Protein AF-H6RJ47-F1 (afdb_monomer)

Solvent-accessible surface area (backbone atoms only — not comparable to full-atom values): 44003 Å² total; per-residue (Å²): 133,88,80,85,84,90,79,89,81,91,86,81,89,76,85,82,75,78,78,77,75,79,79,66,51,73,69,55,46,50,53,50,49,52,54,51,50,51,54,54,50,53,52,52,49,56,47,52,60,50,58,66,55,45,80,41,73,72,52,36,52,56,47,53,57,44,48,70,64,41,69,92,50,54,71,68,41,44,51,39,42,52,55,50,26,54,77,70,74,46,83,81,74,49,75,43,36,68,68,33,36,50,74,68,61,24,44,70,46,90,87,62,84,60,39,59,32,79,39,79,42,50,46,70,83,77,88,85,72,90,76,94,70,96,70,96,70,96,74,87,86,81,78,82,84,66,81,80,72,67,73,94,74,94,71,87,80,80,89,76,94,72,102,65,84,82,80,70,68,45,82,80,50,69,40,84,40,56,29,39,38,54,90,47,40,50,64,74,83,74,88,80,88,70,87,81,76,51,75,52,79,47,68,84,65,50,57,58,55,51,51,52,49,40,44,72,59,66,29,50,78,47,73,38,89,41,80,96,39,66,47,45,72,40,84,86,82,29,35,37,31,33,31,66,92,51,39,46,31,34,41,42,56,36,53,58,53,48,56,74,68,50,82,66,91,69,70,94,69,79,72,80,73,84,75,72,90,74,91,77,87,85,88,89,82,91,87,86,89,88,89,87,82,76,92,75,79,86,85,72,81,91,74,79,93,73,68,97,80,76,81,78,90,71,78,69,48,88,77,63,72,64,60,88,57,37,50,78,45,79,46,95,54,89,63,36,57,41,47,25,37,80,87,65,47,67,42,62,78,56,46,55,48,42,38,52,44,41,75,71,69,48,54,65,69,55,45,51,53,43,47,56,38,49,49,52,49,52,25,48,29,58,60,68,75,44,62,79,64,73,40,38,52,64,55,49,48,46,51,52,52,27,41,46,58,40,67,68,89,67,91,64,80,78,61,82,89,63,95,70,88,72,59,26,57,55,39,64,58,55,42,47,36,52,52,44,51,38,51,49,41,52,50,40,46,73,72,60,56,69,93,44,58,65,32,55,63,73,42,65,34,93,86,72,41,63,68,68,82,80,61,57,89,88,52,80,82,76,90,67,74,78,35,69,94,60,54,84,64,79,90,70,80,82,57,56,70,55,72,85,53,45,59,57,55,49,68,55,39,92,40,46,57,54,38,14,50,52,41,35,28,44,47,29,28,48,52,65,71,27,60,49,65,22,39,60,90,35,57,40,74,91,77,35,29,38,41,27,47,39,85,90,80,61,48,76,43,77,33,57,40,47,69,67,22,51,52,29,42,48,57,26,60,75,72,51,88,73,67,87,90,64,50,56,57,43,58,41,92,56,84,80,72,40,71,42,45,71,68,57,53,47,50,56,47,47,53,41,19,64,78,66,69,55,84,75,49,73,65,28,35,21,38,28,15,46,36,56,46,62,68,36,89,89,46,52,71,66,56,50,23,60,59,56,67,51,94,46,69,74,74,50,53,66,51,70,59,75,53,68,69,59,50,50,51,53,52,51,51,53,50,48,59,59,67,68,49,74,77,77,74,77,76,75,76,80,76,78,73,79,59,67,68,63,51,49,68,75,65,52,82,80,77,89,76,134

Secondary structure (DSSP, 8-state):
----------------PPPPPP---HHHHHHHHHHHHHHHHHHHHHHHHHHHHTTSHHHHHHHHHHHHH-TTS-HHHHHHHHHHHHHTT---SSEEEHHHHHHTT-EEPTTPPPEEEEEEEEEPPP----------------PPPP---------PPPP-----PPPPPEEEEEEEEEEEEGGGEESSPPP--PPPPP-SPPPTTHHHHHHHHHHHTT-EEEE---TTSSEEEETTTTEEEE-TTS-HHHHHHHHHHHHHHSPP------PPP----------------------------------TT---TT---SS-------EEEE-SSTTSEEEE-TTS-B-HHHHHHHHHHHHTT--HHHHHHHHHHHHHHHHHHHHTT--GGG--HHHHHHHHHHHHHS---------TT------S--HHHHHHHHHHHHHHHHHHHHHT-SS---SS---B-TTSPBTTTT--TTSPPP-PPPPTT-------PPP---HHHHHHHHHT--SHHHHHHHHHHHHH---HHHHHT-BGGGEETTTTEEEEEPTTT--EEEEE--HHHHHHHHHHHHH----TT--BSSB-SSSSP-BPPHHHHHHHHHHHHHHHT----HHHHHHHHHHHHHH-TTS-HHHHHHHHT-SSTHHHHGGGS--HHHHHHHHHHHHHHHHTSPP-PPPPPPPPP--HHHHHHHH-PPPP--

pLDDT: mean 73.15, std 22.93, range [22.19, 97.25]

Radius of gyration: 38.58 Å; Cα contacts (8 Å, |Δi|>4): 700; chains: 1; bounding box: 134×113×105 Å

Organism: Blastococcus saxobsidens (strain DD2) (NCBI:txid1146883)

Mean predicted aligned error: 21.53 Å

Nearest PDB structures (foldseek):
  5hxy-assembly5_E  TM=5.815E-01  e=4.789E-12  Thermoplasma acidophilum DSM 1728
  5hxy-assembly2_B  TM=5.852E-01  e=1.250E-11  Thermoplasma acidophilum DSM 1728
  5hxy-assembly4_D  TM=5.703E-01  e=1.250E-11  Thermoplasma acidophilum DSM 1728
  4a8e-assembly1_A-2  TM=5.568E-01  e=2.203E-09  Pyrococcus abyssi
  2a3v-assembly1_D  TM=6.265E-01  e=8.725E-08  Vibrio cholerae O1 biovar El Tor str. N16961

Foldseek 3Di:
DDDDDDDDDDDDDDDDDDDDDPDQDPVRVVVVVVVQVVVVVVLVVLLVVLVVVCPDDVSVVVLVVLCVQPVVADSSQSSQQVVVCVVVVHDFRDKDAQLQCVVVFKHFAPPDDFGKDWAWQWDFDDDDDDDDDDDDDDDDDPDDGDDPDPDDDDDDDDDDDDPDDDTDIDTDGIGIGTMDGPVRIDGDDDDDPDDDADADADDPCLVVVLCVLLVVQVAAEDADDPDPDQWDADQVNRYIYGHNPGHNNRRSVRSVVVSVVRDGPDDPPPPPDPDDDDDDDDDDDDDDDDPDDDDDDPDPDDDDDDPPDDDPQDDDLLPQDQDPAWDWDQDPDPPRIFTAGNVRHGDVLLRVLLNVCVVVVDDSVVSVLLSVLVNLLRSLCVSVVHDQQPAALSSLLSSLVNQQQAQPPDDDDDQQDDPDDRRHDALVSNQSSLVSLQSSQVVCVVVVPPPGDRNFDAQQFVPRDHQPPPDDPPDDRDPGDDGPSRDDDDDDQQAADDPVVLVLLLVLQPALLLNLLLQQLLFQLEAPCFVLQFWPVQDDLVQQWGWTQDPPVRDTDITHGDNVSSVSLVVRVVPDDDPPPDGGSDWDPDPPTDRQDLVNSQVSSVVSCVVVSHDDGSNNSSLNNLLVQLPPPVHDLVNSCVSNVPPDSVVSCSSVPDDPVVVVVVVVVVVVVVVPPPDDPPPDDPPPDDDVVVVCVVVDDDDDDD

InterPro domains:
  IPR002104 Integrase, catalytic domain [PF00589] (508-659)
  IPR002104 Integrase, catalytic domain [PS51898] (492-668)
  IPR010998 Integrase/recombinase, N-terminal [G3DSA:1.10.150.130] (348-448)
  IPR011010 DNA breaking-rejoining enzyme, catalytic core [SSF56349] (496-662)
  IPR013610 ArdC, N-terminal ssDNA binding domain [PF08401] (45-145)
  IPR013762 Integrase-like, catalytic domain superfamily [G3DSA:1.10.443.10] (488-674)
  IPR044068 Core-binding (CB) domain [PS51900] (345-445)
  IPR050090 Bacterial tyrosine recombinase XerC/XerD complex [PTHR30349] (404-662)

Sequence (706 aa):
MTSTRSATSSSRTGKGKRGRSAHLSAAQAEAADAARAAKITALHEQIGERVEQLTADPQWRAMLDAAAKFHTYSLNNQLLITLQAARLGINPTRVAGFGTWKALGRSVVKGSTGLAVLAPCTYTPKDTRADTGTGTGEGTDRAAPAVATATGTAGEPAGGDSDRPARGRVLRGFRVAHVFDISQTEGDPLPDVAPELLCGDAPAALWQALAAQVAAHGYTLSREDCGQANGLTDPVARTVRVRPDVADAQAVKTLAHDLLTAPSRVGERARPVRAQRTRRRGFGCDHPGWLAAALSPPMWGGAAVARAGECDPSRDVTGLTVAAVGGIRVSDELPGVAVLDAAGVPVPAIADYLCSLLASGAATGSVRSYALALLRWWRFLAAVELGWQRASRVEARDFVLWMRLAATTAGGATRAGRVGERVGYAPATINHNLAVLRGFYADRMAAGDGPVVNPVPEAVGRGGQRVGAHANPMAPPERHRRAPLRQKTPARLPRSLPDHLFDTLFAAMRSDRDRALLALYVSTGARASELLGVSVDRVDVGAQRIGVHRKGSGRLQWLPGSADAFVWLRLYQQRQDRPAGQQALWLTRRAPHRPLTYSAMRRVLQRANEELGTGWTLHDLRHTAAFRMAEDPRLTLTDVQWVLGHAQLATTQIYLRPREDAVVARVLEHHRARGDRPARQPAAPPSGGYRPDSLRELLGQARDAR

Structure (mmCIF, N/CA/C/O backbone):
data_AF-H6RJ47-F1
#
_entry.id   AF-H6RJ47-F1
#
loop_
_atom_site.group_PDB
_atom_site.id
_atom_site.type_symbol
_atom_site.label_atom_id
_atom_site.label_alt_id
_atom_site.label_comp_id
_atom_site.label_asym_id
_atom_site.label_entity_id
_atom_site.label_seq_id
_atom_site.pdbx_PDB_ins_code
_atom_site.Cartn_x
_atom_site.Cartn_y
_atom_site.Cartn_z
_atom_site.occupancy
_atom_site.B_iso_or_equiv
_atom_site.auth_seq_id
_atom_site.auth_comp_id
_atom_site.auth_asym_id
_atom_site.auth_atom_id
_atom_site.pdbx_PDB_model_num
ATOM 1 N N . MET A 1 1 ? 63.637 -46.354 -73.731 1.00 37.19 1 MET A N 1
ATOM 2 C CA . MET A 1 1 ? 64.021 -45.930 -72.370 1.00 37.19 1 MET A CA 1
ATOM 3 C C . MET A 1 1 ? 62.771 -45.444 -71.658 1.00 37.19 1 MET A C 1
ATOM 5 O O . MET A 1 1 ? 62.151 -44.522 -72.157 1.00 37.19 1 MET A O 1
ATOM 9 N N . THR A 1 2 ? 62.384 -46.181 -70.607 1.00 32.78 2 THR A N 1
ATOM 10 C CA . THR A 1 2 ? 61.534 -45.815 -69.446 1.00 32.78 2 THR A CA 1
ATOM 11 C C . THR A 1 2 ? 60.345 -44.863 -69.663 1.00 32.78 2 THR A C 1
ATOM 13 O O . THR A 1 2 ? 60.531 -43.718 -70.032 1.00 32.78 2 THR A O 1
ATOM 16 N N . SER A 1 3 ? 59.101 -45.164 -69.295 1.00 26.67 3 SER A N 1
ATOM 17 C CA . SER A 1 3 ? 58.490 -46.350 -68.697 1.00 26.67 3 SER A CA 1
ATOM 18 C C . SER A 1 3 ? 56.969 -46.107 -68.699 1.00 26.67 3 SER A C 1
ATOM 20 O O . SER A 1 3 ? 56.496 -45.144 -68.108 1.00 26.67 3 SER A O 1
ATOM 22 N N . THR A 1 4 ? 56.242 -46.963 -69.414 1.00 29.84 4 THR A N 1
ATOM 23 C CA . THR A 1 4 ? 54.905 -47.524 -69.123 1.00 29.84 4 THR A CA 1
ATOM 24 C C . THR A 1 4 ? 53.760 -46.708 -68.481 1.00 29.84 4 THR A C 1
ATOM 26 O O . THR A 1 4 ? 53.767 -46.400 -67.296 1.00 29.84 4 THR A O 1
ATOM 29 N N . ARG A 1 5 ? 52.662 -46.687 -69.261 1.00 29.77 5 ARG A N 1
ATOM 30 C CA . ARG A 1 5 ? 51.279 -47.129 -68.944 1.00 29.77 5 ARG A CA 1
ATOM 31 C C . ARG A 1 5 ? 50.410 -46.255 -68.031 1.00 29.77 5 ARG A C 1
ATOM 33 O O . ARG A 1 5 ? 50.358 -46.425 -66.820 1.00 29.77 5 ARG A O 1
ATOM 40 N N . SER A 1 6 ? 49.559 -45.469 -68.685 1.00 25.67 6 SER A N 1
ATOM 41 C CA . SER A 1 6 ? 48.260 -45.014 -68.196 1.00 25.67 6 SER A CA 1
ATOM 42 C C . SER A 1 6 ? 47.188 -46.071 -68.503 1.00 25.67 6 SER A C 1
ATOM 44 O O . SER A 1 6 ? 46.922 -46.385 -69.662 1.00 25.67 6 SER A O 1
ATOM 46 N N . ALA A 1 7 ? 46.574 -46.627 -67.458 1.00 30.12 7 ALA A N 1
ATOM 47 C CA . ALA A 1 7 ? 45.378 -47.456 -67.551 1.00 30.12 7 ALA A CA 1
ATOM 48 C C . ALA A 1 7 ? 44.318 -46.940 -66.572 1.00 30.12 7 ALA A C 1
ATOM 50 O O . ALA A 1 7 ? 44.592 -46.568 -65.433 1.00 30.12 7 ALA A O 1
ATOM 51 N N . THR A 1 8 ? 43.108 -46.890 -67.097 1.00 29.11 8 THR A N 1
ATOM 52 C CA . THR A 1 8 ? 41.878 -46.293 -66.592 1.00 29.11 8 THR A CA 1
ATOM 53 C C . THR A 1 8 ? 41.263 -47.116 -65.456 1.00 29.11 8 THR A C 1
ATOM 55 O O . THR A 1 8 ? 41.165 -48.333 -65.576 1.00 29.11 8 THR A O 1
ATOM 58 N N . SER A 1 9 ? 40.729 -46.475 -64.408 1.00 26.34 9 SER A N 1
ATOM 59 C CA . SER A 1 9 ? 39.637 -47.067 -63.615 1.00 26.34 9 SER A CA 1
ATOM 60 C C . SER A 1 9 ? 38.817 -46.004 -62.859 1.00 26.34 9 SER A C 1
ATOM 62 O O . SER A 1 9 ? 39.301 -45.364 -61.929 1.00 26.34 9 SER A O 1
ATOM 64 N N . SER A 1 10 ? 37.573 -45.833 -63.319 1.00 28.52 10 SER A N 1
ATOM 65 C CA . SER A 1 10 ? 36.317 -45.614 -62.578 1.00 28.52 10 SER A CA 1
ATOM 66 C C . SER A 1 10 ? 36.353 -44.892 -61.215 1.00 28.52 10 SER A C 1
ATOM 68 O O . SER A 1 10 ? 36.712 -45.490 -60.202 1.00 28.52 10 SER A O 1
ATOM 70 N N . SER A 1 11 ? 35.782 -43.680 -61.141 1.00 28.53 11 SER A N 1
ATOM 71 C CA . SER A 1 11 ? 35.372 -43.050 -59.875 1.00 28.53 11 SER A CA 1
ATOM 72 C C . SER A 1 11 ? 33.844 -42.912 -59.769 1.00 28.53 11 SER A C 1
ATOM 74 O O . SER A 1 11 ? 33.167 -42.244 -60.548 1.00 28.53 11 SER A O 1
ATOM 76 N N . ARG A 1 12 ? 33.302 -43.599 -58.758 1.00 29.67 12 ARG A N 1
ATOM 77 C CA . ARG A 1 12 ? 31.920 -43.533 -58.271 1.00 29.67 12 ARG A CA 1
ATOM 78 C C . ARG A 1 12 ? 31.664 -42.210 -57.537 1.00 29.67 12 ARG A C 1
ATOM 80 O O . ARG A 1 12 ? 32.428 -41.833 -56.657 1.00 29.67 12 ARG A O 1
ATOM 87 N N . THR A 1 13 ? 30.532 -41.583 -57.863 1.00 35.25 13 THR A N 1
ATOM 88 C CA . THR A 1 13 ? 29.621 -40.809 -56.988 1.00 35.25 13 THR A CA 1
ATOM 89 C C . THR A 1 13 ? 30.212 -40.082 -55.769 1.00 35.25 13 THR A C 1
ATOM 91 O O . THR A 1 13 ? 30.393 -40.674 -54.706 1.00 35.25 13 THR A O 1
ATOM 94 N N . GLY A 1 14 ? 30.333 -38.753 -55.871 1.00 29.22 14 GLY A N 1
ATOM 95 C CA . GLY A 1 14 ? 30.555 -37.847 -54.740 1.00 29.22 14 GLY A CA 1
ATOM 96 C C . GLY A 1 14 ? 29.554 -36.690 -54.734 1.00 29.22 14 GLY A C 1
ATOM 97 O O . GLY A 1 14 ? 29.658 -35.766 -55.534 1.00 29.22 14 GLY A O 1
ATOM 98 N N . LYS A 1 15 ? 28.586 -36.738 -53.809 1.00 32.19 15 LYS A N 1
ATOM 99 C CA . LYS A 1 15 ? 27.673 -35.640 -53.436 1.00 32.19 15 LYS A CA 1
ATOM 100 C C . LYS A 1 15 ? 28.460 -34.334 -53.237 1.00 32.19 15 LYS A C 1
ATOM 102 O O . LYS A 1 15 ? 29.303 -34.250 -52.345 1.00 32.19 15 LYS A O 1
ATOM 107 N N . GLY A 1 16 ? 28.146 -33.311 -54.033 1.00 29.73 16 GLY A N 1
ATOM 108 C CA . GLY A 1 16 ? 28.740 -31.978 -53.939 1.00 29.73 16 GLY A CA 1
ATOM 109 C C . GLY A 1 16 ? 28.539 -31.348 -52.558 1.00 29.73 16 GLY A C 1
ATOM 110 O O . GLY A 1 16 ? 27.423 -31.009 -52.161 1.00 29.73 16 GLY A O 1
ATOM 111 N N . LYS A 1 17 ? 29.643 -31.188 -51.822 1.00 31.97 17 LYS A N 1
ATOM 112 C CA . LYS A 1 17 ? 29.745 -30.362 -50.614 1.00 31.97 17 LYS A CA 1
ATOM 113 C C . LYS A 1 17 ? 29.387 -28.917 -50.973 1.00 31.97 17 LYS A C 1
ATOM 115 O O . LYS A 1 17 ? 30.082 -28.284 -51.762 1.00 31.97 17 LYS A O 1
ATOM 120 N N . ARG A 1 18 ? 28.327 -28.387 -50.351 1.00 33.78 18 ARG A N 1
ATOM 121 C CA . ARG A 1 18 ? 28.035 -26.946 -50.307 1.00 33.78 18 ARG A CA 1
ATOM 122 C C . ARG A 1 18 ? 29.286 -26.200 -49.829 1.00 33.78 18 ARG A C 1
ATOM 124 O O . ARG A 1 18 ? 29.886 -26.590 -48.827 1.00 33.78 18 ARG A O 1
ATOM 131 N N . GLY A 1 19 ? 29.676 -25.177 -50.588 1.00 31.20 19 GLY A N 1
ATOM 132 C CA . GLY A 1 19 ? 30.922 -24.435 -50.423 1.00 31.20 19 GLY A CA 1
ATOM 133 C C . GLY A 1 19 ? 31.149 -23.952 -48.992 1.00 31.20 19 GLY A C 1
ATOM 134 O O . GLY A 1 19 ? 30.292 -23.305 -48.391 1.00 31.20 19 GLY A O 1
ATOM 135 N N . ARG A 1 20 ? 32.332 -24.268 -48.458 1.00 34.44 20 ARG A N 1
ATOM 136 C CA . ARG A 1 20 ? 32.899 -23.582 -47.294 1.00 34.44 20 ARG A CA 1
ATOM 137 C C . ARG A 1 20 ? 33.026 -22.105 -47.664 1.00 34.44 20 ARG A C 1
ATOM 139 O O . ARG A 1 20 ? 33.723 -21.782 -48.621 1.00 34.44 20 ARG A O 1
ATOM 146 N N . SER A 1 21 ? 32.344 -21.227 -46.931 1.00 38.72 21 SER A N 1
ATOM 147 C CA . SER A 1 21 ? 32.560 -19.784 -47.028 1.00 38.72 21 SER A CA 1
ATOM 148 C C . SER A 1 21 ? 34.049 -19.503 -46.842 1.00 38.72 21 SER A C 1
ATOM 150 O O . SER A 1 21 ? 34.618 -19.938 -45.837 1.00 38.72 21 SER A O 1
ATOM 152 N N . ALA A 1 22 ? 34.671 -18.813 -47.797 1.00 45.91 22 ALA A N 1
ATOM 153 C CA . ALA A 1 22 ? 36.050 -18.363 -47.672 1.00 45.91 22 ALA A CA 1
ATOM 154 C C . ALA A 1 22 ? 36.210 -17.615 -46.339 1.00 45.91 22 ALA A C 1
ATOM 156 O O . ALA A 1 22 ? 35.472 -16.667 -46.060 1.00 45.91 22 ALA A O 1
ATOM 157 N N . HIS A 1 23 ? 37.115 -18.088 -45.481 1.00 48.78 23 HIS A N 1
ATOM 158 C CA . HIS A 1 23 ? 37.452 -17.388 -44.249 1.00 48.78 23 HIS A CA 1
ATOM 159 C C . HIS A 1 23 ? 38.083 -16.049 -44.641 1.00 48.78 23 HIS A C 1
ATOM 161 O O . HIS A 1 23 ? 39.183 -16.023 -45.184 1.00 48.78 23 HIS A O 1
ATOM 167 N N . LEU A 1 24 ? 37.359 -14.952 -44.404 1.00 64.12 24 LEU A N 1
ATOM 168 C CA . LEU A 1 24 ? 37.891 -13.597 -44.543 1.00 64.12 24 LEU A CA 1
ATOM 169 C C . LEU A 1 24 ? 39.162 -13.484 -43.693 1.00 64.12 24 LEU A C 1
ATOM 171 O O . LEU A 1 24 ? 39.171 -13.932 -42.539 1.00 64.12 24 LEU A O 1
ATOM 175 N N . SER A 1 25 ? 40.218 -12.886 -44.247 1.00 71.44 25 SER A N 1
ATOM 176 C CA . SER A 1 25 ? 41.421 -12.573 -43.472 1.00 71.44 25 SER A CA 1
ATOM 177 C C . SER A 1 25 ? 41.074 -11.636 -42.308 1.00 71.44 25 SER A C 1
ATOM 179 O O . SER A 1 25 ? 40.039 -10.964 -42.328 1.00 71.44 25 SER A O 1
ATOM 181 N N . ALA A 1 26 ? 41.918 -11.575 -41.273 1.00 64.94 26 ALA A N 1
ATOM 182 C CA . ALA A 1 26 ? 41.677 -10.698 -40.123 1.00 64.94 26 ALA A CA 1
ATOM 183 C C . ALA A 1 26 ? 41.456 -9.234 -40.553 1.00 64.94 26 ALA A C 1
ATOM 185 O O . ALA A 1 26 ? 40.477 -8.625 -40.129 1.00 64.94 26 ALA A O 1
ATOM 186 N N . ALA A 1 27 ? 42.264 -8.746 -41.502 1.00 66.38 27 ALA A N 1
ATOM 187 C CA . ALA A 1 27 ? 42.126 -7.417 -42.095 1.00 66.38 27 ALA A CA 1
ATOM 188 C C . ALA A 1 27 ? 40.813 -7.239 -42.884 1.00 66.38 27 ALA A C 1
ATOM 190 O O . ALA A 1 27 ? 40.157 -6.207 -42.780 1.00 66.38 27 ALA A O 1
ATOM 191 N N . GLN A 1 28 ? 40.378 -8.251 -43.644 1.00 68.25 28 GLN A N 1
ATOM 192 C CA . GLN A 1 28 ? 39.099 -8.200 -44.366 1.00 68.25 28 GLN A CA 1
ATOM 193 C C . GLN A 1 28 ? 37.889 -8.246 -43.419 1.00 68.25 28 GLN A C 1
ATOM 195 O O . GLN A 1 28 ? 36.863 -7.625 -43.697 1.00 68.25 28 GLN A O 1
ATOM 200 N N . ALA A 1 29 ? 37.988 -8.975 -42.304 1.00 65.50 29 ALA A N 1
ATOM 201 C CA . ALA A 1 29 ? 36.949 -9.028 -41.280 1.00 65.50 29 ALA A CA 1
ATOM 202 C C . ALA A 1 29 ? 36.829 -7.692 -40.531 1.00 65.50 29 ALA A C 1
ATOM 204 O O . ALA A 1 29 ? 35.717 -7.202 -40.346 1.00 65.50 29 ALA A O 1
ATOM 205 N N . GLU A 1 30 ? 37.959 -7.081 -40.176 1.00 70.50 30 GLU A N 1
ATOM 206 C CA . GLU A 1 30 ? 38.011 -5.768 -39.531 1.00 70.50 30 GLU A CA 1
ATOM 207 C C . GLU A 1 30 ? 37.483 -4.661 -40.452 1.00 70.50 30 GLU A C 1
ATOM 209 O O . GLU A 1 30 ? 36.622 -3.882 -40.047 1.00 70.50 30 GLU A O 1
ATOM 214 N N . ALA A 1 31 ? 37.879 -4.661 -41.731 1.00 71.75 31 ALA A N 1
ATOM 215 C CA . ALA A 1 31 ? 37.331 -3.747 -42.732 1.00 71.75 31 ALA A CA 1
ATOM 216 C C . ALA A 1 31 ? 35.811 -3.927 -42.918 1.00 71.75 31 ALA A C 1
ATOM 218 O O . ALA A 1 31 ? 35.072 -2.948 -43.049 1.00 71.75 31 ALA A O 1
ATOM 219 N N . ALA A 1 32 ? 35.310 -5.168 -42.890 1.00 67.56 32 ALA A N 1
ATOM 220 C CA . ALA A 1 32 ? 33.878 -5.443 -42.973 1.00 67.56 32 ALA A CA 1
ATOM 221 C C . ALA A 1 32 ? 33.110 -4.975 -41.723 1.00 67.56 32 ALA A C 1
ATOM 223 O O . ALA A 1 32 ? 31.980 -4.500 -41.850 1.00 67.56 32 ALA A O 1
ATOM 224 N N . ASP A 1 33 ? 33.697 -5.089 -40.531 1.00 69.56 33 ASP A N 1
ATOM 225 C CA . ASP A 1 33 ? 33.103 -4.602 -39.283 1.00 69.56 33 ASP A CA 1
ATOM 226 C C . ASP A 1 33 ? 33.112 -3.070 -39.207 1.00 69.56 33 ASP A C 1
ATOM 228 O O . ASP A 1 33 ? 32.081 -2.477 -38.878 1.00 69.56 33 ASP A O 1
ATOM 232 N N . ALA A 1 34 ? 34.199 -2.420 -39.635 1.00 73.00 34 ALA A N 1
ATOM 233 C CA . ALA A 1 34 ? 34.272 -0.968 -39.787 1.00 73.00 34 ALA A CA 1
ATOM 234 C C . ALA A 1 34 ? 33.221 -0.448 -40.786 1.00 73.00 34 ALA A C 1
ATOM 236 O O . ALA A 1 34 ? 32.477 0.487 -40.485 1.00 73.00 34 ALA A O 1
ATOM 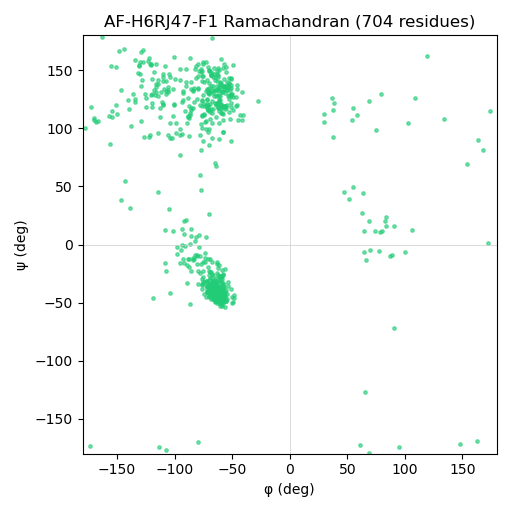237 N N . ALA A 1 35 ? 33.065 -1.111 -41.937 1.00 73.12 35 ALA A N 1
ATOM 238 C CA . ALA A 1 35 ? 32.042 -0.762 -42.924 1.00 73.12 35 ALA A CA 1
ATOM 239 C C . ALA A 1 35 ? 30.606 -0.954 -42.393 1.00 73.12 35 ALA A C 1
ATOM 241 O O . ALA A 1 35 ? 29.701 -0.195 -42.748 1.00 73.12 35 ALA A O 1
ATOM 242 N N . ARG A 1 36 ? 30.362 -1.957 -41.536 1.00 75.88 36 ARG A N 1
ATOM 243 C CA . ARG A 1 36 ? 29.060 -2.151 -40.867 1.00 75.88 36 ARG A CA 1
ATOM 244 C C . ARG A 1 36 ? 28.790 -1.059 -39.837 1.00 75.88 36 ARG A C 1
ATOM 246 O O . ARG A 1 36 ? 27.672 -0.549 -39.803 1.00 75.88 36 ARG A O 1
ATOM 253 N N . ALA A 1 37 ? 29.788 -0.698 -39.032 1.00 72.62 37 ALA A N 1
ATOM 254 C CA . ALA A 1 37 ? 29.682 0.380 -38.054 1.00 72.62 37 ALA A CA 1
ATOM 255 C C . ALA A 1 37 ? 29.381 1.718 -38.744 1.00 72.62 37 ALA A C 1
ATOM 257 O O . ALA A 1 37 ? 28.425 2.388 -38.365 1.00 72.62 37 ALA A O 1
ATOM 258 N N . ALA A 1 38 ? 30.090 2.036 -39.832 1.00 79.38 38 ALA A N 1
ATOM 259 C CA . ALA A 1 38 ? 29.850 3.237 -40.631 1.00 79.38 38 ALA A CA 1
ATOM 260 C C . ALA A 1 38 ? 28.411 3.310 -41.177 1.00 79.38 38 ALA A C 1
ATOM 262 O O . ALA A 1 38 ? 27.769 4.354 -41.092 1.00 79.38 38 ALA A O 1
ATOM 263 N N . LYS A 1 39 ? 27.855 2.190 -41.666 1.00 81.19 39 LYS A N 1
ATOM 264 C CA . LYS A 1 39 ? 26.453 2.131 -42.127 1.00 81.19 39 LYS A CA 1
ATOM 265 C C . LYS A 1 39 ? 25.443 2.385 -41.007 1.00 81.19 39 LYS A C 1
ATOM 267 O O . LYS A 1 39 ? 24.416 3.010 -41.248 1.00 81.19 39 LYS A O 1
ATOM 272 N N . ILE A 1 40 ? 25.708 1.890 -39.799 1.00 80.25 40 ILE A N 1
ATOM 273 C CA . ILE A 1 40 ? 24.845 2.139 -38.636 1.00 80.25 40 ILE A CA 1
ATOM 274 C C . ILE A 1 40 ? 24.918 3.616 -38.236 1.00 80.25 40 ILE A C 1
ATOM 276 O O . ILE A 1 40 ? 23.878 4.224 -37.997 1.00 80.25 40 ILE A O 1
ATOM 280 N N . THR A 1 41 ? 26.118 4.200 -38.218 1.00 79.19 41 THR A N 1
ATOM 281 C CA . THR A 1 41 ? 26.320 5.628 -37.940 1.00 79.19 41 THR A CA 1
ATOM 282 C C . THR A 1 41 ? 25.572 6.506 -38.942 1.00 79.19 41 THR A C 1
ATOM 284 O O . THR A 1 41 ? 24.805 7.364 -38.520 1.00 79.19 41 THR A O 1
ATOM 287 N N . ALA A 1 42 ? 25.685 6.225 -40.244 1.00 83.94 42 ALA A N 1
ATOM 288 C CA . ALA A 1 42 ? 24.977 6.973 -41.285 1.00 83.94 42 ALA A CA 1
ATOM 289 C C . ALA A 1 42 ? 23.443 6.907 -41.136 1.00 83.94 42 ALA A C 1
ATOM 291 O O . ALA A 1 42 ? 22.747 7.888 -41.382 1.00 83.94 42 ALA A O 1
ATOM 292 N N . LEU A 1 43 ? 22.888 5.767 -40.701 1.00 81.94 43 LEU A N 1
ATOM 293 C CA . LEU A 1 43 ? 21.449 5.663 -40.421 1.00 81.94 43 LEU A CA 1
ATOM 294 C C . LEU A 1 43 ? 21.038 6.466 -39.181 1.00 81.94 43 LEU A C 1
ATOM 296 O O . LEU A 1 43 ? 19.952 7.037 -39.167 1.00 81.94 43 LEU A O 1
ATOM 300 N N . HIS A 1 44 ? 21.878 6.522 -38.144 1.00 77.00 44 HIS A N 1
ATOM 301 C CA . HIS A 1 44 ? 21.615 7.369 -36.978 1.00 77.00 44 HIS A CA 1
ATOM 302 C C . HIS A 1 44 ? 21.676 8.862 -37.318 1.00 77.00 44 HIS A C 1
ATOM 304 O O . HIS A 1 44 ? 20.845 9.617 -36.824 1.00 77.00 44 HIS A O 1
ATOM 310 N N . GLU A 1 45 ? 22.597 9.275 -38.187 1.00 82.62 45 GLU A N 1
ATOM 311 C CA . GLU A 1 45 ? 22.695 10.652 -38.681 1.00 82.62 45 GLU A CA 1
ATOM 312 C C . GLU A 1 45 ? 21.447 11.051 -39.486 1.00 82.62 45 GLU A C 1
ATOM 314 O O . GLU A 1 45 ? 20.817 12.059 -39.177 1.00 82.62 45 GLU A O 1
ATOM 319 N N . GLN A 1 46 ? 20.977 10.184 -40.395 1.00 81.69 46 GLN A N 1
ATOM 320 C CA . GLN A 1 46 ? 19.712 10.385 -41.122 1.00 81.69 46 GLN A CA 1
ATOM 321 C C . GLN A 1 46 ? 18.491 10.505 -40.197 1.00 81.69 46 GLN A C 1
ATOM 323 O O . GLN A 1 46 ? 17.544 11.232 -40.502 1.00 81.69 46 GLN A O 1
ATOM 328 N N . ILE A 1 47 ? 18.483 9.781 -39.071 1.00 83.50 47 ILE A N 1
ATOM 329 C CA . ILE A 1 47 ? 17.441 9.933 -38.047 1.00 83.50 47 ILE A CA 1
ATOM 330 C C . ILE A 1 47 ? 17.549 11.314 -37.390 1.00 83.50 47 ILE A C 1
ATOM 332 O O . ILE A 1 47 ? 16.524 11.974 -37.235 1.00 83.50 47 ILE A O 1
ATOM 336 N N . GLY A 1 48 ? 18.761 11.749 -37.030 1.00 76.19 48 GLY A N 1
ATOM 337 C CA . GLY A 1 48 ? 19.018 13.062 -36.433 1.00 76.19 48 GLY A CA 1
ATOM 338 C C . GLY A 1 48 ? 18.501 14.208 -37.302 1.00 76.19 48 GLY A C 1
ATOM 339 O O . GLY A 1 48 ? 17.643 14.969 -36.857 1.00 76.19 48 GLY A O 1
ATOM 340 N N . GLU A 1 49 ? 18.913 14.246 -38.570 1.00 79.06 49 GLU A N 1
ATOM 341 C CA . GLU A 1 49 ? 18.464 15.252 -39.546 1.00 79.06 49 GLU A CA 1
ATOM 342 C C . GLU A 1 49 ? 16.936 15.280 -39.690 1.00 79.06 49 GLU A C 1
ATOM 344 O O . GLU A 1 49 ? 16.311 16.340 -39.778 1.00 79.06 49 GLU A O 1
ATOM 349 N N . ARG A 1 50 ? 16.295 14.103 -39.706 1.00 76.88 50 ARG A N 1
ATOM 350 C CA . ARG A 1 50 ? 14.844 14.028 -39.882 1.00 76.88 50 ARG A CA 1
ATOM 351 C C . ARG A 1 50 ? 14.086 14.493 -38.647 1.00 76.88 50 ARG A C 1
ATOM 353 O O . ARG A 1 50 ? 13.031 15.103 -38.794 1.00 76.88 50 ARG A O 1
ATOM 360 N N . VAL A 1 51 ? 14.605 14.220 -37.452 1.00 78.31 51 VAL A N 1
ATOM 361 C CA . VAL A 1 51 ? 14.014 14.684 -36.190 1.00 78.31 51 VAL A CA 1
ATOM 362 C C . VAL A 1 51 ? 14.049 16.209 -36.097 1.00 78.31 51 VAL A C 1
ATOM 364 O O . VAL A 1 51 ? 13.071 16.803 -35.652 1.00 78.31 51 VAL A O 1
ATOM 367 N N . GLU A 1 52 ? 15.109 16.858 -36.578 1.00 76.62 52 GLU A N 1
ATOM 368 C CA . GLU A 1 52 ? 15.198 18.325 -36.615 1.00 76.62 52 GLU A CA 1
ATOM 369 C C . GLU A 1 52 ? 14.142 18.951 -37.545 1.00 76.62 52 GLU A C 1
ATOM 371 O O . GLU A 1 52 ? 13.532 19.974 -37.218 1.00 76.62 52 GLU A O 1
ATOM 376 N N . GLN A 1 53 ? 13.842 18.282 -38.662 1.00 70.38 53 GLN A N 1
ATOM 377 C CA . GLN A 1 53 ? 12.803 18.689 -39.615 1.00 70.38 53 GLN A CA 1
ATOM 378 C C . GLN A 1 53 ? 11.369 18.448 -39.110 1.00 70.38 53 GLN A C 1
ATOM 380 O O . GLN A 1 53 ? 10.431 19.012 -39.658 1.00 70.38 53 GLN A O 1
ATOM 385 N N . LEU A 1 54 ? 11.146 17.655 -38.056 1.00 70.81 54 LEU A N 1
ATOM 386 C CA . LEU A 1 54 ? 9.798 17.404 -37.510 1.00 70.81 54 LEU A CA 1
ATOM 387 C C . LEU A 1 54 ? 9.194 18.590 -36.739 1.00 70.81 54 LEU A C 1
ATOM 389 O O . LEU A 1 54 ? 8.132 18.462 -36.134 1.00 70.81 54 LEU A O 1
ATOM 393 N N . THR A 1 55 ? 9.856 19.742 -36.752 1.00 65.69 55 THR A N 1
ATOM 394 C CA . THR A 1 55 ? 9.407 20.965 -36.081 1.00 65.69 55 THR A CA 1
ATOM 395 C C . THR A 1 55 ? 8.377 21.767 -36.890 1.00 65.69 55 THR A C 1
ATOM 397 O O . THR A 1 55 ? 7.775 22.685 -36.335 1.00 65.69 55 THR A O 1
ATOM 400 N N . ALA A 1 56 ? 8.121 21.410 -38.158 1.00 66.50 56 ALA A N 1
ATOM 401 C CA . ALA A 1 56 ? 7.110 22.045 -39.010 1.00 66.50 56 ALA A CA 1
ATOM 402 C C . ALA A 1 56 ? 5.828 21.198 -39.175 1.00 66.50 56 ALA A C 1
ATOM 404 O O . ALA A 1 56 ? 5.869 19.971 -39.300 1.00 66.50 56 ALA A O 1
ATOM 405 N N . ASP A 1 57 ? 4.680 21.877 -39.244 1.00 60.69 57 ASP A N 1
ATOM 406 C CA . ASP A 1 57 ? 3.327 21.293 -39.167 1.00 60.69 57 ASP A CA 1
ATOM 407 C C . ASP A 1 57 ? 3.013 20.205 -40.233 1.00 60.69 57 ASP A C 1
ATOM 409 O O . ASP A 1 57 ? 2.549 19.117 -39.876 1.00 60.69 57 ASP A O 1
ATOM 413 N N . PRO A 1 58 ? 3.352 20.372 -41.534 1.00 71.25 58 PRO A N 1
ATOM 414 C CA . PRO A 1 58 ? 3.051 19.352 -42.549 1.00 71.25 58 PRO A CA 1
ATOM 415 C C . PRO A 1 58 ? 3.887 18.075 -42.382 1.00 71.25 58 PRO A C 1
ATOM 417 O O . PRO A 1 58 ? 3.426 16.965 -42.650 1.00 71.25 58 PRO A O 1
ATOM 420 N N . GLN A 1 59 ? 5.133 18.229 -41.929 1.00 69.06 59 GLN A N 1
ATOM 421 C CA . GLN A 1 59 ? 6.079 17.128 -41.735 1.00 69.06 59 GLN A CA 1
ATOM 422 C C . GLN A 1 59 ? 5.746 16.340 -40.465 1.00 69.06 59 GLN A C 1
ATOM 424 O O . GLN A 1 59 ? 5.867 15.114 -40.451 1.00 69.06 59 GLN A O 1
ATOM 429 N N . TRP A 1 60 ? 5.254 17.030 -39.434 1.00 70.50 60 TRP A N 1
ATOM 430 C CA . TRP A 1 60 ? 4.709 16.413 -38.231 1.00 70.50 60 TRP A CA 1
ATOM 431 C C . TRP A 1 60 ? 3.458 15.578 -38.528 1.00 70.50 60 TRP A C 1
ATOM 433 O O . TRP A 1 60 ? 3.368 14.426 -38.104 1.00 70.50 60 TRP A O 1
ATOM 443 N N . ARG A 1 61 ? 2.524 16.104 -39.331 1.00 73.44 61 ARG A N 1
ATOM 444 C CA . ARG A 1 61 ? 1.315 15.370 -39.736 1.00 73.44 61 ARG A CA 1
ATOM 445 C C . ARG A 1 61 ? 1.645 14.098 -40.524 1.00 73.44 61 ARG A C 1
ATOM 447 O O . ARG A 1 61 ? 1.165 13.025 -40.172 1.00 73.44 61 ARG A O 1
ATOM 454 N N . ALA A 1 62 ? 2.564 14.189 -41.487 1.00 71.56 62 ALA A N 1
ATOM 455 C CA . ALA A 1 62 ? 3.052 13.028 -42.235 1.00 71.56 62 ALA A CA 1
ATOM 456 C C . ALA A 1 62 ? 3.721 11.965 -41.337 1.00 71.56 62 ALA A C 1
ATOM 458 O O . ALA A 1 62 ? 3.662 10.768 -41.627 1.00 71.56 62 ALA A O 1
ATOM 459 N N . MET A 1 63 ? 4.351 12.381 -40.233 1.00 79.12 63 MET A N 1
ATOM 460 C CA . MET A 1 63 ? 4.922 11.463 -39.245 1.00 79.12 63 MET A CA 1
ATOM 461 C C . MET A 1 63 ? 3.854 10.746 -38.423 1.00 79.12 63 MET A C 1
ATOM 463 O O . MET A 1 63 ? 3.965 9.542 -38.197 1.00 79.12 63 MET A O 1
ATOM 467 N N . LEU A 1 64 ? 2.802 11.453 -38.012 1.00 76.25 64 LEU A N 1
ATOM 468 C CA . LEU A 1 64 ? 1.674 10.844 -37.307 1.00 76.25 64 LEU A CA 1
ATOM 469 C C . LEU A 1 64 ? 0.947 9.818 -38.188 1.00 76.25 64 LEU A C 1
ATOM 471 O O . LEU A 1 64 ? 0.643 8.722 -37.716 1.00 76.25 64 LEU A O 1
ATOM 475 N N . ASP A 1 65 ? 0.773 10.115 -39.478 1.00 72.56 65 ASP A N 1
ATOM 476 C CA . ASP A 1 65 ? 0.195 9.175 -40.445 1.00 72.56 65 ASP A CA 1
ATOM 477 C C . ASP A 1 65 ? 1.051 7.907 -40.592 1.00 72.56 65 ASP A C 1
ATOM 479 O O . ASP A 1 65 ? 0.539 6.789 -40.680 1.00 72.56 65 ASP A O 1
ATOM 483 N N . ALA A 1 66 ? 2.377 8.052 -40.584 1.00 73.00 66 ALA A N 1
ATOM 484 C CA . ALA A 1 66 ? 3.295 6.920 -40.634 1.00 73.00 66 ALA A CA 1
ATOM 485 C C . ALA A 1 66 ? 3.295 6.093 -39.341 1.00 73.00 66 ALA A C 1
ATOM 487 O O . ALA A 1 66 ? 3.333 4.862 -39.398 1.00 73.00 66 ALA A O 1
ATOM 488 N N . ALA A 1 67 ? 3.221 6.746 -38.180 1.00 74.38 67 ALA A N 1
ATOM 489 C CA . ALA A 1 67 ? 3.126 6.078 -36.886 1.00 74.38 67 ALA A CA 1
ATOM 490 C C . ALA A 1 67 ? 1.822 5.272 -36.752 1.00 74.38 67 ALA A C 1
ATOM 492 O O . ALA A 1 67 ? 1.836 4.185 -36.171 1.00 74.38 67 ALA A O 1
ATOM 493 N N . ALA A 1 68 ? 0.726 5.761 -37.344 1.00 72.75 68 ALA A N 1
ATOM 494 C CA . ALA A 1 68 ? -0.543 5.041 -37.424 1.00 72.75 68 ALA A CA 1
ATOM 495 C C . ALA A 1 68 ? -0.443 3.772 -38.294 1.00 72.75 68 ALA A C 1
ATOM 497 O O . ALA A 1 68 ? -0.982 2.730 -37.924 1.00 72.75 68 ALA A O 1
ATOM 498 N N . LYS A 1 69 ? 0.293 3.827 -39.414 1.00 73.12 69 LYS A N 1
ATOM 499 C CA . LYS A 1 69 ? 0.489 2.684 -40.329 1.00 73.12 69 LYS A CA 1
ATOM 500 C C . LYS A 1 69 ? 1.490 1.645 -39.805 1.00 73.12 69 LYS A C 1
ATOM 502 O O . LYS A 1 69 ? 1.280 0.448 -39.971 1.00 73.12 69 LYS A O 1
ATOM 507 N N . PHE A 1 70 ? 2.579 2.077 -39.164 1.00 79.50 70 PHE A N 1
ATOM 508 C CA . PHE A 1 70 ? 3.711 1.220 -38.774 1.00 79.50 70 PHE A CA 1
ATOM 509 C C . PHE A 1 70 ? 3.879 1.086 -37.256 1.00 79.50 70 PHE A C 1
ATOM 511 O O . PHE A 1 70 ? 4.994 1.148 -36.728 1.00 79.50 70 PHE A O 1
ATOM 518 N N . HIS A 1 71 ? 2.781 0.856 -36.536 1.00 76.44 71 HIS A N 1
ATOM 519 C CA . HIS A 1 71 ? 2.758 0.807 -35.069 1.00 76.44 71 HIS A CA 1
ATOM 520 C C . HIS A 1 71 ? 3.609 -0.324 -34.443 1.00 76.44 71 HIS A C 1
ATOM 522 O O . HIS A 1 71 ? 3.900 -0.293 -33.249 1.00 76.44 71 HIS A O 1
ATOM 528 N N . THR A 1 72 ? 4.027 -1.330 -35.222 1.00 70.06 72 THR A N 1
ATOM 529 C CA . THR A 1 72 ? 4.914 -2.427 -34.779 1.00 70.06 72 THR A CA 1
ATOM 530 C C . THR A 1 72 ? 6.407 -2.111 -34.906 1.00 70.06 72 THR A C 1
ATOM 532 O O . THR A 1 72 ? 7.239 -2.861 -34.390 1.00 70.06 72 THR A O 1
ATOM 535 N N . TYR A 1 73 ? 6.766 -1.034 -35.606 1.00 76.81 73 TYR A N 1
ATOM 536 C CA . TYR A 1 73 ? 8.145 -0.581 -35.773 1.00 76.81 73 TYR A CA 1
ATOM 537 C C . TYR A 1 73 ? 8.489 0.497 -34.738 1.00 76.81 73 TYR A C 1
ATOM 539 O O . TYR A 1 73 ? 7.627 1.243 -34.286 1.00 76.81 73 TYR A O 1
ATOM 547 N N . SER A 1 74 ? 9.765 0.592 -34.352 1.00 79.81 74 SER A N 1
ATOM 548 C CA . SER A 1 74 ? 10.237 1.694 -33.503 1.00 79.81 74 SER A CA 1
ATOM 549 C C . SER A 1 74 ? 10.144 3.026 -34.248 1.00 79.81 74 SER A C 1
ATOM 551 O O . SER A 1 74 ? 10.308 3.048 -35.466 1.00 79.81 74 SER A O 1
ATOM 553 N N . LEU A 1 75 ? 9.976 4.139 -33.525 1.00 79.44 75 LEU A N 1
ATOM 554 C CA . LEU A 1 75 ? 9.930 5.492 -34.101 1.00 79.44 75 LEU A CA 1
ATOM 555 C C . LEU A 1 75 ? 11.091 5.757 -35.080 1.00 79.44 75 LEU A C 1
ATOM 557 O O . LEU A 1 75 ? 10.885 6.233 -36.190 1.00 79.44 75 LEU A O 1
ATOM 561 N N . ASN A 1 76 ? 12.306 5.347 -34.711 1.00 81.12 76 ASN A N 1
ATOM 562 C CA . ASN A 1 76 ? 13.491 5.458 -35.566 1.00 81.12 76 ASN A CA 1
ATOM 563 C C . ASN A 1 76 ? 13.344 4.682 -36.883 1.00 81.12 76 ASN A C 1
ATOM 565 O O . ASN A 1 76 ? 13.718 5.175 -37.940 1.00 81.12 76 ASN A O 1
ATOM 569 N N . ASN A 1 77 ? 12.778 3.476 -36.839 1.00 84.94 77 ASN A N 1
ATOM 570 C CA . ASN A 1 77 ? 12.534 2.693 -38.047 1.00 84.94 77 ASN A CA 1
ATOM 571 C C . ASN A 1 77 ? 11.354 3.249 -38.860 1.00 84.94 77 ASN A C 1
ATOM 573 O O . ASN A 1 77 ? 11.407 3.180 -40.082 1.00 84.94 77 ASN A O 1
ATOM 577 N N . GLN A 1 78 ? 10.335 3.840 -38.225 1.00 84.88 78 GLN A N 1
ATOM 578 C CA . GLN A 1 78 ? 9.249 4.553 -38.917 1.00 84.88 78 GLN A CA 1
ATOM 579 C C . GLN A 1 78 ? 9.804 5.745 -39.719 1.00 84.88 78 GLN A C 1
ATOM 581 O O . GLN A 1 78 ? 9.503 5.892 -40.905 1.00 84.88 78 GLN A O 1
ATOM 586 N N . LEU A 1 79 ? 10.687 6.541 -39.106 1.00 84.12 79 LEU A N 1
ATOM 587 C CA . LEU A 1 79 ? 11.420 7.641 -39.748 1.00 84.12 79 LEU A CA 1
ATOM 588 C C . LEU A 1 79 ? 12.280 7.163 -40.921 1.00 84.12 79 LEU A C 1
ATOM 590 O O . LEU A 1 79 ? 12.218 7.730 -42.009 1.00 84.12 79 LEU A O 1
ATOM 594 N N . LEU A 1 80 ? 13.054 6.094 -40.721 1.00 85.69 80 LEU A N 1
ATOM 595 C CA . LEU A 1 80 ? 13.902 5.524 -41.767 1.00 85.69 80 LEU A CA 1
ATOM 596 C C . LEU A 1 80 ? 13.089 4.988 -42.951 1.00 85.69 80 LEU A C 1
ATOM 598 O O . LEU A 1 80 ? 13.453 5.260 -44.094 1.00 85.69 80 LEU A O 1
ATOM 602 N N . ILE A 1 81 ? 12.002 4.255 -42.693 1.00 86.31 81 ILE A N 1
ATOM 603 C CA . ILE A 1 81 ? 11.118 3.699 -43.728 1.00 86.31 81 ILE A CA 1
ATOM 604 C C . ILE A 1 81 ? 10.497 4.830 -44.544 1.00 86.31 81 ILE A C 1
ATOM 606 O O . ILE A 1 81 ? 10.582 4.810 -45.767 1.00 86.31 81 ILE A O 1
ATOM 610 N N . THR A 1 82 ? 9.912 5.829 -43.883 1.00 84.31 82 THR A N 1
ATOM 611 C CA . THR A 1 82 ? 9.246 6.952 -44.563 1.00 84.31 82 THR A CA 1
ATOM 612 C C . THR A 1 82 ? 10.202 7.796 -45.390 1.00 84.31 82 THR A C 1
ATOM 614 O O . THR A 1 82 ? 9.903 8.105 -46.540 1.00 84.31 82 THR A O 1
ATOM 617 N N . LEU A 1 83 ? 11.368 8.135 -44.840 1.00 84.38 83 LEU A N 1
ATOM 618 C CA . LEU A 1 83 ? 12.375 8.935 -45.531 1.00 84.38 83 LEU A CA 1
ATOM 619 C C . LEU A 1 83 ? 12.920 8.209 -46.765 1.00 84.38 83 LEU A C 1
ATOM 621 O O . LEU A 1 83 ? 13.042 8.803 -47.836 1.00 84.38 83 LEU A O 1
ATOM 625 N N . GLN A 1 84 ? 13.225 6.918 -46.633 1.00 87.88 84 GLN A N 1
ATOM 626 C CA . GLN A 1 84 ? 13.738 6.123 -47.747 1.00 87.88 84 GLN A CA 1
ATOM 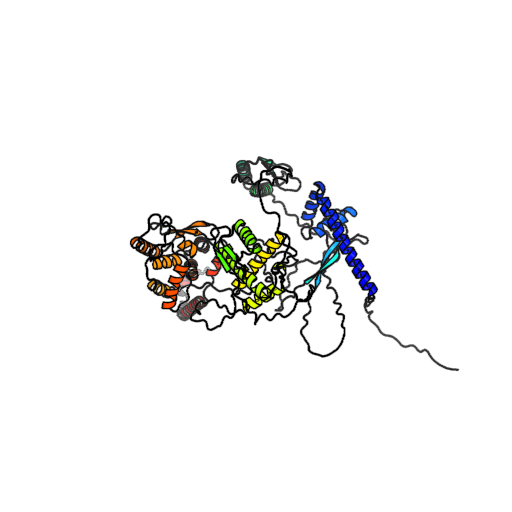627 C C . GLN A 1 84 ? 12.656 5.836 -48.794 1.00 87.88 84 GLN A C 1
ATOM 629 O O . GLN A 1 84 ? 12.946 5.903 -49.984 1.00 87.88 84 GLN A O 1
ATOM 634 N N . ALA A 1 85 ? 11.413 5.583 -48.378 1.00 85.00 85 ALA A N 1
ATOM 635 C CA . ALA A 1 85 ? 10.299 5.374 -49.298 1.00 85.00 85 ALA A CA 1
ATOM 636 C C . ALA A 1 85 ? 9.979 6.649 -50.095 1.00 85.00 85 ALA A C 1
ATOM 638 O O . ALA A 1 85 ? 9.824 6.573 -51.311 1.00 85.00 85 ALA A O 1
ATOM 639 N N . ALA A 1 86 ? 10.008 7.824 -49.454 1.00 82.81 86 ALA A N 1
ATOM 640 C CA . ALA A 1 86 ? 9.835 9.108 -50.134 1.00 82.81 86 ALA A CA 1
ATOM 641 C C . ALA A 1 86 ? 10.916 9.357 -51.201 1.00 82.81 86 ALA A C 1
ATOM 643 O O . ALA A 1 86 ? 10.597 9.795 -52.302 1.00 82.81 86 ALA A O 1
ATOM 644 N N . ARG A 1 87 ? 12.184 9.014 -50.919 1.00 81.62 87 ARG A N 1
ATOM 645 C CA . ARG A 1 87 ? 13.282 9.091 -51.907 1.00 81.62 87 ARG A CA 1
ATOM 646 C C . ARG A 1 87 ? 13.092 8.145 -53.094 1.00 81.62 87 ARG A C 1
ATOM 648 O O . ARG A 1 87 ? 13.585 8.430 -54.178 1.00 81.62 87 ARG A O 1
ATOM 655 N N . LEU A 1 88 ? 12.403 7.027 -52.883 1.00 80.94 88 LEU A N 1
ATOM 656 C CA . LEU A 1 88 ? 12.093 6.041 -53.917 1.00 80.94 88 LEU A CA 1
ATOM 657 C C . LEU A 1 88 ? 10.752 6.313 -54.621 1.00 80.94 88 LEU A C 1
ATOM 659 O O . LEU A 1 88 ? 10.386 5.552 -55.510 1.00 80.94 88 LEU A O 1
ATOM 663 N N . GLY A 1 89 ? 10.016 7.362 -54.233 1.00 81.62 89 GLY A N 1
ATOM 664 C CA . GLY A 1 89 ? 8.685 7.661 -54.774 1.00 81.62 89 GLY A CA 1
ATOM 665 C C . GLY A 1 89 ? 7.602 6.653 -54.368 1.00 81.62 89 GLY A C 1
ATOM 666 O O . GLY A 1 89 ? 6.578 6.552 -55.035 1.00 81.62 89 GLY A O 1
ATOM 667 N N . ILE A 1 90 ? 7.819 5.894 -53.290 1.00 81.94 90 ILE A N 1
ATOM 668 C CA . ILE A 1 90 ? 6.910 4.848 -52.808 1.00 81.94 90 ILE A CA 1
ATOM 669 C C . ILE A 1 90 ? 6.116 5.390 -51.615 1.00 81.94 90 ILE A C 1
ATOM 671 O O . ILE A 1 90 ? 6.695 5.964 -50.692 1.00 81.94 90 ILE A O 1
ATOM 675 N N . ASN A 1 91 ? 4.798 5.169 -51.594 1.00 81.94 91 ASN A N 1
ATOM 676 C CA . ASN A 1 91 ? 3.960 5.411 -50.417 1.00 81.94 91 ASN A CA 1
ATOM 677 C C . ASN A 1 91 ? 3.792 4.094 -49.642 1.00 81.94 91 ASN A C 1
ATOM 679 O O . ASN A 1 91 ? 2.997 3.246 -50.053 1.00 81.94 91 ASN A O 1
ATOM 683 N N . PRO A 1 92 ? 4.555 3.878 -48.559 1.00 81.00 92 PRO A N 1
ATOM 684 C CA . PRO A 1 92 ? 4.613 2.578 -47.919 1.00 81.00 92 PRO A CA 1
ATOM 685 C C . PRO A 1 92 ? 3.298 2.313 -47.169 1.00 81.00 92 PRO A C 1
ATOM 687 O O . PRO A 1 92 ? 2.809 3.155 -46.410 1.00 81.00 92 PRO A O 1
ATOM 690 N N . THR A 1 93 ? 2.732 1.126 -47.369 1.00 80.31 93 THR A N 1
ATOM 691 C CA . THR A 1 93 ? 1.456 0.702 -46.762 1.00 80.31 93 THR A CA 1
ATOM 692 C C . THR A 1 93 ? 1.639 -0.515 -45.871 1.00 80.31 93 THR A C 1
ATOM 694 O O . THR A 1 93 ? 1.164 -0.524 -44.737 1.00 80.31 93 THR A O 1
ATOM 697 N N . ARG A 1 94 ? 2.369 -1.530 -46.342 1.00 84.19 94 ARG A N 1
ATOM 698 C CA . ARG A 1 94 ? 2.677 -2.749 -45.584 1.00 84.19 94 ARG A CA 1
ATOM 699 C C . ARG A 1 94 ? 4.121 -3.121 -45.860 1.00 84.19 94 ARG A C 1
ATOM 701 O O . ARG A 1 94 ? 4.468 -3.441 -46.987 1.00 84.19 94 ARG A O 1
ATOM 708 N N . VAL A 1 95 ? 4.954 -3.104 -44.825 1.00 85.31 95 VAL A N 1
ATOM 709 C CA . VAL A 1 95 ? 6.402 -3.304 -44.950 1.00 85.31 95 VAL A CA 1
ATOM 710 C C . VAL A 1 95 ? 6.819 -4.535 -44.152 1.00 85.31 95 VAL A C 1
ATOM 712 O O . VAL A 1 95 ? 6.475 -4.657 -42.978 1.00 85.31 95 VAL A O 1
ATOM 715 N N . ALA A 1 96 ? 7.569 -5.446 -44.776 1.00 84.81 96 ALA A N 1
ATOM 716 C CA . ALA A 1 96 ? 8.084 -6.647 -44.118 1.00 84.81 96 ALA A CA 1
ATOM 717 C C . ALA A 1 96 ? 9.437 -7.104 -44.692 1.00 84.81 96 ALA A C 1
ATOM 719 O O . ALA A 1 96 ? 9.895 -6.639 -45.736 1.00 84.81 96 ALA A O 1
ATOM 720 N N . GLY A 1 97 ? 10.122 -8.009 -43.987 1.00 84.81 97 GLY A N 1
ATOM 721 C CA . GLY A 1 97 ? 11.385 -8.582 -44.459 1.00 84.81 97 GLY A CA 1
ATOM 722 C C . GLY A 1 97 ? 11.176 -9.614 -45.572 1.00 84.81 97 GLY A C 1
ATOM 723 O O . GLY A 1 97 ? 10.129 -10.250 -45.649 1.00 84.81 97 GLY A O 1
ATOM 724 N N . PHE A 1 98 ? 12.209 -9.856 -46.386 1.00 81.56 98 PHE A N 1
ATOM 725 C CA . PHE A 1 98 ? 12.168 -10.823 -47.499 1.00 81.56 98 PHE A CA 1
ATOM 726 C C . PHE A 1 98 ? 11.633 -12.212 -47.096 1.00 81.56 98 PHE A C 1
ATOM 728 O O . PHE A 1 98 ? 10.790 -12.787 -47.778 1.00 81.56 98 PHE A O 1
ATOM 735 N N . GLY A 1 99 ? 12.097 -12.750 -45.961 1.00 78.12 99 GLY A N 1
ATOM 736 C CA . GLY A 1 99 ? 11.637 -14.051 -45.464 1.00 78.12 99 GLY A CA 1
ATOM 737 C C . GLY A 1 99 ? 10.168 -14.057 -45.031 1.00 78.12 99 GLY A C 1
ATOM 738 O O . GLY A 1 99 ? 9.503 -15.076 -45.177 1.00 78.12 99 GLY A O 1
ATOM 739 N N . THR A 1 100 ? 9.659 -12.925 -44.539 1.00 81.56 100 THR A N 1
ATOM 740 C CA . THR A 1 100 ? 8.254 -12.757 -44.148 1.00 81.56 100 THR A CA 1
ATOM 741 C C . THR A 1 100 ? 7.356 -12.739 -45.377 1.00 81.56 100 THR A C 1
ATOM 743 O O . THR A 1 100 ? 6.365 -13.457 -45.403 1.00 81.56 100 THR A O 1
ATOM 746 N N . TRP A 1 101 ? 7.737 -11.995 -46.421 1.00 85.38 101 TRP A N 1
ATOM 747 C CA . TRP A 1 101 ? 7.000 -11.989 -47.686 1.00 85.38 101 TRP A CA 1
ATOM 748 C C . TRP A 1 101 ? 6.923 -13.381 -48.299 1.00 85.38 101 TRP A C 1
ATOM 750 O O . TRP A 1 101 ? 5.833 -13.841 -48.627 1.00 85.38 101 TRP A O 1
ATOM 760 N N . LYS A 1 102 ? 8.051 -14.100 -48.317 1.00 82.94 102 LYS A N 1
ATOM 761 C CA . LYS A 1 102 ? 8.103 -15.481 -48.805 1.00 82.94 102 LYS A CA 1
ATOM 762 C C . LYS A 1 102 ? 7.206 -16.429 -48.000 1.00 82.94 102 LYS A C 1
ATOM 764 O O . LYS A 1 102 ? 6.596 -17.319 -48.580 1.00 82.94 102 LYS A O 1
ATOM 769 N N . ALA A 1 103 ? 7.122 -16.249 -46.680 1.00 80.94 103 ALA A N 1
ATOM 770 C CA . ALA A 1 103 ? 6.231 -17.032 -45.821 1.00 80.94 103 ALA A CA 1
ATOM 771 C C . ALA A 1 103 ? 4.744 -16.708 -46.052 1.00 80.94 103 ALA A C 1
ATOM 773 O O . ALA A 1 103 ? 3.901 -17.579 -45.879 1.00 80.94 103 ALA A O 1
ATOM 774 N N . LEU A 1 104 ? 4.436 -15.479 -46.473 1.00 81.31 104 LEU A N 1
ATOM 775 C CA . LEU A 1 104 ? 3.102 -15.028 -46.880 1.00 81.31 104 LEU A CA 1
ATOM 776 C C . LEU A 1 104 ? 2.791 -15.336 -48.358 1.00 81.31 104 LEU A C 1
ATOM 778 O O . LEU A 1 104 ? 1.848 -14.778 -48.906 1.00 81.31 104 LEU A O 1
ATOM 782 N N . GLY A 1 105 ? 3.595 -16.176 -49.021 1.00 81.06 105 GLY A N 1
ATOM 783 C CA . GLY A 1 105 ? 3.377 -16.565 -50.418 1.00 81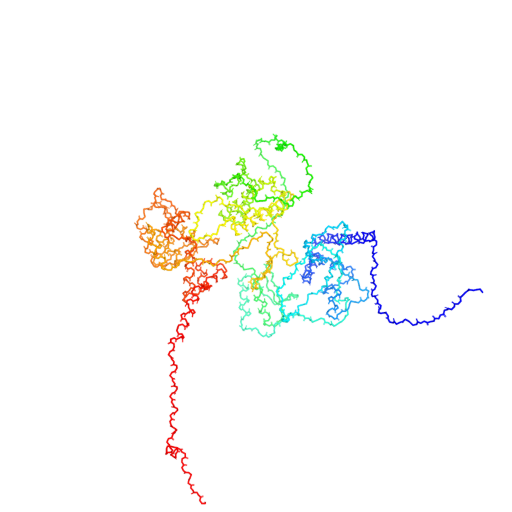.06 105 GLY A CA 1
ATOM 784 C C . GLY A 1 105 ? 3.712 -15.485 -51.454 1.00 81.06 105 GLY A C 1
ATOM 785 O O . GLY A 1 105 ? 3.391 -15.656 -52.625 1.00 81.06 105 GLY A O 1
ATOM 786 N N . ARG A 1 106 ? 4.377 -14.389 -51.064 1.00 87.81 106 ARG A N 1
ATOM 787 C CA . ARG A 1 106 ? 4.780 -13.295 -51.964 1.00 87.81 106 ARG A CA 1
ATOM 788 C C . ARG A 1 106 ? 6.293 -13.261 -52.178 1.00 87.81 106 ARG A C 1
ATOM 790 O O . ARG A 1 106 ? 7.075 -13.551 -51.274 1.00 87.81 106 ARG A O 1
ATOM 797 N N . SER A 1 107 ? 6.731 -12.860 -53.365 1.00 87.81 107 SER A N 1
ATOM 798 C CA . SER A 1 107 ? 8.149 -12.721 -53.721 1.00 87.81 107 SER A CA 1
ATOM 799 C C . SER A 1 107 ? 8.494 -11.267 -54.022 1.00 87.81 107 SER A C 1
ATOM 801 O O . SER A 1 107 ? 7.728 -10.573 -54.675 1.00 87.81 107 SER A O 1
ATOM 803 N N . VAL A 1 108 ? 9.645 -10.789 -53.545 1.00 87.25 108 VAL A N 1
ATOM 804 C CA . VAL A 1 108 ? 10.121 -9.429 -53.855 1.00 87.25 108 VAL A CA 1
ATOM 805 C C . VAL A 1 108 ? 10.536 -9.356 -55.324 1.00 87.25 108 VAL A C 1
ATOM 807 O O . VAL A 1 108 ? 11.310 -10.201 -55.781 1.00 87.25 108 VAL A O 1
ATOM 810 N N . VAL A 1 109 ? 10.062 -8.333 -56.037 1.00 88.81 109 VAL A N 1
ATOM 811 C CA . VAL A 1 109 ? 10.373 -8.116 -57.454 1.00 88.81 109 VAL A CA 1
ATOM 812 C C . VAL A 1 109 ? 11.870 -7.876 -57.617 1.00 88.81 109 VAL A C 1
ATOM 814 O O . VAL A 1 109 ? 12.471 -7.042 -56.928 1.00 88.81 109 VAL A O 1
ATOM 817 N N . LYS A 1 110 ? 12.491 -8.623 -58.532 1.00 82.06 110 LYS A N 1
ATOM 818 C CA . LYS A 1 110 ? 13.932 -8.559 -58.789 1.00 82.06 110 LYS A CA 1
ATOM 819 C C . LYS A 1 110 ? 14.320 -7.145 -59.242 1.00 82.06 110 LYS A C 1
ATOM 821 O O . LYS A 1 110 ? 13.787 -6.645 -60.221 1.00 82.06 110 LYS A O 1
ATOM 826 N N . GLY A 1 111 ? 15.266 -6.521 -58.537 1.00 80.69 111 GLY A N 1
ATOM 827 C CA . GLY A 1 111 ? 15.695 -5.136 -58.788 1.00 80.69 111 GLY A CA 1
ATOM 828 C C . GLY A 1 111 ? 15.089 -4.098 -57.836 1.00 80.69 111 GLY A C 1
ATOM 829 O O . GLY A 1 111 ? 15.524 -2.953 -57.846 1.00 80.69 111 GLY A O 1
ATOM 830 N N . SER A 1 112 ? 14.152 -4.491 -56.966 1.00 84.81 112 SER A N 1
ATOM 831 C CA . SER A 1 112 ? 13.577 -3.591 -55.960 1.00 84.81 112 SER A CA 1
ATOM 832 C C . SER A 1 112 ? 14.598 -3.160 -54.904 1.00 84.81 112 SER A C 1
ATOM 834 O O . SER A 1 112 ? 15.285 -3.991 -54.303 1.00 84.81 112 SER A O 1
ATOM 836 N N . THR A 1 113 ? 14.648 -1.858 -54.621 1.00 86.06 113 THR A N 1
ATOM 837 C CA . THR A 1 113 ? 15.493 -1.288 -53.563 1.00 86.06 113 THR A CA 1
ATOM 838 C C . THR A 1 113 ? 14.886 -1.550 -52.185 1.00 86.06 113 THR A C 1
ATOM 840 O O . THR A 1 113 ? 13.739 -1.188 -51.929 1.00 86.06 113 THR A O 1
ATOM 843 N N . GLY A 1 114 ? 15.651 -2.170 -51.283 1.00 85.69 114 GLY A N 1
ATOM 844 C CA . GLY A 1 114 ? 15.199 -2.481 -49.924 1.00 85.69 114 GLY A CA 1
ATOM 845 C C . GLY A 1 114 ? 15.394 -1.322 -48.946 1.00 85.69 114 GLY A C 1
ATOM 846 O O . GLY A 1 114 ? 16.488 -0.768 -48.849 1.00 85.69 114 GLY A O 1
ATOM 847 N N . LEU A 1 115 ? 14.368 -1.027 -48.153 1.00 88.56 115 LEU A N 1
ATOM 848 C CA . LEU A 1 115 ? 14.379 0.005 -47.117 1.00 88.56 115 LEU A CA 1
ATOM 849 C C . LEU A 1 115 ? 15.194 -0.482 -45.911 1.00 88.56 115 LEU A C 1
ATOM 851 O O . LEU A 1 115 ? 14.900 -1.525 -45.322 1.00 88.56 115 LEU A O 1
ATOM 855 N N . ALA A 1 116 ? 16.243 0.247 -45.548 1.00 89.50 116 ALA A N 1
ATOM 856 C CA . ALA A 1 116 ? 17.121 -0.084 -44.437 1.00 89.50 116 ALA A CA 1
ATOM 857 C C . ALA A 1 116 ? 16.459 0.230 -43.087 1.00 89.50 116 ALA A C 1
ATOM 859 O O . ALA A 1 116 ? 16.004 1.347 -42.845 1.00 89.50 116 ALA A O 1
ATOM 860 N N . VAL A 1 117 ? 16.461 -0.749 -42.185 1.00 88.50 117 VAL A N 1
ATOM 861 C CA . VAL A 1 117 ? 15.970 -0.645 -40.805 1.00 88.50 117 VAL A CA 1
ATOM 862 C C . VAL A 1 117 ? 16.994 -1.202 -39.822 1.00 88.50 117 VAL A C 1
ATOM 864 O O . VAL A 1 117 ? 17.795 -2.082 -40.152 1.00 88.50 117 VAL A O 1
ATOM 867 N N . LEU A 1 118 ? 16.950 -0.723 -38.581 1.00 83.75 118 LEU A N 1
ATOM 868 C CA . LEU A 1 118 ? 17.793 -1.210 -37.495 1.00 83.75 118 LEU A CA 1
ATOM 869 C C . LEU A 1 118 ? 17.120 -2.408 -36.815 1.00 83.75 118 LEU A C 1
ATOM 871 O O . LEU A 1 118 ? 16.090 -2.271 -36.151 1.00 83.75 118 LEU A O 1
ATOM 875 N N . ALA A 1 119 ? 17.712 -3.592 -36.980 1.00 79.62 119 ALA A N 1
ATOM 876 C CA . ALA A 1 119 ? 17.235 -4.844 -36.403 1.00 79.62 119 ALA A CA 1
ATOM 877 C C . ALA A 1 119 ? 18.114 -5.288 -35.216 1.00 79.62 119 ALA A C 1
ATOM 879 O O . ALA A 1 119 ? 19.343 -5.271 -35.327 1.00 79.62 119 ALA A O 1
ATOM 880 N N . PRO A 1 120 ? 17.528 -5.733 -34.090 1.00 67.75 120 PRO A N 1
ATOM 881 C CA . PRO A 1 120 ? 18.287 -6.159 -32.918 1.00 67.75 120 PRO A CA 1
ATOM 882 C C . PRO A 1 120 ? 19.045 -7.475 -33.159 1.00 67.75 120 PRO A C 1
ATOM 884 O O . PRO A 1 120 ? 18.471 -8.483 -33.577 1.00 67.75 120 PRO A O 1
ATOM 887 N N . CYS A 1 121 ? 20.334 -7.498 -32.823 1.00 71.50 121 CYS A N 1
ATOM 888 C CA . CYS A 1 121 ? 21.154 -8.707 -32.781 1.00 71.50 121 CYS A CA 1
ATOM 889 C C . CYS A 1 121 ? 21.027 -9.356 -31.403 1.00 71.50 121 CYS A C 1
ATOM 891 O O . CYS A 1 121 ? 21.545 -8.834 -30.410 1.00 71.50 121 CYS A O 1
ATOM 893 N N . THR A 1 122 ? 20.344 -10.501 -31.341 1.00 60.22 122 THR A N 1
ATOM 894 C CA . THR A 1 122 ? 20.142 -11.244 -30.091 1.00 60.22 122 THR A CA 1
ATOM 895 C C . THR A 1 122 ? 20.848 -12.596 -30.134 1.00 60.22 122 THR A C 1
ATOM 897 O O . THR A 1 122 ? 20.812 -13.278 -31.156 1.00 60.22 122 THR A O 1
ATOM 900 N N . TYR A 1 123 ? 21.500 -12.993 -29.040 1.00 60.66 123 TYR A N 1
ATOM 901 C CA . TYR A 1 123 ? 22.189 -14.284 -28.932 1.00 60.66 123 TYR A CA 1
ATOM 902 C C . TYR A 1 123 ? 21.744 -15.054 -27.687 1.00 60.66 123 TYR A C 1
ATOM 904 O O . TYR A 1 123 ? 21.248 -14.470 -26.724 1.00 60.66 123 TYR A O 1
ATOM 912 N N . THR A 1 124 ? 21.908 -16.377 -27.716 1.00 48.59 124 THR A N 1
ATOM 913 C CA . THR A 1 124 ? 21.641 -17.251 -26.565 1.00 48.59 124 THR A CA 1
ATOM 914 C C . THR A 1 124 ? 22.977 -17.588 -25.900 1.00 48.59 124 THR A C 1
ATOM 916 O O . THR A 1 124 ? 23.830 -18.154 -26.582 1.00 48.59 124 THR A O 1
ATOM 919 N N . PRO A 1 125 ? 23.196 -17.251 -24.618 1.00 46.75 125 PRO A N 1
ATOM 920 C CA . PRO A 1 125 ? 24.430 -17.613 -23.918 1.00 46.75 125 PRO A CA 1
ATOM 921 C C . PRO A 1 125 ? 24.597 -19.142 -23.846 1.00 46.75 125 PRO A C 1
ATOM 923 O O . PRO A 1 125 ? 23.629 -19.848 -23.548 1.00 46.75 125 PRO A O 1
ATOM 926 N N . LYS A 1 126 ? 25.804 -19.656 -24.124 1.00 38.38 126 LYS A N 1
ATOM 927 C CA . LYS A 1 126 ? 26.195 -21.045 -23.816 1.00 38.38 126 LYS A CA 1
ATOM 928 C C . LYS A 1 126 ? 26.718 -21.108 -22.375 1.00 38.38 126 LYS A C 1
ATOM 930 O O . LYS A 1 126 ? 27.423 -20.199 -21.952 1.00 38.38 126 LYS A O 1
ATOM 935 N N . ASP A 1 127 ? 26.368 -22.169 -21.649 1.00 39.88 127 ASP A N 1
ATOM 936 C CA . ASP A 1 127 ? 26.866 -22.441 -20.296 1.00 39.88 127 ASP A CA 1
ATOM 937 C C . ASP A 1 127 ? 28.352 -22.834 -20.358 1.00 39.88 127 ASP A C 1
ATOM 939 O O . ASP A 1 127 ? 28.685 -23.882 -20.906 1.00 39.88 127 ASP A O 1
ATOM 943 N N . THR A 1 128 ? 29.243 -22.037 -19.772 1.00 37.19 128 THR A N 1
ATOM 944 C CA . THR A 1 128 ? 30.576 -22.493 -19.359 1.00 37.19 128 THR A CA 1
ATOM 945 C C . THR A 1 128 ? 30.460 -23.066 -17.948 1.00 37.19 128 THR A C 1
ATOM 947 O O . THR A 1 128 ? 30.508 -22.342 -16.955 1.00 37.19 128 THR A O 1
ATOM 950 N N . ARG A 1 129 ? 30.250 -24.382 -17.845 1.00 33.41 129 ARG A N 1
ATOM 951 C CA . ARG A 1 129 ? 30.573 -25.129 -16.623 1.00 33.41 129 ARG A CA 1
ATOM 952 C C . ARG A 1 129 ? 31.983 -25.682 -16.769 1.00 33.41 129 ARG A C 1
ATOM 954 O O . ARG A 1 129 ? 32.319 -26.218 -17.818 1.00 33.41 129 ARG A O 1
ATOM 961 N N . ALA A 1 130 ? 32.763 -25.475 -15.716 1.00 38.16 130 ALA A N 1
ATOM 962 C CA . ALA A 1 130 ? 34.133 -25.913 -15.553 1.00 38.16 130 ALA A CA 1
ATOM 963 C C . ALA A 1 130 ? 34.289 -27.406 -15.852 1.00 38.16 130 ALA A C 1
ATOM 965 O O . ALA A 1 130 ? 33.570 -28.223 -15.278 1.00 38.16 130 ALA A O 1
ATOM 966 N N . ASP A 1 131 ? 35.262 -27.722 -16.698 1.00 30.22 131 ASP A N 1
ATOM 967 C CA . ASP A 1 131 ? 35.996 -28.972 -16.609 1.00 30.22 131 ASP A CA 1
ATOM 968 C C . ASP A 1 131 ? 37.461 -28.588 -16.394 1.00 30.22 131 ASP A C 1
ATOM 970 O O . ASP A 1 131 ? 38.047 -27.812 -17.153 1.00 30.22 131 ASP A O 1
ATOM 974 N N . THR A 1 132 ? 37.998 -29.011 -15.259 1.00 37.34 132 THR A N 1
ATOM 975 C CA . THR A 1 132 ? 39.386 -28.809 -14.859 1.00 37.34 132 THR A CA 1
ATOM 976 C C . THR A 1 132 ? 40.267 -29.722 -15.700 1.00 37.34 132 THR A C 1
ATOM 978 O O . THR A 1 132 ? 40.308 -30.925 -15.469 1.00 37.34 132 THR A O 1
ATOM 981 N N . GLY A 1 133 ? 40.993 -29.142 -16.651 1.00 30.11 133 GLY A N 1
ATOM 982 C CA . GLY A 1 133 ? 42.027 -29.824 -17.417 1.00 30.11 133 GLY A CA 1
ATOM 983 C C . GLY A 1 133 ? 43.046 -28.809 -17.912 1.00 30.11 133 GLY A C 1
ATOM 984 O O . GLY A 1 133 ? 42.742 -27.965 -18.749 1.00 30.11 133 GLY A O 1
ATOM 985 N N . THR A 1 134 ? 44.240 -28.860 -17.337 1.00 38.25 134 THR A N 1
ATOM 986 C CA . THR A 1 134 ? 45.430 -28.105 -17.727 1.00 38.25 134 THR A CA 1
ATOM 987 C C . THR A 1 134 ? 45.705 -28.250 -19.224 1.00 38.25 134 THR A C 1
ATOM 989 O O . THR A 1 134 ? 45.972 -29.342 -19.716 1.00 38.25 134 THR A O 1
ATOM 992 N N . GLY A 1 135 ? 45.672 -27.131 -19.944 1.00 28.27 135 GLY A N 1
ATOM 993 C CA . GLY A 1 135 ? 46.046 -27.052 -21.351 1.00 28.27 135 GLY A CA 1
ATOM 994 C C . GLY A 1 135 ? 46.158 -25.595 -21.775 1.00 28.27 135 GLY A C 1
ATOM 995 O O . GLY A 1 135 ? 45.157 -24.900 -21.917 1.00 28.27 135 GLY A O 1
ATOM 996 N N . THR A 1 136 ? 47.388 -25.121 -21.933 1.00 37.31 136 THR A N 1
ATOM 997 C CA . THR A 1 136 ? 47.717 -23.847 -22.572 1.00 37.31 136 THR A CA 1
ATOM 998 C C . THR A 1 136 ? 47.212 -23.857 -24.016 1.00 37.31 136 THR A C 1
ATOM 1000 O O . THR A 1 136 ? 47.651 -24.660 -24.834 1.00 37.31 136 THR A O 1
ATOM 1003 N N . GLY A 1 137 ? 46.278 -22.962 -24.334 1.00 28.56 137 GLY A N 1
ATOM 1004 C CA . GLY A 1 137 ? 45.762 -22.789 -25.687 1.00 28.56 137 GLY A CA 1
ATOM 1005 C C . GLY A 1 137 ? 44.965 -21.497 -25.811 1.00 28.56 137 GLY A C 1
ATOM 1006 O O . GLY A 1 137 ? 43.846 -21.397 -25.314 1.00 28.56 137 GLY A O 1
ATOM 1007 N N . GLU A 1 138 ? 45.548 -20.503 -26.480 1.00 36.34 138 GLU A N 1
ATOM 1008 C CA . GLU A 1 138 ? 44.853 -19.303 -26.945 1.00 36.34 138 GLU A CA 1
ATOM 1009 C C . GLU A 1 138 ? 43.752 -19.702 -27.945 1.00 36.34 138 GLU A C 1
ATOM 1011 O O . GLU A 1 138 ? 44.019 -20.063 -29.090 1.00 36.34 138 GLU A O 1
ATOM 1016 N N . GLY A 1 139 ? 42.493 -19.668 -27.502 1.00 27.55 139 GLY A N 1
ATOM 1017 C CA . GLY A 1 139 ? 41.316 -19.981 -28.314 1.00 27.55 139 GLY A CA 1
ATOM 1018 C C . GLY A 1 139 ? 40.454 -18.745 -28.556 1.00 27.55 139 GLY A C 1
ATOM 1019 O O . GLY A 1 139 ? 39.796 -18.237 -27.650 1.00 27.55 139 GLY A O 1
ATOM 1020 N N . THR A 1 140 ? 40.433 -18.259 -29.795 1.00 34.00 140 THR A N 1
ATOM 1021 C CA . THR A 1 140 ? 39.547 -17.181 -30.254 1.00 34.00 140 THR A CA 1
ATOM 1022 C C . THR A 1 140 ? 38.130 -17.714 -30.506 1.00 34.00 140 THR A C 1
ATOM 1024 O O . THR A 1 140 ? 37.802 -18.173 -31.598 1.00 34.00 140 THR A O 1
ATOM 1027 N N . ASP A 1 141 ? 37.239 -17.615 -29.517 1.00 29.33 141 ASP A N 1
ATOM 1028 C CA . ASP A 1 141 ? 35.834 -18.021 -29.678 1.00 29.33 141 ASP A CA 1
ATOM 1029 C C . ASP A 1 141 ? 35.010 -16.977 -30.465 1.00 29.33 141 ASP A C 1
ATOM 1031 O O . ASP A 1 141 ? 34.261 -16.154 -29.927 1.00 29.33 141 ASP A O 1
ATOM 1035 N N . ARG A 1 142 ? 35.113 -17.027 -31.801 1.00 34.78 142 ARG A N 1
ATOM 1036 C CA . ARG A 1 142 ? 34.150 -16.404 -32.729 1.00 34.78 142 ARG A CA 1
ATOM 1037 C C . ARG A 1 142 ? 32.872 -17.252 -32.797 1.00 34.78 142 ARG A C 1
ATOM 1039 O O . ARG A 1 142 ? 32.800 -18.233 -33.532 1.00 34.78 142 ARG A O 1
ATOM 1046 N N . ALA A 1 143 ? 31.827 -16.846 -32.076 1.00 29.02 143 ALA A N 1
ATOM 1047 C CA . ALA A 1 143 ? 30.495 -17.454 -32.166 1.00 29.02 143 ALA A CA 1
ATOM 1048 C C . ALA A 1 143 ? 29.657 -16.875 -33.329 1.00 29.02 143 ALA A C 1
ATOM 1050 O O . ALA A 1 143 ? 29.552 -15.659 -33.495 1.00 29.02 143 ALA A O 1
ATOM 1051 N N . ALA A 1 144 ? 29.024 -17.754 -34.114 1.00 29.22 144 ALA A N 1
ATOM 1052 C CA . ALA A 1 144 ? 28.195 -17.404 -35.270 1.00 29.22 144 ALA A CA 1
ATOM 1053 C C . ALA A 1 144 ? 26.838 -16.766 -34.875 1.00 29.22 144 ALA A C 1
ATOM 1055 O O . ALA A 1 144 ? 26.205 -17.209 -33.911 1.00 29.22 144 ALA A O 1
ATOM 1056 N N . PRO A 1 145 ? 26.345 -15.755 -35.621 1.00 27.05 145 PRO A N 1
ATOM 1057 C CA . PRO A 1 145 ? 25.063 -15.111 -35.347 1.00 27.05 145 PRO A CA 1
ATOM 1058 C C . PRO A 1 145 ? 23.887 -16.036 -35.688 1.00 27.05 145 PRO A C 1
ATOM 1060 O O . PRO A 1 145 ? 23.789 -16.561 -36.796 1.00 27.05 145 PRO A O 1
ATOM 1063 N N . ALA A 1 146 ? 22.944 -16.190 -34.756 1.00 30.92 146 ALA A N 1
ATOM 1064 C CA . ALA A 1 146 ? 21.657 -16.807 -35.053 1.00 30.92 146 ALA A CA 1
ATOM 1065 C C . ALA A 1 146 ? 20.816 -15.838 -35.899 1.00 30.92 146 ALA A C 1
ATOM 1067 O O . ALA A 1 146 ? 20.502 -14.724 -35.469 1.00 30.92 146 ALA A O 1
ATOM 1068 N N . VAL A 1 147 ? 20.455 -16.260 -37.111 1.00 30.75 147 VAL A N 1
ATOM 1069 C CA . VAL A 1 147 ? 19.578 -15.503 -38.009 1.00 30.75 147 VAL A CA 1
ATOM 1070 C C . VAL A 1 147 ? 18.182 -15.459 -37.390 1.00 30.75 147 VAL A C 1
ATOM 1072 O O . VAL A 1 147 ? 17.448 -16.442 -37.409 1.00 30.75 147 VAL A O 1
ATOM 1075 N N . ALA A 1 148 ? 17.804 -14.315 -36.822 1.00 32.34 148 ALA A N 1
ATOM 1076 C CA . ALA A 1 148 ? 16.406 -14.023 -36.547 1.00 32.34 148 ALA A CA 1
ATOM 1077 C C . ALA A 1 148 ? 15.712 -13.766 -37.892 1.00 32.34 148 ALA A C 1
ATOM 1079 O O . ALA A 1 148 ? 15.808 -12.669 -38.448 1.00 32.34 148 ALA A O 1
ATOM 1080 N N . THR A 1 149 ? 15.062 -14.790 -38.444 1.00 28.03 149 THR A N 1
ATOM 1081 C CA . THR A 1 149 ? 14.023 -14.597 -39.453 1.00 28.03 149 THR A CA 1
ATOM 1082 C C . THR A 1 149 ? 12.873 -13.841 -38.803 1.00 28.03 149 THR A C 1
ATOM 1084 O O . THR A 1 149 ? 12.407 -14.190 -37.717 1.00 28.03 149 THR A O 1
ATOM 1087 N N . ALA A 1 150 ? 12.463 -12.753 -39.447 1.00 32.22 150 ALA A N 1
ATOM 1088 C CA . ALA A 1 150 ? 11.277 -12.002 -39.083 1.00 32.22 150 ALA A CA 1
ATOM 1089 C C . ALA A 1 150 ? 10.045 -12.874 -39.366 1.00 32.22 150 ALA A C 1
ATOM 1091 O O . ALA A 1 150 ? 9.539 -12.912 -40.481 1.00 32.22 150 ALA A O 1
ATOM 1092 N N . THR A 1 151 ? 9.595 -13.623 -38.370 1.00 28.77 151 THR A N 1
ATOM 1093 C CA . THR A 1 151 ? 8.330 -14.362 -38.410 1.00 28.77 151 THR A CA 1
ATOM 1094 C C . THR A 1 151 ? 7.657 -14.186 -37.062 1.00 28.77 151 THR A C 1
ATOM 1096 O O . THR A 1 151 ? 8.053 -14.795 -36.069 1.00 28.77 151 THR A O 1
ATOM 1099 N N . GLY A 1 152 ? 6.671 -13.294 -37.035 1.00 28.20 152 GLY A N 1
ATOM 1100 C CA . GLY A 1 152 ? 5.565 -13.347 -36.097 1.00 28.20 152 GLY A CA 1
ATOM 1101 C C . GLY A 1 152 ? 4.367 -13.908 -36.849 1.00 28.20 152 GLY A C 1
ATOM 1102 O O . GLY A 1 152 ? 3.645 -13.154 -37.484 1.00 28.20 152 GLY A O 1
ATOM 1103 N N . THR A 1 153 ? 4.191 -15.222 -36.797 1.00 23.05 153 THR A N 1
ATOM 1104 C CA . THR A 1 153 ? 2.919 -15.890 -37.079 1.00 23.05 153 THR A CA 1
ATOM 1105 C C . THR A 1 153 ? 2.720 -16.919 -35.977 1.00 23.05 153 THR A C 1
ATOM 1107 O O . THR A 1 153 ? 3.600 -17.734 -35.694 1.00 23.05 153 THR A O 1
ATOM 1110 N N . ALA A 1 154 ? 1.598 -16.784 -35.276 1.00 28.27 154 ALA A N 1
ATOM 1111 C CA . ALA A 1 154 ? 1.176 -17.678 -34.216 1.00 28.27 154 ALA A CA 1
ATOM 1112 C C . ALA A 1 154 ? 0.687 -18.989 -34.842 1.00 28.27 154 ALA A C 1
ATOM 1114 O O . ALA A 1 154 ? -0.261 -18.986 -35.619 1.00 28.27 154 ALA A O 1
ATOM 1115 N N . GLY A 1 155 ? 1.349 -20.090 -34.499 1.00 22.19 155 GLY A N 1
ATOM 1116 C CA . GLY A 1 155 ? 0.812 -21.439 -34.618 1.00 22.19 155 GLY A CA 1
ATOM 1117 C C . GLY A 1 155 ? 0.905 -22.092 -33.245 1.00 22.19 155 GLY A C 1
ATOM 1118 O O . GLY A 1 155 ? 1.972 -22.063 -32.624 1.00 22.19 155 GLY A O 1
ATOM 1119 N N . GLU A 1 156 ? -0.217 -22.604 -32.746 1.00 23.88 156 GLU A N 1
ATOM 1120 C CA . GLU A 1 156 ? -0.276 -23.420 -31.532 1.00 23.88 156 GLU A CA 1
ATOM 1121 C C . GLU A 1 156 ? 0.640 -24.648 -31.663 1.00 23.88 156 GLU A C 1
ATOM 1123 O O . GLU A 1 156 ? 0.617 -25.313 -32.701 1.00 23.88 156 GLU A O 1
ATOM 1128 N N . PRO A 1 157 ? 1.423 -25.016 -30.632 1.00 27.28 157 PRO A N 1
ATOM 1129 C CA . PRO A 1 157 ? 1.984 -26.349 -30.557 1.00 27.28 157 PRO A CA 1
ATOM 1130 C C . PRO A 1 157 ? 0.990 -27.282 -29.858 1.00 27.28 157 PRO A C 1
ATOM 1132 O O . PRO A 1 157 ? 0.649 -27.097 -28.688 1.00 27.28 157 PRO A O 1
ATOM 1135 N N . ALA A 1 158 ? 0.562 -28.307 -30.594 1.00 23.97 158 ALA A N 1
ATOM 1136 C CA . ALA A 1 158 ? -0.037 -29.510 -30.039 1.00 23.97 158 ALA A CA 1
ATOM 1137 C C . ALA A 1 158 ? 0.931 -30.200 -29.056 1.00 23.97 158 ALA A C 1
ATOM 1139 O O . ALA A 1 158 ? 2.152 -30.058 -29.151 1.00 23.97 158 ALA A O 1
ATOM 1140 N N . GLY A 1 159 ? 0.345 -30.910 -28.090 1.00 29.77 159 GLY A N 1
ATOM 1141 C CA . GLY A 1 159 ? 0.990 -31.410 -26.878 1.00 29.77 159 GLY A CA 1
ATOM 1142 C C . GLY A 1 159 ? 2.240 -32.274 -27.072 1.00 29.77 159 GLY A C 1
ATOM 1143 O O . GLY A 1 159 ? 2.371 -33.040 -28.022 1.00 29.77 159 GLY A O 1
ATOM 1144 N N . GLY A 1 160 ? 3.138 -32.165 -26.094 1.00 23.98 160 GLY A N 1
ATOM 1145 C CA . GLY A 1 160 ? 4.336 -32.984 -25.960 1.00 23.98 160 GLY A CA 1
ATOM 1146 C C . GLY A 1 160 ? 5.204 -32.484 -24.809 1.00 23.98 160 GLY A C 1
ATOM 1147 O O . GLY A 1 160 ? 5.695 -31.360 -24.837 1.00 23.98 160 GLY A O 1
ATOM 1148 N N . ASP A 1 161 ? 5.339 -33.323 -23.789 1.00 31.88 161 ASP A N 1
ATOM 1149 C CA . ASP A 1 161 ? 6.151 -33.170 -22.581 1.00 31.88 161 ASP A CA 1
ATOM 1150 C C . ASP A 1 161 ? 7.557 -32.568 -22.826 1.00 31.88 161 ASP A C 1
ATOM 1152 O O . ASP A 1 161 ? 8.286 -33.001 -23.719 1.00 31.88 161 ASP A O 1
ATOM 1156 N N . SER A 1 162 ? 7.941 -31.550 -22.043 1.00 26.06 162 SER A N 1
ATOM 1157 C CA . SER A 1 162 ? 9.340 -31.274 -21.660 1.00 26.06 162 SER A CA 1
ATOM 1158 C C . SER A 1 162 ? 9.449 -30.069 -20.712 1.00 26.06 162 SER A C 1
ATOM 1160 O O . SER A 1 162 ? 9.487 -28.902 -21.110 1.00 26.06 162 SER A O 1
ATOM 1162 N N . ASP A 1 163 ? 9.582 -30.375 -19.424 1.00 29.95 163 ASP A N 1
ATOM 1163 C CA . ASP A 1 163 ? 9.970 -29.473 -18.335 1.00 29.95 163 ASP A CA 1
ATOM 1164 C C . ASP A 1 163 ? 11.422 -28.958 -18.499 1.00 29.95 163 ASP A C 1
ATOM 1166 O O . ASP A 1 163 ? 12.353 -29.344 -17.787 1.00 29.95 163 ASP A O 1
ATOM 1170 N N . ARG A 1 164 ? 11.659 -28.086 -19.493 1.00 25.36 164 ARG A N 1
ATOM 1171 C CA . ARG A 1 164 ? 12.938 -27.376 -19.665 1.00 25.36 164 ARG A CA 1
ATOM 1172 C C . ARG A 1 164 ? 12.734 -25.882 -19.945 1.00 25.36 164 ARG A C 1
ATOM 1174 O O . ARG A 1 164 ? 12.070 -25.509 -20.911 1.00 25.36 164 ARG A O 1
ATOM 1181 N N . PRO A 1 165 ? 13.351 -24.983 -19.154 1.00 30.91 165 PRO A N 1
ATOM 1182 C CA . PRO A 1 165 ? 13.176 -23.544 -19.314 1.00 30.91 165 PRO A CA 1
ATOM 1183 C C . PRO A 1 165 ? 13.796 -23.038 -20.625 1.00 30.91 165 PRO A C 1
ATOM 1185 O O . PRO A 1 165 ? 15.000 -23.166 -20.858 1.00 30.91 165 PRO A O 1
ATOM 1188 N N . ALA A 1 166 ? 12.986 -22.380 -21.459 1.00 36.84 166 ALA A N 1
ATOM 1189 C CA . ALA A 1 166 ? 13.455 -21.697 -22.662 1.00 36.84 166 ALA A CA 1
ATOM 1190 C C . ALA A 1 166 ? 14.460 -20.576 -22.307 1.00 36.84 166 ALA A C 1
ATOM 1192 O O . ALA A 1 166 ? 14.147 -19.605 -21.600 1.00 36.84 166 ALA A O 1
ATOM 1193 N N . ARG A 1 167 ? 15.699 -20.720 -22.795 1.00 41.25 167 ARG A N 1
ATOM 1194 C CA . ARG A 1 167 ? 16.832 -19.812 -22.544 1.00 41.25 167 ARG A CA 1
ATOM 1195 C C . ARG A 1 167 ? 16.550 -18.413 -23.115 1.00 41.25 167 ARG A C 1
ATOM 1197 O O . ARG A 1 167 ? 16.009 -18.268 -24.207 1.00 41.25 167 ARG A O 1
ATOM 1204 N N . GLY A 1 168 ? 16.874 -17.365 -22.352 1.00 44.75 168 GLY A N 1
ATOM 1205 C CA . GLY A 1 168 ? 16.611 -15.975 -22.755 1.00 44.75 168 GLY A CA 1
ATOM 1206 C C . GLY A 1 168 ? 17.654 -15.453 -23.743 1.00 44.75 168 GLY A C 1
ATOM 1207 O O . GLY A 1 168 ? 18.846 -15.630 -23.508 1.00 44.75 168 GLY A O 1
ATOM 1208 N N . ARG A 1 169 ? 17.209 -14.796 -24.820 1.00 47.66 169 ARG A N 1
ATOM 1209 C CA . ARG A 1 169 ? 18.088 -14.130 -25.792 1.00 47.66 169 ARG A CA 1
ATOM 1210 C C . ARG A 1 169 ? 18.541 -12.765 -25.246 1.00 47.66 169 ARG A C 1
ATOM 1212 O O . ARG A 1 169 ? 17.712 -12.023 -24.725 1.00 47.66 169 ARG A O 1
ATOM 1219 N N . VAL A 1 170 ? 19.826 -12.432 -25.364 1.00 49.56 170 VAL A N 1
ATOM 1220 C CA . VAL A 1 170 ? 20.440 -11.170 -24.899 1.00 49.56 170 VAL A CA 1
ATOM 1221 C C . VAL A 1 170 ? 20.729 -10.264 -26.102 1.00 49.56 170 VAL A C 1
ATOM 1223 O O . VAL A 1 170 ? 21.270 -10.740 -27.098 1.00 49.56 170 VAL A O 1
ATOM 1226 N N . LEU A 1 171 ? 20.363 -8.978 -26.026 1.00 56.84 171 LEU A N 1
ATOM 1227 C CA . LEU A 1 171 ? 20.640 -7.961 -27.054 1.00 56.84 171 LEU A CA 1
ATOM 1228 C C . LEU A 1 171 ? 22.112 -7.521 -26.976 1.00 56.84 171 LEU A C 1
ATOM 1230 O O . LEU A 1 171 ? 22.548 -7.077 -25.919 1.00 56.84 171 LEU A O 1
ATOM 1234 N N . ARG A 1 172 ? 22.870 -7.634 -28.075 1.00 49.28 172 ARG A N 1
ATOM 1235 C CA . ARG A 1 172 ? 24.295 -7.232 -28.142 1.00 49.28 172 ARG A CA 1
ATOM 1236 C C . ARG A 1 172 ? 24.536 -5.964 -28.971 1.00 49.28 172 ARG A C 1
ATOM 1238 O O . ARG A 1 172 ? 25.606 -5.380 -28.888 1.00 49.28 172 ARG A O 1
ATOM 1245 N N . GLY A 1 173 ? 23.562 -5.555 -29.780 1.00 69.25 173 GLY A N 1
ATOM 1246 C CA . GLY A 1 173 ? 23.659 -4.403 -30.677 1.00 69.25 173 GLY A CA 1
ATOM 1247 C C . GLY A 1 173 ? 22.586 -4.445 -31.761 1.00 69.25 173 GLY A C 1
ATOM 1248 O O . GLY A 1 173 ? 21.678 -5.279 -31.705 1.00 69.25 173 GLY A O 1
ATOM 1249 N N . PHE A 1 174 ? 22.710 -3.575 -32.760 1.00 74.25 174 PHE A N 1
ATOM 1250 C CA . PHE A 1 174 ? 21.811 -3.505 -33.911 1.00 74.25 174 PHE A CA 1
ATOM 1251 C C . PHE A 1 174 ? 22.580 -3.787 -35.200 1.00 74.25 174 PHE A C 1
ATOM 1253 O O . PHE A 1 174 ? 23.765 -3.482 -35.306 1.00 74.25 174 PHE A O 1
ATOM 1260 N N . ARG A 1 175 ? 21.906 -4.383 -36.181 1.00 81.06 175 ARG A N 1
ATOM 1261 C CA . ARG A 1 175 ? 22.402 -4.530 -37.552 1.00 81.06 175 ARG A CA 1
ATOM 1262 C C . ARG A 1 175 ? 21.445 -3.856 -38.516 1.00 81.06 175 ARG A C 1
ATOM 1264 O O . ARG A 1 175 ? 20.244 -3.800 -38.258 1.00 81.06 175 ARG A O 1
ATOM 1271 N N . VAL A 1 176 ? 21.968 -3.451 -39.663 1.00 85.50 176 VAL A N 1
ATOM 1272 C CA . VAL A 1 176 ? 21.128 -3.034 -40.784 1.00 85.50 176 VAL A CA 1
ATOM 1273 C C . VAL A 1 176 ? 20.453 -4.272 -41.379 1.00 85.50 176 VAL A C 1
ATOM 1275 O O . VAL A 1 176 ? 21.108 -5.268 -41.701 1.00 85.50 176 VAL A O 1
ATOM 1278 N N . ALA A 1 177 ? 19.130 -4.234 -41.472 1.00 85.31 177 ALA A N 1
ATOM 1279 C CA . ALA A 1 177 ? 18.311 -5.196 -42.194 1.00 85.31 177 ALA A CA 1
ATOM 1280 C C . ALA A 1 177 ? 17.502 -4.458 -43.262 1.00 85.31 177 ALA A C 1
ATOM 1282 O O . ALA A 1 177 ? 17.240 -3.270 -43.117 1.00 85.31 177 ALA A O 1
ATOM 1283 N N . HIS A 1 178 ? 17.103 -5.160 -44.320 1.00 89.62 178 HIS A N 1
ATOM 1284 C CA . HIS A 1 178 ? 16.290 -4.581 -45.387 1.00 89.62 178 HIS A CA 1
ATOM 1285 C C . HIS A 1 178 ? 14.870 -5.136 -45.338 1.00 89.62 178 HIS A C 1
ATOM 1287 O O . HIS A 1 178 ? 14.668 -6.348 -45.197 1.00 89.62 178 HIS A O 1
ATOM 1293 N N . VAL A 1 179 ? 13.905 -4.232 -45.446 1.00 88.56 179 VAL A N 1
ATOM 1294 C CA . VAL A 1 179 ? 12.476 -4.517 -45.558 1.00 88.56 179 VAL A CA 1
ATO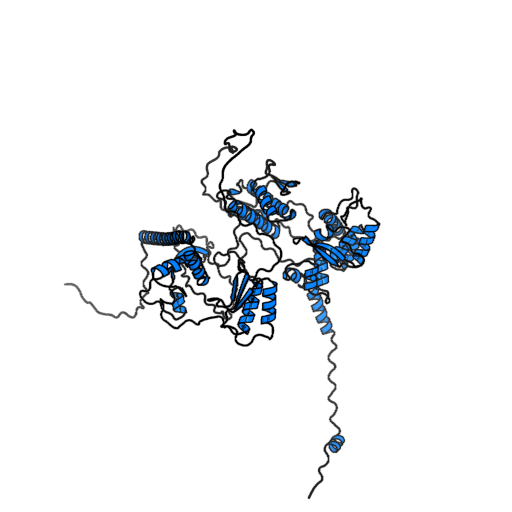M 1295 C C . VAL A 1 179 ? 11.944 -3.945 -46.869 1.00 88.56 179 VAL A C 1
ATOM 1297 O O . VAL A 1 179 ? 12.532 -3.030 -47.440 1.00 88.56 179 VAL A O 1
ATOM 1300 N N . PHE A 1 180 ? 10.856 -4.519 -47.360 1.00 89.75 180 PHE A N 1
ATOM 1301 C CA . PHE A 1 180 ? 10.250 -4.191 -48.647 1.00 89.75 180 PHE A CA 1
ATOM 1302 C C . PHE A 1 180 ? 8.772 -3.900 -48.431 1.00 89.75 180 PHE A C 1
ATOM 1304 O O . PHE A 1 180 ? 8.136 -4.566 -47.605 1.00 89.75 180 PHE A O 1
ATOM 1311 N N . ASP A 1 181 ? 8.249 -2.912 -49.149 1.00 88.56 181 ASP A N 1
ATOM 1312 C CA . ASP A 1 181 ? 6.815 -2.640 -49.183 1.00 88.56 181 ASP A CA 1
ATOM 1313 C C . ASP A 1 181 ? 6.081 -3.681 -50.044 1.00 88.56 181 ASP A C 1
ATOM 1315 O O . ASP A 1 181 ? 6.666 -4.287 -50.942 1.00 88.56 181 ASP A O 1
ATOM 1319 N N . ILE A 1 182 ? 4.789 -3.881 -49.785 1.00 86.56 182 ILE A N 1
ATOM 1320 C CA . ILE A 1 182 ? 3.937 -4.795 -50.550 1.00 86.56 182 ILE A CA 1
ATOM 1321 C C . ILE A 1 182 ? 3.913 -4.467 -52.049 1.00 86.56 182 ILE A C 1
ATOM 1323 O O . ILE A 1 182 ? 3.899 -5.397 -52.855 1.00 86.56 182 ILE A O 1
ATOM 1327 N N . SER A 1 183 ? 3.990 -3.185 -52.432 1.00 86.62 183 SER A N 1
ATOM 1328 C CA . SER A 1 183 ? 4.073 -2.751 -53.838 1.00 86.62 183 SER A CA 1
ATOM 1329 C C . SER A 1 183 ? 5.329 -3.256 -54.554 1.00 86.62 183 SER A C 1
ATOM 1331 O O . SER A 1 183 ? 5.354 -3.347 -55.775 1.00 86.62 183 SER A O 1
ATOM 1333 N N . GLN A 1 184 ? 6.360 -3.641 -53.798 1.00 86.12 184 GLN A N 1
ATOM 1334 C CA . GLN A 1 184 ? 7.612 -4.200 -54.306 1.00 86.12 184 GLN A CA 1
ATOM 1335 C C . GLN A 1 184 ? 7.590 -5.738 -54.334 1.00 86.12 184 GLN A C 1
ATOM 1337 O O . GLN A 1 184 ? 8.641 -6.377 -54.440 1.00 86.12 184 GLN A O 1
ATOM 1342 N N . THR A 1 185 ? 6.413 -6.352 -54.184 1.00 86.50 185 THR A N 1
ATOM 1343 C CA . THR A 1 185 ? 6.240 -7.808 -54.131 1.00 86.50 185 THR A CA 1
ATOM 1344 C C . THR A 1 185 ? 5.148 -8.294 -55.077 1.00 86.50 185 THR A C 1
ATOM 1346 O O . THR A 1 185 ? 4.119 -7.642 -55.232 1.00 86.50 185 THR A O 1
ATOM 1349 N N . GLU A 1 186 ? 5.327 -9.489 -55.627 1.00 83.81 186 GLU A N 1
ATOM 1350 C CA . GLU A 1 186 ? 4.370 -10.214 -56.468 1.00 83.81 186 GLU A CA 1
ATOM 1351 C C . GLU A 1 186 ? 3.821 -11.439 -55.719 1.00 83.81 186 GLU A C 1
ATOM 1353 O O . GLU A 1 186 ? 4.561 -12.108 -54.993 1.00 83.81 186 GLU A O 1
ATOM 1358 N N . GLY A 1 187 ? 2.528 -11.732 -55.873 1.00 83.44 187 GLY A N 1
ATOM 1359 C CA . GLY A 1 187 ? 1.851 -12.887 -55.267 1.00 83.44 187 GLY A CA 1
ATOM 1360 C C . GLY A 1 187 ? 0.387 -12.604 -54.923 1.00 83.44 187 GLY A C 1
ATOM 1361 O O . GLY A 1 187 ? -0.137 -11.536 -55.261 1.00 83.44 187 GLY A O 1
ATOM 1362 N N . ASP A 1 188 ? -0.250 -13.533 -54.212 1.00 77.06 188 ASP A N 1
ATOM 1363 C CA . ASP A 1 188 ? -1.674 -13.454 -53.865 1.00 77.06 188 ASP A CA 1
ATOM 1364 C C . ASP A 1 188 ? -1.991 -12.249 -52.962 1.00 77.06 188 ASP A C 1
ATOM 1366 O O . ASP A 1 188 ? -1.187 -11.906 -52.077 1.00 77.06 188 ASP A O 1
ATOM 1370 N N . PRO A 1 189 ? -3.132 -11.562 -53.178 1.00 73.31 189 PRO A N 1
ATOM 1371 C CA . PRO A 1 189 ? -3.535 -10.435 -52.349 1.00 73.31 189 PRO A CA 1
ATOM 1372 C C . PRO A 1 189 ? -3.724 -10.891 -50.899 1.00 73.31 189 PRO A C 1
ATOM 1374 O O . PRO A 1 189 ? -4.347 -11.912 -50.617 1.00 73.31 189 PRO A O 1
ATOM 1377 N N . LEU A 1 190 ? -3.158 -10.127 -49.964 1.00 74.69 190 LEU A N 1
ATOM 1378 C CA . LEU A 1 190 ? -3.325 -10.401 -48.538 1.00 74.69 190 LEU A CA 1
ATOM 1379 C C . LEU A 1 190 ? -4.789 -10.171 -48.121 1.00 74.69 190 LEU A C 1
ATOM 1381 O O . LEU A 1 190 ? -5.379 -9.198 -48.596 1.00 74.69 190 LEU A O 1
ATOM 1385 N N . PRO A 1 191 ? -5.343 -10.974 -47.191 1.00 68.69 191 PRO A N 1
ATOM 1386 C CA . PRO A 1 191 ? -6.695 -10.767 -46.683 1.00 68.69 191 PRO A CA 1
ATOM 1387 C C . PRO A 1 191 ? -6.811 -9.373 -46.063 1.00 68.69 191 PRO A C 1
ATOM 1389 O O . PRO A 1 191 ? -5.948 -8.955 -45.281 1.00 68.69 191 PRO A O 1
ATOM 1392 N N . ASP A 1 192 ? -7.854 -8.641 -46.445 1.00 57.66 192 ASP A N 1
ATOM 1393 C CA . ASP A 1 192 ? -8.113 -7.316 -45.905 1.00 57.66 192 ASP A CA 1
ATOM 1394 C C . ASP A 1 192 ? -8.967 -7.442 -44.645 1.00 57.66 192 ASP A C 1
ATOM 1396 O O . ASP A 1 192 ? -10.121 -7.857 -44.692 1.00 57.66 192 ASP A O 1
ATOM 1400 N N . VAL A 1 193 ? -8.369 -7.147 -43.491 1.00 59.31 193 VAL A N 1
ATOM 1401 C CA . VAL A 1 193 ? -9.069 -7.154 -42.204 1.00 59.31 193 VAL A CA 1
ATOM 1402 C C . VAL A 1 193 ? -9.515 -5.724 -41.929 1.00 59.31 193 VAL A C 1
ATOM 1404 O O . VAL A 1 193 ? -8.878 -4.995 -41.168 1.00 59.31 193 VAL A O 1
ATOM 1407 N N . ALA A 1 194 ? -10.578 -5.303 -42.608 1.00 57.19 194 ALA A N 1
ATOM 1408 C CA . ALA A 1 194 ? -11.246 -4.041 -42.330 1.00 57.19 194 ALA A CA 1
ATOM 1409 C C . ALA A 1 194 ? -12.361 -4.269 -41.292 1.00 57.19 194 ALA A C 1
ATOM 1411 O O . ALA A 1 194 ? -13.052 -5.287 -41.353 1.00 57.19 194 ALA A O 1
ATOM 1412 N N . PRO A 1 195 ? -12.553 -3.361 -40.321 1.00 63.31 195 PRO A N 1
ATOM 1413 C CA . PRO A 1 195 ? -13.700 -3.439 -39.429 1.00 63.31 195 PRO A CA 1
ATOM 1414 C C . PRO A 1 195 ? -14.992 -3.254 -40.234 1.00 63.31 195 PRO A C 1
ATOM 1416 O O . PRO A 1 195 ? -15.191 -2.214 -40.862 1.00 63.31 195 PRO A O 1
ATOM 1419 N N . GLU A 1 196 ? -15.871 -4.254 -40.198 1.00 77.25 196 GLU A N 1
ATOM 1420 C CA . GLU A 1 196 ? -17.199 -4.166 -40.807 1.00 77.25 196 GLU A CA 1
ATOM 1421 C C . GLU A 1 196 ? -18.059 -3.140 -40.054 1.00 77.25 196 GLU A C 1
ATOM 1423 O O . GLU A 1 196 ? -18.104 -3.112 -38.819 1.00 77.25 196 GLU A O 1
ATOM 1428 N N . LEU A 1 197 ? -18.722 -2.255 -40.803 1.00 82.25 197 LEU A N 1
ATOM 1429 C CA . LEU A 1 197 ? -19.667 -1.295 -40.238 1.00 82.25 197 LEU A CA 1
ATOM 1430 C C . LEU A 1 197 ? -20.971 -2.011 -39.876 1.00 82.25 197 LEU A C 1
ATOM 1432 O O . LEU A 1 197 ? -21.406 -2.917 -40.583 1.00 82.25 197 LEU A O 1
ATOM 1436 N N . LEU A 1 198 ? -21.617 -1.579 -38.791 1.00 86.38 198 LEU A N 1
ATOM 1437 C CA . LEU A 1 198 ? -22.944 -2.073 -38.439 1.00 86.38 198 LEU A CA 1
ATOM 1438 C C . LEU A 1 198 ? -23.958 -1.652 -39.511 1.00 86.38 198 LEU A C 1
ATOM 1440 O O . LEU A 1 198 ? -24.011 -0.487 -39.907 1.00 86.38 198 LEU A O 1
ATOM 1444 N N . CYS A 1 199 ? -24.785 -2.597 -39.941 1.00 84.06 199 CYS A N 1
ATOM 1445 C CA . CYS A 1 199 ? -25.858 -2.373 -40.904 1.00 84.06 199 CYS A CA 1
ATOM 1446 C C . CYS A 1 199 ? -27.226 -2.442 -40.210 1.00 84.06 199 CYS A C 1
ATOM 1448 O O . CYS A 1 199 ? -27.380 -3.138 -39.207 1.00 84.06 199 CYS A O 1
ATOM 1450 N N . GLY A 1 200 ? -28.219 -1.758 -40.781 1.00 86.25 200 GLY A N 1
ATOM 1451 C CA . GLY A 1 200 ? -29.608 -1.782 -40.316 1.00 86.25 200 GLY A CA 1
ATOM 1452 C C . GLY A 1 200 ? -29.992 -0.645 -39.367 1.00 86.25 200 GLY A C 1
ATOM 1453 O O . GLY A 1 200 ? -29.221 0.291 -39.123 1.00 86.25 200 GLY A O 1
ATOM 1454 N N . ASP A 1 201 ? -31.219 -0.744 -38.860 1.00 86.25 201 ASP A N 1
ATOM 1455 C CA . ASP A 1 201 ? -31.867 0.297 -38.067 1.00 86.25 201 ASP A CA 1
ATOM 1456 C C . ASP A 1 201 ? -31.330 0.342 -36.633 1.00 86.25 201 ASP A C 1
ATOM 1458 O O . ASP A 1 201 ? -31.015 -0.680 -36.015 1.00 86.25 201 ASP A O 1
ATOM 1462 N N . ALA A 1 202 ? -31.251 1.545 -36.069 1.00 84.81 202 ALA A N 1
ATOM 1463 C CA . ALA A 1 202 ? -30.990 1.704 -34.647 1.00 84.81 202 ALA A CA 1
ATOM 1464 C C . ALA A 1 202 ? -32.264 1.471 -33.814 1.00 84.81 202 ALA A C 1
ATOM 1466 O O . ALA A 1 202 ? -33.372 1.729 -34.287 1.00 84.81 202 ALA A O 1
ATOM 1467 N N . PRO A 1 203 ? -32.131 1.080 -32.531 1.00 88.94 203 PRO A N 1
ATOM 1468 C CA . PRO A 1 203 ? -33.253 1.076 -31.601 1.00 88.94 203 PRO A CA 1
ATOM 1469 C C . PRO A 1 203 ? -33.987 2.422 -31.589 1.00 88.94 203 PRO A C 1
ATOM 1471 O O . PRO A 1 203 ? -33.359 3.486 -31.515 1.00 88.94 203 PRO A O 1
ATOM 1474 N N . ALA A 1 204 ? -35.320 2.365 -31.631 1.00 83.75 204 ALA A N 1
ATOM 1475 C CA . ALA A 1 204 ? -36.167 3.550 -31.669 1.00 83.75 204 ALA A CA 1
ATOM 1476 C C . ALA A 1 204 ? -35.827 4.518 -30.521 1.00 83.75 204 ALA A C 1
ATOM 1478 O O . ALA A 1 204 ? -35.577 4.106 -29.389 1.00 83.75 204 ALA A O 1
ATOM 1479 N N . ALA A 1 205 ? -35.802 5.816 -30.832 1.00 85.75 205 ALA A N 1
ATOM 1480 C CA . ALA A 1 205 ? -35.463 6.920 -29.926 1.00 85.75 205 ALA A CA 1
ATOM 1481 C C . ALA A 1 205 ? -34.020 6.964 -29.375 1.00 85.75 205 ALA A C 1
ATOM 1483 O O . ALA A 1 205 ? -33.653 7.972 -28.770 1.00 85.75 205 ALA A O 1
ATOM 1484 N N . LEU A 1 206 ? -33.166 5.961 -29.616 1.00 88.44 206 LEU A N 1
ATOM 1485 C CA . LEU A 1 206 ? -31.807 5.944 -29.058 1.00 88.44 206 LEU A CA 1
ATOM 1486 C C . LEU A 1 206 ? -30.927 7.071 -29.619 1.00 88.44 206 LEU A C 1
ATOM 1488 O O . LEU A 1 206 ? -30.198 7.718 -28.869 1.00 88.44 206 LEU A O 1
ATOM 1492 N N . TRP A 1 207 ? -31.047 7.363 -30.917 1.00 88.69 207 TRP A N 1
ATOM 1493 C CA . TRP A 1 207 ? -30.376 8.514 -31.529 1.00 88.69 207 TRP A CA 1
ATOM 1494 C C . TRP A 1 207 ? -30.784 9.830 -30.858 1.00 88.69 207 TRP A C 1
ATOM 1496 O O . TRP A 1 207 ? -29.927 10.619 -30.472 1.00 88.69 207 TRP A O 1
ATOM 1506 N N . GLN A 1 208 ? -32.088 10.039 -30.658 1.00 90.19 208 GLN A N 1
ATOM 1507 C CA . GLN A 1 208 ? -32.615 11.261 -30.047 1.00 90.19 208 GLN A CA 1
ATOM 1508 C C . GLN A 1 208 ? -32.191 11.396 -28.581 1.00 90.19 208 GLN A C 1
ATOM 1510 O O . GLN A 1 208 ? -31.823 12.484 -28.143 1.00 90.19 208 GLN A O 1
ATOM 1515 N N . ALA A 1 209 ? -32.168 10.290 -27.832 1.00 89.12 209 ALA A N 1
ATOM 1516 C CA . ALA A 1 209 ? -31.696 10.277 -26.452 1.00 89.12 209 ALA A CA 1
ATOM 1517 C C . ALA A 1 209 ? -30.209 10.656 -26.348 1.00 89.12 209 ALA A C 1
ATOM 1519 O O . ALA A 1 209 ? -29.833 11.451 -25.487 1.00 89.12 209 ALA A O 1
ATOM 1520 N N . LEU A 1 210 ? -29.364 10.133 -27.241 1.00 90.19 210 LEU A N 1
ATOM 1521 C CA . LEU A 1 210 ? -27.944 10.490 -27.286 1.00 90.19 210 LEU A CA 1
ATOM 1522 C C . LEU A 1 210 ? -27.734 11.932 -27.759 1.00 90.19 210 LEU A C 1
ATOM 1524 O O . LEU A 1 210 ? -26.939 12.653 -27.162 1.00 90.19 210 LEU A O 1
ATOM 1528 N N . ALA A 1 211 ? -28.482 12.387 -28.766 1.00 89.19 211 ALA A N 1
ATOM 1529 C CA . ALA A 1 211 ? -28.445 13.770 -29.238 1.00 89.19 211 ALA A CA 1
ATOM 1530 C C . ALA A 1 211 ? -28.826 14.765 -28.130 1.00 89.19 211 ALA A C 1
ATOM 1532 O O . ALA A 1 211 ? -28.152 15.779 -27.947 1.00 89.19 211 ALA A O 1
ATOM 1533 N N . ALA A 1 212 ? -29.848 14.441 -27.332 1.00 87.81 212 ALA A N 1
ATOM 1534 C CA . ALA A 1 212 ? -30.238 15.231 -26.169 1.00 87.81 212 ALA A CA 1
ATOM 1535 C C . ALA A 1 212 ? -29.119 15.299 -25.117 1.00 87.81 212 ALA A C 1
ATOM 1537 O O . ALA A 1 212 ? -28.889 16.359 -24.536 1.00 87.81 212 ALA A O 1
ATOM 1538 N N . GLN A 1 213 ? -28.376 14.206 -24.899 1.00 87.75 213 GLN A N 1
ATOM 1539 C CA . GLN A 1 213 ? -27.213 14.223 -24.007 1.00 87.75 213 GLN A CA 1
ATOM 1540 C C . GLN A 1 213 ? -26.067 15.075 -24.565 1.00 87.75 213 GLN A C 1
ATOM 1542 O O . GLN A 1 213 ? -25.502 15.880 -23.827 1.00 87.75 213 GLN A O 1
ATOM 1547 N N . VAL A 1 214 ? -25.756 14.973 -25.862 1.00 86.00 214 VAL A N 1
ATOM 1548 C CA . VAL A 1 214 ? -24.749 15.828 -26.521 1.00 86.00 214 VAL A CA 1
ATOM 1549 C C . VAL A 1 214 ? -25.098 17.313 -26.341 1.00 86.00 214 VAL A C 1
ATOM 1551 O O . VAL A 1 214 ? -24.252 18.101 -25.905 1.00 86.00 214 VAL A O 1
ATOM 1554 N N . ALA A 1 215 ? -26.364 17.678 -26.560 1.00 85.94 215 ALA A N 1
ATOM 1555 C CA . ALA A 1 215 ? -26.860 19.034 -26.338 1.00 85.94 215 ALA A CA 1
ATOM 1556 C C . ALA A 1 215 ? -26.779 19.458 -24.859 1.00 85.94 215 ALA A C 1
ATOM 1558 O O . ALA A 1 215 ? -26.325 20.563 -24.558 1.00 85.94 215 ALA A O 1
ATOM 1559 N N . ALA A 1 216 ? -27.132 18.574 -23.917 1.00 83.12 216 ALA A N 1
ATOM 1560 C CA . ALA A 1 216 ? -27.017 18.834 -22.478 1.00 83.12 216 ALA A CA 1
ATOM 1561 C C . ALA A 1 216 ? -25.562 19.073 -22.031 1.00 83.12 216 ALA A C 1
ATOM 1563 O O . ALA A 1 216 ? -25.304 19.862 -21.118 1.00 83.12 216 ALA A O 1
ATOM 1564 N N . HIS A 1 217 ? -24.591 18.454 -22.708 1.00 80.94 217 HIS A N 1
ATOM 1565 C CA . HIS A 1 217 ? -23.164 18.709 -22.504 1.00 80.94 217 HIS A CA 1
ATOM 1566 C C . HIS A 1 217 ? -22.656 19.991 -23.191 1.00 80.94 217 HIS A C 1
ATOM 1568 O O . HIS A 1 217 ? -21.505 20.383 -22.983 1.00 80.94 217 HIS A O 1
ATOM 1574 N N . GLY A 1 218 ? -23.518 20.700 -23.925 1.00 84.50 218 GLY A N 1
ATOM 1575 C CA . GLY A 1 218 ? -23.221 21.973 -24.576 1.00 84.50 218 GLY A CA 1
ATOM 1576 C C . GLY A 1 218 ? -22.540 21.834 -25.935 1.00 84.50 218 GLY A C 1
ATOM 1577 O O . GLY A 1 218 ? -21.846 22.765 -26.338 1.00 84.50 218 GLY A O 1
ATOM 1578 N N . TYR A 1 219 ? -22.707 20.689 -26.598 1.00 87.75 219 TYR A N 1
ATOM 1579 C CA . TYR A 1 219 ? -22.197 20.428 -27.940 1.00 87.75 219 TYR A CA 1
ATOM 1580 C C . TYR A 1 219 ? -23.324 20.487 -28.969 1.00 87.75 219 TYR A C 1
ATOM 1582 O O . TYR A 1 219 ? -24.453 20.082 -28.695 1.00 87.75 219 TYR A O 1
ATOM 1590 N N . THR A 1 220 ? -22.999 20.951 -30.172 1.00 89.44 220 THR A N 1
ATOM 1591 C CA . THR A 1 220 ? -23.910 20.916 -31.322 1.00 89.44 220 THR A CA 1
ATOM 1592 C C . THR A 1 220 ? -23.663 19.639 -32.116 1.00 89.44 220 THR A C 1
ATOM 1594 O O . THR A 1 220 ? -22.531 19.384 -32.525 1.00 89.44 220 THR A O 1
ATOM 1597 N N . LEU A 1 221 ? -24.707 18.834 -32.320 1.00 91.25 221 LEU A N 1
ATOM 1598 C CA . LEU A 1 221 ? -24.648 17.614 -33.124 1.00 91.25 221 LEU A CA 1
ATOM 1599 C C . LEU A 1 221 ? -25.035 17.911 -34.577 1.00 91.25 221 LEU A C 1
ATOM 1601 O O . LEU A 1 221 ? -26.106 18.472 -34.809 1.00 91.25 221 LEU A O 1
ATOM 1605 N N . SER A 1 222 ? -24.228 17.477 -35.547 1.00 90.50 222 SER A N 1
ATOM 1606 C CA . SER A 1 222 ? -24.603 17.492 -36.967 1.00 90.50 222 SER A CA 1
ATOM 1607 C C . SER A 1 222 ? -24.260 16.188 -37.700 1.00 90.50 222 SER A C 1
ATOM 1609 O O . SER A 1 222 ? -23.445 15.375 -37.250 1.00 90.50 222 SER A O 1
ATOM 1611 N N . ARG A 1 223 ? -24.948 15.957 -38.826 1.00 87.62 223 ARG A N 1
ATOM 1612 C CA . ARG A 1 223 ? -24.722 14.832 -39.747 1.00 87.62 223 ARG A CA 1
ATOM 1613 C C . ARG A 1 223 ? -23.995 15.354 -40.981 1.00 87.62 223 ARG A C 1
ATOM 1615 O O . ARG A 1 223 ? -24.630 15.820 -41.920 1.00 87.62 223 ARG A O 1
ATOM 1622 N N . GLU A 1 224 ? -22.670 15.318 -40.957 1.00 85.94 224 GLU A N 1
ATOM 1623 C CA . GLU A 1 224 ? -21.820 15.914 -41.991 1.00 85.94 224 GLU A CA 1
ATOM 1624 C C . GLU A 1 224 ? -20.566 15.071 -42.240 1.00 85.94 224 GLU A C 1
ATOM 1626 O O . GLU A 1 224 ? -20.256 14.165 -41.469 1.00 85.94 224 GLU A O 1
ATOM 1631 N N . ASP A 1 225 ? -19.838 15.372 -43.317 1.00 80.94 225 ASP A N 1
ATOM 1632 C CA . ASP A 1 225 ? -18.627 14.641 -43.686 1.00 80.94 225 ASP A CA 1
ATOM 1633 C C . ASP A 1 225 ? -17.523 14.733 -42.612 1.00 80.94 225 ASP A C 1
ATOM 1635 O O . ASP A 1 225 ? -17.080 15.821 -42.225 1.00 80.94 225 ASP A O 1
ATOM 1639 N N . CYS A 1 226 ? -17.054 13.567 -42.166 1.00 79.75 226 CYS A N 1
ATOM 1640 C CA . CYS A 1 226 ? -16.008 13.384 -41.158 1.00 79.75 226 CYS A CA 1
ATOM 1641 C C . CYS A 1 226 ? -14.685 12.869 -41.762 1.00 79.75 226 CYS A C 1
ATOM 1643 O O . CYS A 1 226 ? -13.789 12.444 -41.024 1.00 79.75 226 CYS A O 1
ATOM 1645 N N . GLY A 1 227 ? -14.536 12.885 -43.092 1.00 77.12 227 GLY A N 1
ATOM 1646 C CA . GLY A 1 227 ? -13.370 12.338 -43.778 1.00 77.12 227 GLY A CA 1
ATOM 1647 C C . GLY A 1 227 ? -13.272 10.821 -43.591 1.00 77.12 227 GLY A C 1
ATOM 1648 O O . GLY A 1 227 ? -14.224 10.090 -43.845 1.00 77.12 227 GLY A O 1
ATOM 1649 N N . GLN A 1 228 ? -12.119 10.319 -43.129 1.00 70.31 228 GLN A N 1
ATOM 1650 C CA . GLN A 1 228 ? -11.922 8.874 -42.912 1.00 70.31 228 GLN A CA 1
ATOM 1651 C C . GLN A 1 228 ? -12.520 8.344 -41.597 1.00 70.31 228 GLN A C 1
ATOM 1653 O O . GLN A 1 228 ? -12.555 7.131 -41.388 1.00 70.31 228 GLN A O 1
ATOM 1658 N N . ALA A 1 229 ? -12.977 9.221 -40.699 1.00 79.69 229 ALA A N 1
ATOM 1659 C CA . ALA A 1 229 ? -13.567 8.821 -39.427 1.00 79.69 229 ALA A CA 1
ATOM 1660 C C . ALA A 1 229 ? -15.087 8.629 -39.546 1.00 79.69 229 ALA A C 1
ATOM 1662 O O . ALA A 1 229 ? -15.758 9.295 -40.330 1.00 79.69 229 ALA A O 1
ATOM 1663 N N . ASN A 1 230 ? -15.649 7.746 -38.717 1.00 86.38 230 ASN A N 1
ATOM 1664 C CA . ASN A 1 230 ? -17.106 7.590 -38.620 1.00 86.38 230 ASN A CA 1
ATOM 1665 C C . ASN A 1 230 ? -17.752 8.744 -37.830 1.00 86.38 230 ASN A C 1
ATOM 1667 O O . ASN A 1 230 ? -18.911 9.086 -38.070 1.00 86.38 230 ASN A O 1
ATOM 1671 N N . GLY A 1 231 ? -17.000 9.349 -36.907 1.00 86.38 231 GLY A N 1
ATOM 1672 C CA . GLY A 1 231 ? -17.421 10.466 -36.068 1.00 86.38 231 GLY A CA 1
ATOM 1673 C C . GLY A 1 231 ? -16.234 11.348 -35.691 1.00 86.38 231 GLY A C 1
ATOM 1674 O O . GLY A 1 231 ? -15.085 10.893 -35.700 1.00 86.38 231 GLY A O 1
ATOM 1675 N N . LEU A 1 232 ? -16.506 12.626 -35.447 1.00 83.12 232 LEU A N 1
ATOM 1676 C CA . LEU A 1 232 ? -15.509 13.634 -35.119 1.00 83.12 232 LEU A CA 1
ATOM 1677 C C . LEU A 1 232 ? -16.062 14.570 -34.047 1.00 83.12 232 LEU A C 1
ATOM 1679 O O . LEU A 1 232 ? -17.097 15.205 -34.234 1.00 83.12 232 LEU A O 1
ATOM 1683 N N . THR A 1 233 ? -15.338 14.687 -32.936 1.00 86.00 233 THR A N 1
ATOM 1684 C CA . THR A 1 233 ? -15.655 15.634 -31.863 1.00 86.00 233 THR A CA 1
ATOM 1685 C C . THR A 1 233 ? -14.613 16.740 -31.834 1.00 86.00 233 THR A C 1
ATOM 1687 O O . THR A 1 233 ? -13.431 16.470 -31.616 1.00 86.00 233 THR A O 1
ATOM 1690 N N . ASP A 1 234 ? -15.056 17.983 -32.014 1.00 80.94 234 ASP A N 1
ATOM 1691 C CA . ASP A 1 234 ? -14.240 19.170 -31.784 1.00 80.94 234 ASP A CA 1
ATOM 1692 C C . ASP A 1 234 ? -14.572 19.756 -30.399 1.00 80.94 234 ASP A C 1
ATOM 1694 O O . ASP A 1 234 ? -15.623 20.385 -30.217 1.00 80.94 234 ASP A O 1
ATOM 1698 N N . PRO A 1 235 ? -13.696 19.568 -29.394 1.00 77.62 235 PRO A N 1
ATOM 1699 C CA . PRO A 1 235 ? -13.923 20.078 -28.046 1.00 77.62 235 PRO A CA 1
ATOM 1700 C C . PRO A 1 235 ? -13.807 21.606 -27.939 1.00 77.62 235 PRO A C 1
ATOM 1702 O O . PRO A 1 235 ? -14.301 22.177 -26.966 1.00 77.62 235 PRO A O 1
ATOM 1705 N N . VAL A 1 236 ? -13.163 22.274 -28.902 1.00 75.38 236 VAL A N 1
ATOM 1706 C CA . VAL A 1 236 ? -12.975 23.732 -28.910 1.00 75.38 236 VAL A CA 1
ATOM 1707 C C . VAL A 1 236 ? -14.175 24.409 -29.560 1.00 75.38 236 VAL A C 1
ATOM 1709 O O . VAL A 1 236 ? -14.786 25.282 -28.944 1.00 75.38 236 VAL A O 1
ATOM 1712 N N . ALA A 1 237 ? -14.557 23.966 -30.760 1.00 80.44 237 ALA A N 1
ATOM 1713 C CA . ALA A 1 237 ? -15.749 24.460 -31.452 1.00 80.44 237 ALA A CA 1
ATOM 1714 C C . ALA A 1 237 ? -17.058 23.944 -30.829 1.00 80.44 237 ALA A C 1
ATOM 1716 O O . ALA A 1 237 ? -18.136 24.436 -31.156 1.00 80.44 237 ALA A O 1
ATOM 1717 N N . ARG A 1 238 ? -16.967 22.961 -29.922 1.00 85.44 238 ARG A N 1
ATOM 1718 C CA . ARG A 1 238 ? -18.096 22.271 -29.283 1.00 85.44 238 ARG A CA 1
ATOM 1719 C C . ARG A 1 238 ? -19.062 21.675 -30.299 1.00 85.44 238 ARG A C 1
ATOM 1721 O O . ARG A 1 238 ? -20.279 21.841 -30.202 1.00 85.44 238 ARG A O 1
ATOM 1728 N N . THR A 1 239 ? -18.515 20.945 -31.261 1.00 87.94 239 THR A N 1
ATOM 1729 C CA . THR A 1 239 ? -19.302 20.227 -32.265 1.00 87.94 239 THR A CA 1
ATOM 1730 C C . THR A 1 239 ? -19.022 18.731 -32.201 1.00 87.94 239 THR A C 1
ATOM 1732 O O . THR A 1 239 ? -17.901 18.299 -31.933 1.00 87.94 239 THR A O 1
ATOM 1735 N N . VAL A 1 240 ? -20.066 17.935 -32.413 1.00 89.31 240 VAL A N 1
ATOM 1736 C CA . VAL A 1 240 ? -19.982 16.491 -32.634 1.00 89.31 240 VAL A CA 1
ATOM 1737 C C . VAL A 1 240 ? -20.575 16.234 -34.009 1.00 89.31 240 VAL A C 1
ATOM 1739 O O . VAL A 1 240 ? -21.717 16.600 -34.274 1.00 89.31 240 VAL A O 1
ATOM 1742 N N . ARG A 1 241 ? -19.794 15.634 -34.899 1.00 91.44 241 ARG A N 1
ATOM 1743 C CA . ARG A 1 241 ? -20.182 15.354 -36.280 1.00 91.44 241 ARG A CA 1
ATOM 1744 C C . ARG A 1 241 ? -20.178 13.850 -36.476 1.00 91.44 241 ARG A C 1
ATOM 1746 O O . ARG A 1 241 ? -19.196 13.188 -36.149 1.00 91.44 241 ARG A O 1
ATOM 1753 N N . VAL A 1 242 ? -21.266 13.305 -37.004 1.00 89.69 242 VAL A N 1
ATOM 1754 C CA . VAL A 1 242 ? -21.353 11.889 -37.381 1.00 89.69 242 VAL A CA 1
ATOM 1755 C C . VAL A 1 242 ? -21.548 11.806 -38.885 1.00 89.69 242 VAL A C 1
ATOM 1757 O O . VAL A 1 242 ? -22.429 12.473 -39.428 1.00 89.69 242 VAL A O 1
ATOM 1760 N N . ARG A 1 243 ? -20.759 10.961 -39.548 1.00 89.19 243 ARG A N 1
ATOM 1761 C CA . ARG A 1 243 ? -20.782 10.808 -41.007 1.00 89.19 243 ARG A CA 1
ATOM 1762 C C . ARG A 1 243 ? -22.190 10.419 -41.504 1.00 89.19 243 ARG A C 1
ATOM 1764 O O . ARG A 1 243 ? -22.804 9.558 -40.873 1.00 89.19 243 ARG A O 1
ATOM 1771 N N . PRO A 1 244 ? -22.739 11.017 -42.578 1.00 86.69 244 PRO A N 1
ATOM 1772 C CA . PRO A 1 244 ? -24.136 10.805 -42.981 1.00 86.69 244 PRO A CA 1
ATOM 1773 C C . PRO A 1 244 ? -24.402 9.498 -43.748 1.00 86.69 244 PRO A C 1
ATOM 1775 O O . PRO A 1 244 ? -25.525 9.008 -43.737 1.00 86.69 244 PRO A O 1
ATOM 1778 N N . ASP A 1 245 ? -23.389 8.919 -44.381 1.00 86.44 245 ASP A N 1
ATOM 1779 C CA . ASP A 1 245 ? -23.435 7.736 -45.259 1.00 86.44 245 ASP A CA 1
ATOM 1780 C C . ASP A 1 245 ? -23.235 6.402 -44.510 1.00 86.44 245 ASP A C 1
ATOM 1782 O O . ASP A 1 245 ? -22.860 5.393 -45.104 1.00 86.44 245 ASP A O 1
ATOM 1786 N N . VAL A 1 246 ? -23.473 6.378 -43.195 1.00 87.25 246 VAL A N 1
ATOM 1787 C CA . VAL A 1 246 ? -23.516 5.140 -42.399 1.00 87.25 246 VAL A CA 1
ATOM 1788 C C . VAL A 1 246 ? -24.941 4.842 -41.948 1.00 87.25 246 VAL A C 1
ATOM 1790 O O . VAL A 1 246 ? -25.685 5.767 -41.606 1.00 87.25 246 VAL A O 1
ATOM 1793 N N . ALA A 1 247 ? -25.284 3.550 -41.906 1.00 89.06 247 ALA A N 1
ATOM 1794 C CA . ALA A 1 247 ? -26.568 3.062 -41.407 1.00 89.06 247 ALA A CA 1
ATOM 1795 C C . ALA A 1 247 ? -26.829 3.507 -39.958 1.00 89.06 247 ALA A C 1
ATOM 1797 O O . ALA A 1 247 ? -25.892 3.752 -39.189 1.00 89.06 247 ALA A O 1
ATOM 1798 N N . ASP A 1 248 ? -28.100 3.569 -39.570 1.00 87.06 248 ASP A N 1
ATOM 1799 C CA . ASP A 1 248 ? -28.534 4.132 -38.288 1.00 87.06 248 ASP A CA 1
ATOM 1800 C C . ASP A 1 248 ? -27.902 3.425 -37.084 1.00 87.06 248 ASP A C 1
ATOM 1802 O O . ASP A 1 248 ? -27.450 4.085 -36.142 1.00 87.06 248 ASP A O 1
ATOM 1806 N N . ALA A 1 249 ? -27.775 2.095 -37.130 1.00 87.62 249 ALA A N 1
ATOM 1807 C CA . ALA A 1 249 ? -27.093 1.325 -36.090 1.00 87.62 249 ALA A CA 1
ATOM 1808 C C . ALA A 1 249 ? -25.629 1.774 -35.893 1.00 87.62 249 ALA A C 1
ATOM 1810 O O . ALA A 1 249 ? -25.170 1.972 -34.761 1.00 87.62 249 ALA A O 1
ATOM 1811 N N . GLN A 1 250 ? -24.897 2.002 -36.988 1.00 90.88 250 GLN A N 1
ATOM 1812 C CA . GLN A 1 250 ? -23.519 2.495 -36.943 1.00 90.88 250 GLN A CA 1
ATOM 1813 C C . GLN A 1 250 ? -23.449 3.962 -36.511 1.00 90.88 250 GLN A C 1
ATOM 1815 O O . GLN A 1 250 ? -22.528 4.342 -35.779 1.00 90.88 250 GLN A O 1
ATOM 1820 N N . ALA A 1 251 ? -24.416 4.780 -36.927 1.00 88.69 251 ALA A N 1
ATOM 1821 C CA . ALA A 1 251 ? -24.518 6.178 -36.536 1.00 88.69 251 ALA A CA 1
ATOM 1822 C C . ALA A 1 251 ? -24.675 6.307 -35.014 1.00 88.69 251 ALA A C 1
ATOM 1824 O O . ALA A 1 251 ? -23.903 7.015 -34.368 1.00 88.69 251 ALA A O 1
ATOM 1825 N N . VAL A 1 252 ? -25.609 5.560 -34.422 1.00 90.94 252 VAL A N 1
ATOM 1826 C CA . VAL A 1 252 ? -25.858 5.545 -32.973 1.00 90.94 252 VAL A CA 1
ATOM 1827 C C . VAL A 1 252 ? -24.655 5.027 -32.194 1.00 90.94 252 VAL A C 1
ATOM 1829 O O . VAL A 1 252 ? -24.260 5.636 -31.199 1.00 90.94 252 VAL A O 1
ATOM 1832 N N . LYS A 1 253 ? -24.026 3.939 -32.655 1.00 91.00 253 LYS A N 1
ATOM 1833 C CA . LYS A 1 253 ? -22.797 3.419 -32.039 1.00 91.00 253 LYS A CA 1
ATOM 1834 C C . LYS A 1 253 ? -21.684 4.467 -32.045 1.00 91.00 253 LYS A C 1
ATOM 1836 O O . LYS A 1 253 ? -20.942 4.588 -31.071 1.00 91.00 253 LYS A O 1
ATOM 1841 N N . THR A 1 254 ? -21.551 5.202 -33.146 1.00 88.94 254 THR A N 1
ATOM 1842 C CA . THR A 1 254 ? -20.561 6.274 -33.282 1.00 88.94 254 THR A CA 1
ATOM 1843 C C . THR A 1 254 ? -20.873 7.429 -32.335 1.00 88.94 254 THR A C 1
ATOM 1845 O O . THR A 1 254 ? -19.998 7.845 -31.585 1.00 88.94 254 THR A O 1
ATOM 1848 N N . LEU A 1 255 ? -22.127 7.879 -32.283 1.00 87.38 255 LEU A N 1
ATOM 1849 C CA . LEU A 1 255 ? -22.555 8.967 -31.404 1.00 87.38 255 LEU A CA 1
ATOM 1850 C C . LEU A 1 255 ? -22.364 8.631 -29.915 1.00 87.38 255 LEU A C 1
ATOM 1852 O O . LEU A 1 255 ? -21.926 9.476 -29.139 1.00 87.38 255 LEU A O 1
ATOM 1856 N N . ALA A 1 256 ? -22.642 7.385 -29.518 1.00 86.31 256 ALA A N 1
ATOM 1857 C CA . ALA A 1 256 ? -22.411 6.907 -28.156 1.00 86.31 256 ALA A CA 1
ATOM 1858 C C . ALA A 1 256 ? -20.918 6.888 -27.786 1.00 86.31 256 ALA A C 1
ATOM 1860 O O . ALA A 1 256 ? -20.551 7.246 -26.668 1.00 86.31 256 ALA A O 1
ATOM 1861 N N . HIS A 1 257 ? -20.054 6.485 -28.722 1.00 80.44 257 HIS A N 1
ATOM 1862 C CA . HIS A 1 257 ? -18.604 6.529 -28.542 1.00 80.44 257 HIS A CA 1
ATOM 1863 C C . HIS A 1 257 ? -18.102 7.973 -28.394 1.00 80.44 257 HIS A C 1
ATOM 1865 O O . HIS A 1 257 ? -17.334 8.269 -27.480 1.00 80.44 257 HIS A O 1
ATOM 1871 N N . ASP A 1 258 ? -18.580 8.876 -29.245 1.00 77.19 258 ASP A N 1
ATOM 1872 C CA . ASP A 1 258 ? -18.111 10.259 -29.283 1.00 77.19 258 ASP A CA 1
ATOM 1873 C C . ASP A 1 258 ? -18.552 11.058 -28.048 1.00 77.19 258 ASP A C 1
ATOM 1875 O O . ASP A 1 258 ? -17.759 11.815 -27.482 1.00 77.19 258 ASP A O 1
ATOM 1879 N N . LEU A 1 259 ? -19.758 10.792 -27.534 1.00 73.12 259 LEU A N 1
ATOM 1880 C CA . LEU A 1 259 ? -20.241 11.327 -26.259 1.00 73.12 259 LEU A CA 1
ATOM 1881 C C . LEU A 1 259 ? -19.327 10.951 -25.076 1.00 73.12 259 LEU A C 1
ATOM 1883 O O . LEU A 1 259 ? -19.102 11.777 -24.194 1.00 73.12 259 LEU A O 1
ATOM 1887 N N . LEU A 1 260 ? -18.756 9.738 -25.063 1.00 60.50 260 LEU A N 1
ATOM 1888 C CA . LEU A 1 260 ? -17.802 9.307 -24.027 1.00 60.50 260 LEU A CA 1
ATOM 1889 C C . LEU A 1 260 ? -16.446 10.022 -24.134 1.00 60.50 260 LEU A C 1
ATOM 1891 O O . LEU A 1 260 ? -15.709 10.094 -23.149 1.00 60.50 260 LEU A O 1
ATOM 1895 N N . THR A 1 261 ? -16.108 10.541 -25.316 1.00 59.38 261 THR A N 1
ATOM 1896 C CA . THR A 1 261 ? -14.870 11.296 -25.560 1.00 59.38 261 THR A CA 1
ATOM 1897 C C . THR A 1 261 ? -15.036 12.814 -25.454 1.00 59.38 261 THR A C 1
ATOM 1899 O O . THR A 1 261 ? -14.035 13.517 -25.302 1.00 59.38 261 THR A O 1
ATOM 1902 N N . ALA A 1 262 ? -16.268 13.330 -25.478 1.00 59.06 262 ALA A N 1
ATOM 1903 C CA . ALA A 1 262 ? -16.558 14.747 -25.296 1.00 59.06 262 ALA A CA 1
ATOM 1904 C C . ALA A 1 262 ? -16.325 15.156 -23.825 1.00 59.06 262 ALA A C 1
ATOM 1906 O O . ALA A 1 262 ? -16.956 14.603 -22.920 1.00 59.06 262 ALA A O 1
ATOM 1907 N N . PRO A 1 263 ? -15.426 16.113 -23.523 1.00 56.41 263 PRO A N 1
ATOM 1908 C CA . PRO A 1 263 ? -15.172 16.514 -22.145 1.00 56.41 263 PRO A CA 1
ATOM 1909 C C . PRO A 1 263 ? -16.440 17.096 -21.499 1.00 56.41 263 PRO A C 1
ATOM 1911 O O . PRO A 1 263 ? -16.964 18.127 -21.922 1.00 56.41 263 PRO A O 1
ATOM 1914 N N . SER A 1 264 ? -16.923 16.427 -20.451 1.00 53.59 264 SER A N 1
ATOM 1915 C CA . SER A 1 264 ? -18.078 16.840 -19.651 1.00 53.59 264 SER A CA 1
ATOM 1916 C C . SER A 1 264 ? -17.797 18.121 -18.854 1.00 53.59 264 SER A C 1
ATOM 1918 O O . SER A 1 264 ? -16.681 18.302 -18.360 1.00 53.59 264 SER A O 1
ATOM 1920 N N . ARG A 1 265 ? -18.825 18.961 -18.634 1.00 48.34 265 ARG A N 1
ATOM 1921 C CA . ARG A 1 265 ? -18.824 20.083 -17.669 1.00 48.34 265 ARG A CA 1
ATOM 1922 C C . ARG A 1 265 ? -18.693 19.578 -16.220 1.00 48.34 265 ARG A C 1
ATOM 1924 O O . ARG A 1 265 ? -19.619 19.680 -15.428 1.00 48.34 265 ARG A O 1
ATOM 1931 N N . VAL A 1 266 ? -17.547 19.019 -15.855 1.00 40.31 266 VAL A N 1
ATOM 1932 C CA . VAL A 1 266 ? -17.173 18.780 -14.460 1.00 40.31 266 VAL A CA 1
ATOM 1933 C C . VAL A 1 266 ? -16.125 19.820 -14.114 1.00 40.31 266 VAL A C 1
ATOM 1935 O O . VAL A 1 266 ? -14.954 19.608 -14.395 1.00 40.31 266 VAL A O 1
ATOM 1938 N N . GLY A 1 267 ? -16.590 20.936 -13.544 1.00 36.91 267 GLY A N 1
ATOM 1939 C CA . GLY A 1 267 ? -15.808 21.940 -12.822 1.00 36.91 267 GLY A CA 1
ATOM 1940 C C . GLY A 1 267 ? -14.628 22.547 -13.579 1.00 36.91 267 GLY A C 1
ATOM 1941 O O . GLY A 1 267 ? -13.630 21.886 -13.848 1.00 36.91 267 GLY A O 1
ATOM 1942 N N . GLU A 1 268 ? -14.683 23.855 -13.809 1.00 35.94 268 GLU A N 1
ATOM 1943 C CA . GLU A 1 268 ? -13.501 24.672 -14.075 1.00 35.94 268 GLU A CA 1
ATOM 1944 C C . GLU A 1 268 ? -12.426 24.440 -12.997 1.00 35.94 268 GLU A C 1
ATOM 1946 O O . GLU A 1 268 ? -12.337 25.123 -11.983 1.00 35.94 268 GLU A O 1
ATOM 1951 N N . ARG A 1 269 ? -11.551 23.463 -13.220 1.00 30.61 269 ARG A N 1
ATOM 1952 C CA . ARG A 1 269 ? -10.151 23.593 -12.854 1.00 30.61 269 ARG A CA 1
ATOM 1953 C C . ARG A 1 269 ? -9.466 24.067 -14.111 1.00 30.61 269 ARG A C 1
ATOM 1955 O O . ARG A 1 269 ? -9.098 23.260 -14.964 1.00 30.61 269 ARG A O 1
ATOM 1962 N N . ALA A 1 270 ? -9.323 25.384 -14.214 1.00 28.86 270 ALA A N 1
ATOM 1963 C CA . ALA A 1 270 ? -8.344 25.992 -15.091 1.00 28.86 270 ALA A CA 1
ATOM 1964 C C . ALA A 1 270 ? -7.021 25.231 -14.912 1.00 28.86 270 ALA A C 1
ATOM 1966 O O . ALA A 1 270 ? -6.371 25.303 -13.868 1.00 28.86 270 ALA A O 1
ATOM 1967 N N . ARG A 1 271 ? -6.647 24.428 -15.911 1.00 26.81 271 ARG A N 1
ATOM 1968 C CA . ARG A 1 271 ? -5.262 23.991 -16.051 1.00 26.81 271 ARG A CA 1
ATOM 1969 C C . ARG A 1 271 ? -4.480 25.269 -16.340 1.00 26.81 271 ARG A C 1
ATOM 1971 O O . ARG A 1 271 ? -4.816 25.925 -17.327 1.00 26.81 271 ARG A O 1
ATOM 1978 N N . PRO A 1 272 ? -3.476 25.656 -15.538 1.00 28.92 272 PRO A N 1
ATOM 1979 C CA . PRO A 1 272 ? -2.639 26.767 -15.936 1.00 28.92 272 PRO A CA 1
ATOM 1980 C C . PRO A 1 272 ? -1.935 26.364 -17.231 1.00 28.92 272 PRO A C 1
ATOM 1982 O O . PRO A 1 272 ? -1.209 25.368 -17.297 1.00 28.92 272 PRO A O 1
ATOM 1985 N N . VAL A 1 273 ? -2.223 27.136 -18.275 1.00 27.81 273 VAL A N 1
ATOM 1986 C CA . VAL A 1 273 ? -1.462 27.176 -19.515 1.00 27.81 273 VAL A CA 1
ATOM 1987 C C . VAL A 1 273 ? 0.002 27.340 -19.127 1.00 27.81 273 VAL A C 1
ATOM 1989 O O . VAL A 1 273 ? 0.358 28.218 -18.341 1.00 27.81 273 VAL A O 1
ATOM 1992 N N . ARG A 1 274 ? 0.852 26.455 -19.649 1.00 29.77 274 ARG A N 1
ATOM 1993 C CA . ARG A 1 274 ? 2.306 26.576 -19.568 1.00 29.77 274 ARG A CA 1
ATOM 1994 C C . ARG A 1 274 ? 2.676 27.912 -20.219 1.00 29.77 274 ARG A C 1
ATOM 1996 O O . ARG A 1 274 ? 2.748 28.000 -21.442 1.00 29.77 274 ARG A O 1
ATOM 2003 N N . ALA A 1 275 ? 2.854 28.952 -19.409 1.00 26.44 275 ALA A N 1
ATOM 2004 C CA . ALA A 1 275 ? 3.345 30.231 -19.884 1.00 26.44 275 ALA A CA 1
ATOM 2005 C C . ALA A 1 275 ? 4.766 30.019 -20.410 1.00 26.44 275 ALA A C 1
ATOM 2007 O O . ALA A 1 275 ? 5.658 29.520 -19.717 1.00 26.44 275 ALA A O 1
ATOM 2008 N N . GLN A 1 276 ? 4.924 30.336 -21.689 1.00 30.75 276 GLN A N 1
ATOM 2009 C CA . GLN A 1 276 ? 6.189 30.373 -22.390 1.00 30.75 276 GLN A CA 1
ATOM 2010 C C . GLN A 1 276 ? 7.182 31.251 -21.621 1.00 30.75 276 GLN A C 1
ATOM 2012 O O . GLN A 1 276 ? 6.840 32.310 -21.100 1.00 30.75 276 GLN A O 1
ATOM 2017 N N . ARG A 1 277 ? 8.433 30.786 -21.565 1.00 32.41 277 ARG A N 1
ATOM 2018 C CA . ARG A 1 277 ? 9.583 31.539 -21.058 1.00 32.41 277 ARG A CA 1
ATOM 2019 C C . ARG A 1 277 ? 9.648 32.899 -21.755 1.00 32.41 277 ARG A C 1
ATOM 2021 O O . ARG A 1 277 ? 10.091 32.975 -22.897 1.00 32.41 277 ARG A O 1
ATOM 2028 N N . THR A 1 278 ? 9.328 33.971 -21.043 1.00 26.92 278 THR A N 1
ATOM 2029 C CA . THR A 1 278 ? 9.755 35.321 -21.414 1.00 26.92 278 THR A CA 1
ATOM 2030 C C . THR A 1 278 ? 10.930 35.729 -20.540 1.00 26.92 278 THR A C 1
ATOM 2032 O O . THR A 1 278 ? 10.803 35.951 -19.339 1.00 26.92 278 THR A O 1
ATOM 2035 N N . ARG A 1 279 ? 12.105 35.814 -21.169 1.00 36.59 279 ARG A N 1
ATOM 2036 C CA . ARG A 1 279 ? 13.266 36.541 -20.648 1.00 36.59 279 ARG A CA 1
ATOM 2037 C C . ARG A 1 279 ? 12.903 38.025 -20.492 1.00 36.59 279 ARG A C 1
ATOM 2039 O O . ARG A 1 279 ? 12.487 38.620 -21.478 1.00 36.59 279 ARG A O 1
ATOM 2046 N N . ARG A 1 280 ? 13.149 38.616 -19.318 1.00 24.45 280 ARG A N 1
ATOM 2047 C CA . ARG A 1 280 ? 13.462 40.046 -19.052 1.00 24.45 280 ARG A CA 1
ATOM 2048 C C . ARG A 1 280 ? 13.900 40.135 -17.579 1.00 24.45 280 ARG A C 1
ATOM 2050 O O . ARG A 1 280 ? 13.194 39.634 -16.719 1.00 24.45 280 ARG A O 1
ATOM 2057 N N . ARG A 1 281 ? 15.186 40.374 -17.289 1.00 26.23 281 ARG A N 1
ATOM 2058 C CA . ARG A 1 281 ? 15.859 41.676 -17.067 1.00 26.23 281 ARG A CA 1
ATOM 2059 C C . ARG A 1 281 ? 15.191 42.552 -15.988 1.00 26.23 281 ARG A C 1
ATOM 2061 O O . ARG A 1 281 ? 14.213 43.214 -16.298 1.00 26.23 281 ARG A O 1
ATOM 2068 N N . GLY A 1 282 ? 15.856 42.646 -14.829 1.00 24.86 282 GLY A N 1
ATOM 2069 C CA . GLY A 1 282 ? 16.231 43.927 -14.207 1.00 24.86 282 GLY A CA 1
ATOM 2070 C C . GLY A 1 282 ? 15.504 44.376 -12.930 1.00 24.86 282 GLY A C 1
ATOM 2071 O O . GLY A 1 282 ? 14.300 44.578 -12.970 1.00 24.86 282 GLY A O 1
ATOM 2072 N N . PHE A 1 283 ? 16.329 44.676 -11.910 1.00 26.03 283 PHE A N 1
ATOM 2073 C CA . PHE A 1 283 ? 16.125 45.488 -10.687 1.00 26.03 283 PHE A CA 1
ATOM 2074 C C . PHE A 1 283 ? 15.364 44.844 -9.506 1.00 26.03 283 PHE A C 1
ATOM 2076 O O . PHE A 1 283 ? 14.285 44.306 -9.694 1.00 26.03 283 PHE A O 1
ATOM 2083 N N . GLY A 1 284 ? 15.835 44.852 -8.250 1.00 24.19 284 GLY A N 1
ATOM 2084 C CA . GLY A 1 284 ? 17.057 45.398 -7.636 1.00 24.19 284 GLY A CA 1
ATOM 2085 C C . GLY A 1 284 ? 16.743 46.150 -6.335 1.00 24.19 284 GLY A C 1
ATOM 2086 O O . GLY A 1 284 ? 16.169 47.224 -6.444 1.00 24.19 284 GLY A O 1
ATOM 2087 N N . CYS A 1 285 ? 17.104 45.590 -5.168 1.00 22.88 285 CYS A N 1
ATOM 2088 C CA . CYS A 1 285 ? 17.510 46.250 -3.899 1.00 22.88 285 CYS A CA 1
ATOM 2089 C C . CYS A 1 285 ? 18.053 45.134 -2.957 1.00 22.88 285 CYS A C 1
ATOM 2091 O O . CYS A 1 285 ? 17.352 44.150 -2.734 1.00 22.88 285 CYS A O 1
ATOM 2093 N N . ASP A 1 286 ? 19.368 45.034 -2.702 1.00 24.41 286 ASP A N 1
ATOM 2094 C CA . ASP A 1 286 ? 20.167 45.643 -1.600 1.00 24.41 286 ASP A CA 1
ATOM 2095 C C . ASP A 1 286 ? 19.822 45.025 -0.227 1.00 24.41 286 ASP A C 1
ATOM 2097 O O . ASP A 1 286 ? 18.667 45.055 0.168 1.00 24.41 286 ASP A O 1
ATOM 2101 N N . HIS A 1 287 ? 20.691 44.442 0.611 1.00 25.62 287 HIS A N 1
ATOM 2102 C CA . HIS A 1 287 ? 22.153 44.360 0.810 1.00 25.62 287 HIS A CA 1
ATOM 2103 C C . HIS A 1 287 ? 22.368 43.304 1.957 1.00 25.62 287 HIS A C 1
ATOM 2105 O O . HIS A 1 287 ? 21.376 42.814 2.494 1.00 25.62 287 HIS A O 1
ATOM 2111 N N . PRO A 1 288 ? 23.567 43.041 2.520 1.00 31.06 288 PRO A N 1
ATOM 2112 C CA . PRO A 1 288 ? 24.862 42.702 1.936 1.00 31.06 288 PRO A CA 1
ATOM 2113 C C . PRO A 1 288 ? 25.462 41.409 2.553 1.00 31.06 288 PRO A C 1
ATOM 2115 O O . PRO A 1 288 ? 25.082 40.952 3.627 1.00 31.06 288 PRO A O 1
ATOM 2118 N N . GLY A 1 289 ? 26.504 40.882 1.907 1.00 25.16 289 GLY A N 1
ATOM 2119 C CA . GLY A 1 289 ? 27.443 39.946 2.523 1.00 25.16 289 GLY A CA 1
ATOM 2120 C C . GLY A 1 289 ? 27.223 38.491 2.127 1.00 25.16 289 GLY A C 1
ATOM 2121 O O . GLY A 1 289 ? 26.337 37.827 2.643 1.00 25.16 289 GLY A O 1
ATOM 2122 N N . TRP A 1 290 ? 28.101 37.996 1.256 1.00 22.61 290 TRP A N 1
ATOM 2123 C CA . TRP A 1 290 ? 28.994 36.842 1.470 1.00 22.61 290 TRP A CA 1
ATOM 2124 C C . TRP A 1 290 ? 29.572 36.467 0.098 1.00 22.61 290 TRP A C 1
ATOM 2126 O O . TRP A 1 290 ? 29.090 35.581 -0.602 1.00 22.61 290 TRP A O 1
ATOM 2136 N N . LEU A 1 291 ? 30.612 37.199 -0.304 1.00 23.33 291 LEU A N 1
ATOM 2137 C CA . LEU A 1 291 ? 31.496 36.854 -1.414 1.00 23.33 291 LEU A CA 1
ATOM 2138 C C . LEU A 1 291 ? 32.909 36.770 -0.835 1.00 23.33 291 LEU A C 1
ATOM 2140 O O . LEU A 1 291 ? 33.555 37.798 -0.675 1.00 23.33 291 LEU A O 1
ATOM 2144 N N . ALA A 1 292 ? 33.316 35.556 -0.454 1.00 23.38 292 ALA A N 1
ATOM 2145 C CA . ALA A 1 292 ? 34.694 35.045 -0.432 1.00 23.38 292 ALA A CA 1
ATOM 2146 C C . ALA A 1 292 ? 34.768 33.784 0.448 1.00 23.38 292 ALA A C 1
ATOM 2148 O O . ALA A 1 292 ? 35.034 33.861 1.641 1.00 23.38 292 ALA A O 1
ATOM 2149 N N . ALA A 1 293 ? 34.566 32.613 -0.151 1.00 24.00 293 ALA A N 1
ATOM 2150 C CA . ALA A 1 293 ? 35.211 31.379 0.293 1.00 24.00 293 ALA A CA 1
ATOM 2151 C C . ALA A 1 293 ? 35.250 30.425 -0.901 1.00 24.00 293 ALA A C 1
ATOM 2153 O O . ALA A 1 293 ? 34.328 29.657 -1.172 1.00 24.00 293 ALA A O 1
ATOM 2154 N N . ALA A 1 294 ? 36.313 30.586 -1.679 1.00 24.70 294 ALA A N 1
ATOM 2155 C CA . ALA A 1 294 ? 36.694 29.686 -2.739 1.00 24.70 294 ALA A CA 1
ATOM 2156 C C . ALA A 1 294 ? 37.004 28.287 -2.179 1.00 24.70 294 ALA A C 1
ATOM 2158 O O . ALA A 1 294 ? 37.561 28.146 -1.096 1.00 24.70 294 ALA A O 1
ATOM 2159 N N . LEU A 1 295 ? 36.665 27.276 -2.980 1.00 28.42 295 LEU A N 1
ATOM 2160 C CA . LEU A 1 295 ? 37.529 26.142 -3.311 1.00 28.42 295 LEU A CA 1
ATOM 2161 C C . LEU A 1 295 ? 38.411 25.609 -2.169 1.00 28.42 295 LEU A C 1
ATOM 2163 O O . LEU A 1 295 ? 39.567 25.996 -2.020 1.00 28.42 295 LEU A O 1
ATOM 2167 N N . SER A 1 296 ? 37.904 24.613 -1.448 1.00 23.84 296 SER A N 1
ATOM 2168 C CA . SER A 1 296 ? 38.732 23.553 -0.867 1.00 23.84 296 SER A CA 1
ATOM 2169 C C . SER A 1 296 ? 37.883 22.289 -0.686 1.00 23.84 296 SER A C 1
ATOM 2171 O O . SER A 1 296 ? 36.917 22.316 0.077 1.00 23.84 296 SER A O 1
ATOM 2173 N N . PRO A 1 297 ? 38.177 21.180 -1.387 1.00 30.14 297 PRO A N 1
ATOM 2174 C CA . PRO A 1 297 ? 37.657 19.874 -0.999 1.00 30.14 297 PRO A CA 1
ATOM 2175 C C . PRO A 1 297 ? 38.324 19.445 0.321 1.00 30.14 297 PRO A C 1
ATOM 2177 O O . PRO A 1 297 ? 39.483 19.800 0.552 1.00 30.14 297 PRO A O 1
ATOM 2180 N N . PRO A 1 298 ? 37.656 18.675 1.198 1.00 30.75 298 PRO A N 1
ATOM 2181 C CA . PRO A 1 298 ? 38.338 18.110 2.349 1.00 30.75 298 PRO A CA 1
ATOM 2182 C C . PRO A 1 298 ? 39.419 17.149 1.850 1.00 30.75 298 PRO A C 1
ATOM 2184 O O . PRO A 1 298 ? 39.144 16.203 1.108 1.00 30.75 298 PRO A O 1
ATOM 2187 N N . MET A 1 299 ? 40.658 17.440 2.244 1.00 24.34 299 MET A N 1
ATOM 2188 C CA . MET A 1 299 ? 41.817 16.580 2.063 1.00 24.34 299 MET A CA 1
ATOM 2189 C C . MET A 1 299 ? 41.557 15.229 2.731 1.00 24.34 299 MET A C 1
ATOM 2191 O O . MET A 1 299 ? 41.587 15.115 3.953 1.00 24.34 299 MET A O 1
ATOM 2195 N N . TRP A 1 300 ? 41.337 14.200 1.918 1.00 32.28 300 TRP A N 1
ATOM 2196 C CA . TRP A 1 300 ? 41.633 12.826 2.299 1.00 32.28 300 TRP A CA 1
ATOM 2197 C C . TRP A 1 300 ? 43.070 12.571 1.847 1.00 32.28 300 TRP A C 1
ATOM 2199 O O . TRP A 1 300 ? 43.384 12.697 0.663 1.00 32.28 300 TRP A O 1
ATOM 2209 N N . GLY A 1 301 ? 43.951 12.346 2.823 1.00 25.62 301 GLY A N 1
ATOM 2210 C CA . GLY A 1 301 ? 45.387 12.163 2.634 1.00 25.62 301 GLY A CA 1
ATOM 2211 C C . GLY A 1 301 ? 45.710 11.080 1.607 1.00 25.62 301 GLY A C 1
ATOM 2212 O O . GLY A 1 301 ? 45.000 10.086 1.477 1.00 25.62 301 GLY A O 1
ATOM 2213 N N . GLY A 1 302 ? 46.773 11.329 0.845 1.00 28.61 302 GLY A N 1
ATOM 2214 C CA . GLY A 1 302 ? 47.112 10.594 -0.362 1.00 28.61 302 GLY A CA 1
ATOM 2215 C C . GLY A 1 302 ? 47.391 9.106 -0.158 1.00 28.61 302 GLY A C 1
ATOM 2216 O O . GLY A 1 302 ? 48.220 8.716 0.657 1.00 28.61 302 GLY A O 1
ATOM 2217 N N . ALA A 1 303 ? 46.775 8.304 -1.020 1.00 26.14 303 ALA A N 1
ATOM 2218 C CA . ALA A 1 303 ? 47.347 7.079 -1.556 1.00 26.14 303 ALA A CA 1
ATOM 2219 C C . ALA A 1 303 ? 46.756 6.853 -2.959 1.00 26.14 303 ALA A C 1
ATOM 2221 O O . ALA A 1 303 ? 45.543 6.792 -3.119 1.00 26.14 303 ALA A O 1
ATOM 2222 N N . ALA A 1 304 ? 47.647 6.809 -3.954 1.00 24.95 304 ALA A N 1
ATOM 2223 C CA . ALA A 1 304 ? 47.489 6.355 -5.339 1.00 24.95 304 ALA A CA 1
ATOM 2224 C C . ALA A 1 304 ? 46.163 6.652 -6.080 1.00 24.95 304 ALA A C 1
ATOM 2226 O O . ALA A 1 304 ? 45.111 6.068 -5.834 1.00 24.95 304 ALA A O 1
ATOM 2227 N N . VAL A 1 305 ? 46.267 7.466 -7.135 1.00 27.25 305 VAL A N 1
ATOM 2228 C CA . VAL A 1 305 ? 45.265 7.579 -8.204 1.00 27.25 305 VAL A CA 1
ATOM 2229 C C . VAL A 1 305 ? 45.119 6.218 -8.903 1.00 27.25 305 VAL A C 1
ATOM 2231 O O . VAL A 1 305 ? 45.825 5.918 -9.863 1.00 27.25 305 VAL A O 1
ATOM 2234 N N . ALA A 1 306 ? 44.201 5.379 -8.423 1.00 24.94 306 ALA A N 1
ATOM 2235 C CA . ALA A 1 306 ? 43.773 4.180 -9.129 1.00 24.94 306 ALA A CA 1
ATOM 2236 C C . ALA A 1 306 ? 42.826 4.589 -10.265 1.00 24.94 306 ALA A C 1
ATOM 2238 O O . ALA A 1 306 ? 41.775 5.200 -10.047 1.00 24.94 306 ALA A O 1
ATOM 2239 N N . ARG A 1 307 ? 43.226 4.279 -11.503 1.00 26.11 307 ARG A N 1
ATOM 2240 C CA . ARG A 1 307 ? 42.412 4.468 -12.707 1.00 26.11 307 ARG A CA 1
ATOM 2241 C C . ARG A 1 307 ? 41.027 3.841 -12.520 1.00 26.11 307 ARG A C 1
ATOM 2243 O O . ARG A 1 307 ? 40.889 2.756 -11.963 1.00 26.11 307 ARG A O 1
ATOM 2250 N N . ALA A 1 308 ? 40.004 4.502 -13.056 1.00 32.34 308 ALA A N 1
ATOM 2251 C CA . ALA A 1 308 ? 38.690 3.908 -13.264 1.00 32.34 308 ALA A CA 1
ATOM 2252 C C . ALA A 1 308 ? 38.838 2.658 -14.154 1.00 32.34 308 ALA A C 1
ATOM 2254 O O . ALA A 1 308 ? 38.961 2.784 -15.370 1.00 32.34 308 ALA A O 1
ATOM 2255 N N . GLY A 1 309 ? 38.906 1.466 -13.552 1.00 33.31 309 GLY A N 1
ATOM 2256 C CA . GLY A 1 309 ? 39.193 0.256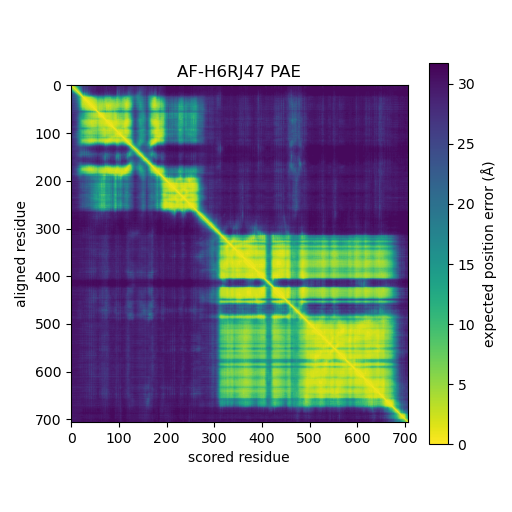 -14.325 1.00 33.31 309 GLY A CA 1
ATOM 2257 C C . GLY A 1 309 ? 39.432 -1.060 -13.584 1.00 33.31 309 GLY A C 1
ATOM 2258 O O . GLY A 1 309 ? 39.630 -2.050 -14.271 1.00 33.31 309 GLY A O 1
ATOM 2259 N N . GLU A 1 310 ? 39.364 -1.136 -12.252 1.00 31.19 310 GLU A N 1
ATOM 2260 C CA . GLU A 1 310 ? 39.417 -2.422 -11.532 1.00 31.19 310 GLU A CA 1
ATOM 2261 C C . GLU A 1 310 ? 38.157 -2.598 -10.679 1.00 31.19 310 GLU A C 1
ATOM 2263 O O . GLU A 1 310 ? 38.038 -2.117 -9.555 1.00 31.19 310 GLU A O 1
ATOM 2268 N N . CYS A 1 311 ? 37.149 -3.250 -11.260 1.00 35.09 311 CYS A N 1
ATOM 2269 C CA . CYS A 1 311 ? 36.032 -3.795 -10.497 1.00 35.09 311 CYS A CA 1
ATOM 2270 C C . CYS A 1 311 ? 36.513 -5.080 -9.823 1.00 35.09 311 CYS A C 1
ATOM 2272 O O . CYS A 1 311 ? 36.604 -6.102 -10.498 1.00 35.09 311 CYS A O 1
ATOM 2274 N N . ASP A 1 312 ? 36.790 -5.032 -8.520 1.00 42.09 312 ASP A N 1
ATOM 2275 C CA . ASP A 1 312 ? 37.035 -6.229 -7.710 1.00 42.09 312 ASP A CA 1
ATOM 2276 C C . ASP A 1 312 ? 35.799 -7.159 -7.774 1.00 42.09 312 ASP A C 1
ATOM 2278 O O . ASP A 1 312 ? 34.707 -6.785 -7.319 1.00 42.09 312 ASP A O 1
ATOM 2282 N N . PRO A 1 313 ? 35.909 -8.349 -8.394 1.00 47.31 313 PRO A N 1
ATOM 2283 C CA . PRO A 1 313 ? 34.775 -9.237 -8.597 1.00 47.31 313 PRO A CA 1
ATOM 2284 C C . PRO A 1 313 ? 34.312 -9.954 -7.315 1.00 47.31 313 PRO A C 1
ATOM 2286 O O . PRO A 1 313 ? 33.242 -10.576 -7.355 1.00 47.31 313 PRO A O 1
ATOM 2289 N N . SER A 1 314 ? 35.028 -9.847 -6.187 1.00 53.97 314 SER A N 1
ATOM 2290 C CA . SER A 1 314 ? 34.785 -10.670 -4.993 1.00 53.97 314 SER A CA 1
ATOM 2291 C C . SER A 1 314 ? 34.970 -9.943 -3.654 1.00 53.97 314 SER A C 1
ATOM 2293 O O . SER A 1 314 ? 35.668 -10.447 -2.777 1.00 53.97 314 SER A O 1
ATOM 2295 N N . ARG A 1 315 ? 34.294 -8.806 -3.434 1.00 68.00 315 ARG A N 1
ATOM 2296 C CA . ARG A 1 315 ? 34.197 -8.252 -2.071 1.00 68.00 315 ARG A CA 1
ATOM 2297 C C . ARG A 1 315 ? 33.515 -9.261 -1.146 1.00 68.00 315 ARG A C 1
ATOM 2299 O O . ARG A 1 315 ? 32.367 -9.652 -1.386 1.00 68.00 315 ARG A O 1
ATOM 2306 N N . ASP A 1 316 ? 34.208 -9.668 -0.086 1.00 74.88 316 ASP A N 1
ATOM 2307 C CA . ASP A 1 316 ? 33.631 -10.537 0.933 1.00 74.88 316 ASP A CA 1
ATOM 2308 C C . ASP A 1 316 ? 32.623 -9.758 1.789 1.00 74.88 316 ASP A C 1
ATOM 2310 O O . ASP A 1 316 ? 32.953 -9.014 2.709 1.00 74.88 316 ASP A O 1
ATOM 2314 N N . VAL A 1 317 ? 31.348 -9.935 1.459 1.00 76.62 317 VAL A N 1
ATOM 2315 C CA . VAL A 1 317 ? 30.215 -9.336 2.174 1.00 76.62 317 VAL A CA 1
ATOM 2316 C C . VAL A 1 317 ? 29.873 -10.054 3.481 1.00 76.62 317 VAL A C 1
ATOM 2318 O O . VAL A 1 317 ? 29.033 -9.556 4.231 1.00 76.62 317 VAL A O 1
ATOM 2321 N N . THR A 1 318 ? 30.463 -11.225 3.749 1.00 69.12 318 THR A N 1
ATOM 2322 C CA . THR A 1 318 ? 30.144 -12.035 4.936 1.00 69.12 318 THR A CA 1
ATOM 2323 C C . THR A 1 318 ? 30.775 -11.459 6.205 1.00 69.12 318 THR A C 1
ATOM 2325 O O . THR A 1 318 ? 30.134 -11.485 7.255 1.00 69.12 318 THR A O 1
ATOM 2328 N N . GLY A 1 319 ? 31.963 -10.851 6.096 1.00 64.62 319 GLY A N 1
ATOM 2329 C CA . GLY A 1 319 ? 32.656 -10.151 7.186 1.00 64.62 319 GLY A CA 1
ATOM 2330 C C . GLY A 1 319 ? 32.386 -8.640 7.271 1.00 64.62 319 GLY A C 1
ATOM 2331 O O . GLY A 1 319 ? 32.918 -7.971 8.158 1.00 64.62 319 GLY A O 1
ATOM 2332 N N . LEU A 1 320 ? 31.573 -8.074 6.367 1.00 77.44 320 LEU A N 1
ATOM 2333 C CA . LEU A 1 320 ? 31.365 -6.625 6.286 1.00 77.44 320 LEU A CA 1
ATOM 2334 C C . LEU A 1 320 ? 30.589 -6.091 7.503 1.00 77.44 320 LEU A C 1
ATOM 2336 O O . LEU A 1 320 ? 29.368 -6.254 7.621 1.00 77.44 320 LEU A O 1
ATOM 2340 N N . THR A 1 321 ? 31.295 -5.376 8.379 1.00 75.75 321 THR A N 1
ATOM 2341 C CA . THR A 1 321 ? 30.699 -4.707 9.540 1.00 75.75 321 THR A CA 1
ATOM 2342 C C . THR A 1 321 ? 30.240 -3.306 9.159 1.00 75.75 321 THR A C 1
ATOM 2344 O O . THR A 1 321 ? 31.036 -2.400 8.938 1.00 75.75 321 THR A O 1
ATOM 2347 N N . VAL A 1 322 ? 28.923 -3.111 9.100 1.00 79.75 322 VAL A N 1
ATOM 2348 C CA . VAL A 1 322 ? 28.327 -1.802 8.812 1.00 79.75 322 VAL A CA 1
ATOM 2349 C C . VAL A 1 322 ? 28.122 -1.043 10.120 1.00 79.75 322 VAL A C 1
ATOM 2351 O O . VAL A 1 322 ? 27.196 -1.338 10.880 1.00 79.75 322 VAL A O 1
ATOM 2354 N N . ALA A 1 323 ? 28.983 -0.059 10.381 1.00 76.56 323 ALA A N 1
ATOM 2355 C CA . ALA A 1 323 ? 28.890 0.791 11.561 1.00 76.56 323 ALA A CA 1
ATOM 2356 C C . ALA A 1 323 ? 27.569 1.589 11.594 1.00 76.56 323 ALA A C 1
ATOM 2358 O O . ALA A 1 323 ? 26.994 1.955 10.563 1.00 76.56 323 ALA A O 1
ATOM 2359 N N . ALA A 1 324 ? 27.073 1.888 12.798 1.00 79.56 324 ALA A N 1
ATOM 2360 C CA . ALA A 1 324 ? 25.833 2.640 13.016 1.00 79.56 324 ALA A CA 1
ATOM 2361 C C . ALA A 1 324 ? 26.010 4.157 12.796 1.00 79.56 324 ALA A C 1
ATOM 2363 O O . ALA A 1 324 ? 25.558 4.968 13.598 1.00 79.56 324 ALA A O 1
ATOM 2364 N N . VAL A 1 325 ? 26.661 4.536 11.699 1.00 79.75 325 VAL A N 1
ATOM 2365 C CA . VAL A 1 325 ? 27.004 5.919 11.355 1.00 79.75 325 VAL A CA 1
ATOM 2366 C C . VAL A 1 325 ? 25.771 6.674 10.851 1.00 79.75 325 VAL A C 1
ATOM 2368 O O . VAL A 1 325 ? 24.937 6.115 10.131 1.00 79.75 325 VAL A O 1
ATOM 2371 N N . GLY A 1 326 ? 25.631 7.940 11.240 1.00 86.69 326 GLY A N 1
ATOM 2372 C CA . GLY A 1 326 ? 24.489 8.777 10.877 1.00 86.69 326 GLY A CA 1
ATOM 2373 C C . GLY A 1 326 ? 23.168 8.363 11.528 1.00 86.69 326 GLY A C 1
ATOM 2374 O O . GLY A 1 326 ? 23.083 7.400 12.296 1.00 86.69 326 GLY A O 1
ATOM 2375 N N . GLY A 1 327 ? 22.097 9.090 11.219 1.00 91.31 327 GLY A N 1
ATOM 2376 C CA . GLY A 1 327 ? 20.819 8.926 11.911 1.00 91.31 327 GLY A CA 1
ATOM 2377 C C . GLY A 1 327 ? 19.629 9.527 11.180 1.00 91.31 327 GLY A C 1
ATOM 2378 O O . GLY A 1 327 ? 19.756 10.101 10.105 1.00 91.31 327 GLY A O 1
ATOM 2379 N N . ILE A 1 328 ? 18.446 9.373 11.771 1.00 92.56 328 ILE A N 1
ATOM 2380 C CA . ILE A 1 328 ? 17.240 10.075 11.326 1.00 92.56 328 ILE A CA 1
ATOM 2381 C C . ILE A 1 328 ? 16.808 11.022 12.425 1.00 92.56 328 ILE A C 1
ATOM 2383 O O . ILE A 1 328 ? 16.595 10.599 13.562 1.00 92.56 328 ILE A O 1
ATOM 2387 N N . ARG A 1 329 ? 16.607 12.279 12.048 1.00 92.12 329 ARG A N 1
ATOM 2388 C CA . ARG A 1 329 ? 15.996 13.299 12.891 1.00 92.12 329 ARG A CA 1
ATOM 2389 C C . ARG A 1 329 ? 14.594 13.586 12.373 1.00 92.12 329 ARG A C 1
ATOM 2391 O O . AR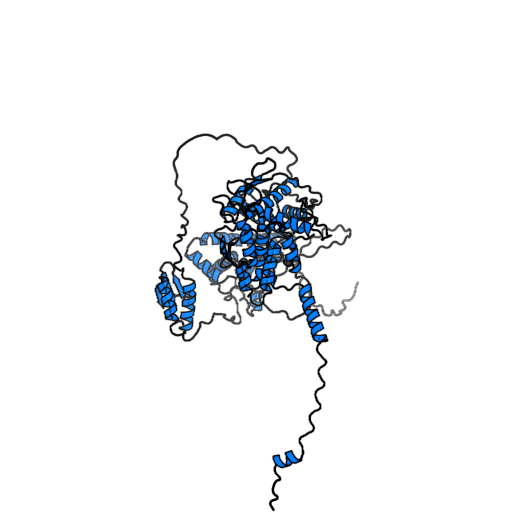G A 1 329 ? 14.403 13.787 11.177 1.00 92.12 329 ARG A O 1
ATOM 2398 N N . VAL A 1 330 ? 13.612 13.553 13.267 1.00 89.19 330 VAL A N 1
ATOM 2399 C CA . VAL A 1 330 ? 12.258 14.042 12.973 1.00 89.19 330 VAL A CA 1
ATOM 2400 C C . VAL A 1 330 ? 12.278 15.552 13.190 1.00 89.19 330 VAL A C 1
ATOM 2402 O O . VAL A 1 330 ? 12.861 16.002 14.173 1.00 89.19 330 VAL A O 1
ATOM 2405 N N . SER A 1 331 ? 11.696 16.305 12.262 1.00 81.75 331 SER A N 1
ATOM 2406 C CA . SER A 1 331 ? 11.587 17.766 12.318 1.00 81.75 331 SER A CA 1
ATOM 2407 C C . SER A 1 331 ? 10.142 18.172 12.046 1.00 81.75 331 SER A C 1
ATOM 2409 O O . SER A 1 331 ? 9.408 17.413 11.408 1.00 81.75 331 SER A O 1
ATOM 2411 N N . ASP A 1 332 ? 9.754 19.358 12.503 1.00 80.19 332 ASP A N 1
ATOM 2412 C CA . ASP A 1 332 ? 8.484 19.987 12.128 1.00 80.19 332 ASP A CA 1
ATOM 2413 C C . ASP A 1 332 ? 8.578 20.671 10.748 1.00 80.19 332 ASP A C 1
ATOM 2415 O O . ASP A 1 332 ? 7.567 20.919 10.093 1.00 80.19 332 ASP A O 1
ATOM 2419 N N . GLU A 1 333 ? 9.800 20.909 10.264 1.00 83.38 333 GLU A N 1
ATOM 2420 C CA . GLU A 1 333 ? 10.079 21.429 8.924 1.00 83.38 333 GLU A CA 1
ATOM 2421 C C . GLU A 1 333 ? 9.922 20.348 7.848 1.00 83.38 333 GLU A C 1
ATOM 2423 O O . GLU A 1 333 ? 10.201 19.167 8.079 1.00 83.38 333 GLU A O 1
ATOM 2428 N N . LEU A 1 334 ? 9.528 20.746 6.632 1.00 80.44 334 LEU A N 1
ATOM 2429 C CA . LEU A 1 334 ? 9.444 19.839 5.483 1.00 80.44 334 LEU A CA 1
ATOM 2430 C C . LEU A 1 334 ? 10.827 19.224 5.170 1.00 80.44 334 LEU A C 1
ATOM 2432 O O . LEU A 1 334 ? 11.823 19.941 5.208 1.00 80.44 334 LEU A O 1
ATOM 2436 N N . PRO A 1 335 ? 10.921 17.915 4.848 1.00 84.19 335 PRO A N 1
ATOM 2437 C CA . PRO A 1 335 ? 9.838 16.955 4.603 1.00 84.19 335 PRO A CA 1
ATOM 2438 C C . PRO A 1 335 ? 9.389 16.167 5.859 1.00 84.19 335 PRO A C 1
ATOM 2440 O O . PRO A 1 335 ? 8.804 15.086 5.751 1.00 84.19 335 PRO A O 1
ATOM 2443 N N . GLY A 1 336 ? 9.684 16.673 7.059 1.00 85.44 336 GLY A N 1
ATOM 2444 C CA . GLY A 1 336 ? 9.339 16.093 8.363 1.00 85.44 336 GLY A CA 1
ATOM 2445 C C . GLY A 1 336 ? 10.360 15.083 8.902 1.00 85.44 336 GLY A C 1
ATOM 2446 O O . GLY A 1 336 ? 10.280 14.638 10.049 1.00 85.44 336 GLY A O 1
ATOM 2447 N N . VAL A 1 337 ? 11.332 14.687 8.077 1.00 91.69 337 VAL A N 1
ATOM 2448 C CA . VAL A 1 337 ? 12.422 13.769 8.426 1.00 91.69 337 VAL A CA 1
ATOM 2449 C C . VAL A 1 337 ? 13.687 14.167 7.668 1.00 91.69 337 VAL A C 1
ATOM 2451 O O . VAL A 1 337 ? 13.651 14.331 6.453 1.00 91.69 337 VAL A O 1
ATOM 2454 N N . ALA A 1 338 ? 14.811 14.228 8.379 1.00 92.06 338 ALA A N 1
ATOM 2455 C CA . ALA A 1 338 ? 16.142 14.432 7.816 1.00 92.06 338 ALA A CA 1
ATOM 2456 C C . ALA A 1 338 ? 17.026 13.203 8.070 1.00 92.06 338 ALA A C 1
ATOM 2458 O O . ALA A 1 338 ? 17.046 12.664 9.181 1.00 92.06 338 ALA A O 1
ATOM 2459 N N . VAL A 1 339 ? 17.759 12.767 7.043 1.00 93.00 339 VAL A N 1
ATOM 2460 C CA . VAL A 1 339 ? 18.808 11.744 7.166 1.00 93.00 339 VAL A CA 1
ATOM 2461 C C . VAL A 1 339 ? 20.139 12.455 7.366 1.00 93.00 339 VAL A C 1
ATOM 2463 O O . VAL A 1 339 ? 20.520 13.277 6.536 1.00 93.00 339 VAL A O 1
ATOM 2466 N N . LEU A 1 340 ? 20.810 12.145 8.470 1.00 92.75 340 LEU A N 1
ATOM 2467 C CA . LEU A 1 340 ? 22.078 12.740 8.876 1.00 92.75 340 LEU A CA 1
ATOM 2468 C C . LEU A 1 340 ? 23.238 11.807 8.523 1.00 92.75 340 LEU A C 1
ATOM 2470 O O . LEU A 1 340 ? 23.108 10.587 8.665 1.00 92.75 340 LEU A O 1
ATOM 2474 N N . ASP A 1 341 ? 24.355 12.383 8.098 1.00 89.00 341 ASP A N 1
ATOM 2475 C CA . ASP A 1 341 ? 25.619 11.684 7.871 1.00 89.00 341 ASP A CA 1
ATOM 2476 C C . ASP A 1 341 ? 26.405 11.437 9.176 1.00 89.00 341 ASP A C 1
ATOM 2478 O O . ASP A 1 341 ? 25.893 11.619 10.283 1.00 89.00 341 ASP A O 1
ATOM 2482 N N . ALA A 1 342 ? 27.659 10.992 9.048 1.00 84.25 342 ALA A N 1
ATOM 2483 C CA . ALA A 1 342 ? 28.563 10.742 10.171 1.00 84.25 342 ALA A CA 1
ATOM 2484 C C . ALA A 1 342 ? 28.830 11.978 11.042 1.00 84.25 342 ALA A C 1
ATOM 2486 O O . ALA A 1 342 ? 29.016 11.839 12.247 1.00 84.25 342 ALA A O 1
ATOM 2487 N N . ALA A 1 343 ? 28.833 13.166 10.434 1.00 85.19 343 ALA A N 1
ATOM 2488 C CA . ALA A 1 343 ? 29.076 14.441 11.096 1.00 85.19 343 ALA A CA 1
ATOM 2489 C C . ALA A 1 343 ? 27.793 15.044 11.697 1.00 85.19 343 ALA A C 1
ATOM 2491 O O . ALA A 1 343 ? 27.826 16.128 12.274 1.00 85.19 343 ALA A O 1
ATOM 2492 N N . GLY A 1 344 ? 26.650 14.359 11.569 1.00 86.31 344 GLY A N 1
ATOM 2493 C CA . GLY A 1 344 ? 25.357 14.862 12.026 1.00 86.31 344 GLY A CA 1
ATOM 2494 C C . GLY A 1 344 ? 24.731 15.891 11.081 1.00 86.31 344 GLY A C 1
ATOM 2495 O O . GLY A 1 344 ? 23.723 16.503 11.437 1.00 86.31 344 GLY A O 1
ATOM 2496 N N . VAL A 1 345 ? 25.280 16.064 9.876 1.00 89.12 345 VAL A N 1
ATOM 2497 C CA . VAL A 1 345 ? 24.799 17.029 8.883 1.00 89.12 345 VAL A CA 1
ATOM 2498 C C . VAL A 1 345 ? 23.751 16.360 7.982 1.00 89.12 345 VAL A C 1
ATOM 2500 O O . VAL A 1 345 ? 23.932 15.209 7.573 1.00 89.12 345 VAL A O 1
ATOM 2503 N N . PRO A 1 346 ? 22.618 17.024 7.672 1.00 91.50 346 PRO A N 1
ATOM 2504 C CA . PRO A 1 346 ? 21.643 16.495 6.725 1.00 91.50 346 PRO A CA 1
ATOM 2505 C C . PRO A 1 346 ? 22.259 16.260 5.345 1.00 91.50 346 PRO A C 1
ATOM 2507 O O . PRO A 1 346 ? 22.876 17.157 4.781 1.00 91.50 346 PRO A O 1
ATOM 2510 N N . VAL A 1 347 ? 22.039 15.075 4.773 1.00 92.75 347 VAL A N 1
ATOM 2511 C CA . VAL A 1 347 ? 22.522 14.741 3.427 1.00 92.75 347 VAL A CA 1
ATOM 2512 C C . VAL A 1 347 ? 21.650 15.455 2.379 1.00 92.75 347 VAL A C 1
ATOM 2514 O O . VAL A 1 347 ? 20.495 15.044 2.205 1.00 92.75 347 VAL A O 1
ATOM 2517 N N . PRO A 1 348 ? 22.165 16.456 1.629 1.00 91.81 348 PRO A N 1
ATOM 2518 C CA . PRO A 1 348 ? 21.333 17.301 0.760 1.00 91.81 348 PRO A CA 1
ATOM 2519 C C . PRO A 1 348 ? 20.602 16.505 -0.326 1.00 91.81 348 PRO A C 1
ATOM 2521 O O . PRO A 1 348 ? 19.390 16.609 -0.472 1.00 91.81 348 PRO A O 1
ATOM 2524 N N . ALA A 1 349 ? 21.313 15.584 -0.984 1.00 92.19 349 ALA A N 1
ATOM 2525 C CA . ALA A 1 349 ? 20.748 14.722 -2.022 1.00 92.19 349 ALA A CA 1
ATOM 2526 C C . ALA A 1 349 ? 19.543 13.895 -1.528 1.00 92.19 349 ALA A C 1
ATOM 2528 O O . ALA A 1 349 ? 18.591 13.659 -2.273 1.00 92.19 349 ALA A O 1
ATOM 2529 N N . ILE A 1 350 ? 19.568 13.438 -0.267 1.00 94.38 350 ILE A N 1
ATOM 2530 C CA . ILE A 1 350 ? 18.439 12.716 0.335 1.00 94.38 350 ILE A CA 1
ATOM 2531 C C . ILE A 1 350 ? 17.311 13.687 0.679 1.00 94.38 350 ILE A C 1
ATOM 2533 O O . ILE A 1 350 ? 16.151 13.353 0.444 1.00 94.38 350 ILE A O 1
ATOM 2537 N N . ALA A 1 351 ? 17.627 14.854 1.243 1.00 93.12 351 ALA A N 1
ATOM 2538 C CA . ALA A 1 351 ? 16.628 15.857 1.596 1.00 93.12 351 ALA A CA 1
ATOM 2539 C C . ALA A 1 351 ? 15.801 16.267 0.366 1.00 93.12 351 ALA A C 1
ATOM 2541 O O . ALA A 1 351 ? 14.574 16.167 0.405 1.00 93.12 351 ALA A O 1
ATOM 2542 N N . ASP A 1 352 ? 16.461 16.571 -0.752 1.00 93.19 352 ASP A N 1
ATOM 2543 C CA . ASP A 1 352 ? 15.808 16.953 -2.010 1.00 93.19 352 ASP A CA 1
ATOM 2544 C C . ASP A 1 352 ? 14.908 15.842 -2.566 1.00 93.19 352 ASP A C 1
ATOM 2546 O O . ASP A 1 352 ? 13.777 16.096 -2.995 1.00 93.19 352 ASP A O 1
ATOM 2550 N N . TYR A 1 353 ? 15.353 14.582 -2.493 1.00 94.88 353 TYR A N 1
ATOM 2551 C CA . TYR A 1 353 ? 14.520 13.439 -2.875 1.00 94.88 353 TYR A CA 1
ATOM 2552 C C . TYR A 1 353 ? 13.263 13.320 -2.014 1.00 94.88 353 TYR A C 1
ATOM 2554 O O . TYR A 1 353 ? 12.169 13.072 -2.519 1.00 94.88 353 TYR A O 1
ATOM 2562 N N . LEU A 1 354 ? 13.416 13.438 -0.693 1.00 95.00 354 LEU A N 1
ATOM 2563 C CA . LEU A 1 354 ? 12.309 13.293 0.246 1.00 95.00 354 LEU A CA 1
ATOM 2564 C C . LEU A 1 354 ? 11.311 14.451 0.102 1.00 95.00 354 LEU A C 1
ATOM 2566 O O . LEU A 1 354 ? 10.106 14.211 0.196 1.00 95.00 354 LEU A O 1
ATOM 2570 N N . CYS A 1 355 ? 11.787 15.660 -0.207 1.00 93.19 355 CYS A N 1
ATOM 2571 C CA . CYS A 1 355 ? 10.956 16.799 -0.596 1.00 93.19 355 CYS A CA 1
ATOM 2572 C C . CYS A 1 355 ? 10.195 16.527 -1.899 1.00 93.19 355 CYS A C 1
ATOM 2574 O O . CYS A 1 355 ? 8.980 16.707 -1.937 1.00 93.19 355 CYS A O 1
ATOM 2576 N N . SER A 1 356 ? 10.862 16.008 -2.933 1.00 92.75 356 SER A N 1
ATOM 2577 C CA . SER A 1 356 ? 10.226 15.649 -4.212 1.00 92.75 356 SER A CA 1
ATOM 2578 C C . SER A 1 356 ? 9.170 14.550 -4.042 1.00 92.75 356 SER A C 1
ATOM 2580 O O . SER A 1 356 ? 8.075 14.610 -4.609 1.00 92.75 356 SER A O 1
ATOM 2582 N N . LEU A 1 357 ? 9.453 13.564 -3.188 1.00 92.81 357 LEU A N 1
ATOM 2583 C CA . LEU A 1 357 ? 8.520 12.502 -2.825 1.00 92.81 357 LEU A CA 1
ATOM 2584 C C . LEU A 1 357 ? 7.288 13.055 -2.092 1.00 92.81 357 LEU A C 1
ATOM 2586 O O . LEU A 1 357 ? 6.164 12.649 -2.390 1.00 92.81 357 LEU A O 1
ATOM 2590 N N . LEU A 1 358 ? 7.487 13.984 -1.154 1.00 92.00 358 LEU A N 1
ATOM 2591 C CA . LEU A 1 358 ? 6.398 14.647 -0.440 1.00 92.00 358 LEU A CA 1
ATOM 2592 C C . LEU A 1 358 ? 5.555 15.520 -1.382 1.00 92.00 358 LEU A C 1
ATOM 2594 O O . LEU A 1 358 ? 4.329 15.423 -1.360 1.00 92.00 358 LEU A O 1
ATOM 2598 N N . ALA A 1 359 ? 6.199 16.293 -2.260 1.00 91.44 359 ALA A N 1
ATOM 2599 C CA . ALA A 1 359 ? 5.542 17.104 -3.287 1.00 91.44 359 ALA A CA 1
ATOM 2600 C C . ALA A 1 359 ? 4.723 16.250 -4.273 1.00 91.44 359 ALA A C 1
ATOM 2602 O O . ALA A 1 359 ? 3.704 16.696 -4.793 1.00 91.44 359 ALA A O 1
ATOM 2603 N N . SER A 1 360 ? 5.111 14.986 -4.463 1.00 89.12 360 SER A N 1
ATOM 2604 C CA . SER A 1 360 ? 4.367 13.996 -5.254 1.00 89.12 360 SER A CA 1
ATOM 2605 C C . SER A 1 360 ? 3.166 13.379 -4.513 1.00 89.12 360 SER A C 1
ATOM 2607 O O . SER A 1 360 ? 2.574 12.410 -4.991 1.00 89.12 360 SER A O 1
ATOM 2609 N N . GLY A 1 361 ? 2.802 13.894 -3.333 1.00 86.31 361 GLY A N 1
ATOM 2610 C CA . GLY A 1 361 ? 1.648 13.441 -2.550 1.00 86.31 361 GLY A CA 1
ATOM 2611 C C . GLY A 1 361 ? 1.912 12.216 -1.668 1.00 86.31 361 GLY A C 1
ATOM 2612 O O . GLY A 1 361 ? 0.968 11.568 -1.207 1.00 86.31 361 GLY A O 1
ATOM 2613 N N . ALA A 1 362 ? 3.174 11.854 -1.416 1.00 87.12 362 ALA A N 1
ATOM 2614 C CA . ALA A 1 362 ? 3.481 10.755 -0.509 1.00 87.12 362 ALA A CA 1
ATOM 2615 C C . ALA A 1 362 ? 3.159 11.118 0.950 1.00 87.12 362 ALA A C 1
ATOM 2617 O O . ALA A 1 362 ? 3.545 12.166 1.454 1.00 87.12 362 ALA A O 1
ATOM 2618 N N . ALA A 1 363 ? 2.514 10.201 1.675 1.00 84.94 363 ALA A N 1
ATOM 2619 C CA . ALA A 1 363 ? 2.277 10.375 3.107 1.00 84.94 363 ALA A CA 1
ATOM 2620 C C . ALA A 1 363 ? 3.597 10.440 3.906 1.00 84.94 363 ALA A C 1
ATOM 2622 O O . ALA A 1 363 ? 4.554 9.730 3.592 1.00 84.94 363 ALA A O 1
ATOM 2623 N N . THR A 1 364 ? 3.611 11.178 5.020 1.00 85.81 364 THR A N 1
ATOM 2624 C CA . THR A 1 364 ? 4.775 11.323 5.925 1.00 85.81 364 THR A CA 1
ATOM 2625 C C . THR A 1 364 ? 5.351 9.981 6.395 1.00 85.81 364 THR A C 1
ATOM 2627 O O . THR A 1 364 ? 6.565 9.798 6.482 1.00 85.81 364 THR A O 1
ATOM 2630 N N . GLY A 1 365 ? 4.494 8.980 6.623 1.00 85.50 365 GLY A N 1
ATOM 2631 C CA . GLY A 1 365 ? 4.925 7.615 6.941 1.00 85.50 365 GLY A CA 1
ATOM 2632 C C . GLY A 1 365 ? 5.709 6.933 5.810 1.00 85.50 365 GLY A C 1
ATOM 2633 O O . GLY A 1 365 ? 6.645 6.180 6.082 1.00 85.50 365 GLY A O 1
ATOM 2634 N N . SER A 1 366 ? 5.365 7.212 4.549 1.00 89.69 366 SER A N 1
ATOM 2635 C CA . SER A 1 366 ? 6.107 6.733 3.376 1.00 89.69 366 SER A CA 1
ATOM 2636 C C . SER A 1 366 ? 7.461 7.431 3.269 1.00 89.69 366 SER A C 1
ATOM 2638 O O . SER A 1 366 ? 8.467 6.745 3.103 1.00 89.69 366 SER A O 1
ATOM 2640 N N . VAL A 1 367 ? 7.503 8.754 3.467 1.00 92.69 367 VAL A N 1
ATOM 2641 C CA . VAL A 1 367 ? 8.747 9.547 3.506 1.00 92.69 367 VAL A CA 1
ATOM 2642 C C . VAL A 1 367 ? 9.707 8.990 4.559 1.00 92.69 367 VAL A C 1
ATOM 2644 O O . VAL A 1 367 ? 10.853 8.664 4.252 1.00 92.69 367 VAL A O 1
ATOM 2647 N N . ARG A 1 368 ? 9.219 8.741 5.781 1.00 92.38 368 ARG A N 1
ATOM 2648 C CA . ARG A 1 368 ? 10.015 8.122 6.853 1.00 92.38 368 ARG A CA 1
ATOM 2649 C C . ARG A 1 368 ? 10.528 6.725 6.488 1.00 92.38 368 ARG A C 1
ATOM 2651 O O . ARG A 1 368 ? 11.662 6.379 6.816 1.00 92.38 368 ARG A O 1
ATOM 2658 N N . SER A 1 369 ? 9.710 5.906 5.823 1.00 93.44 369 SER A N 1
ATOM 2659 C CA . SER A 1 369 ? 10.126 4.575 5.355 1.00 93.44 369 SER A CA 1
ATOM 2660 C C . SER A 1 369 ? 11.254 4.665 4.322 1.00 93.44 369 SER A C 1
ATOM 2662 O O . SER A 1 369 ? 12.197 3.874 4.374 1.00 93.44 369 SER A O 1
ATOM 2664 N N . TYR A 1 370 ? 11.178 5.643 3.416 1.00 96.25 370 TYR A N 1
ATOM 2665 C CA . TYR A 1 370 ? 12.190 5.888 2.390 1.00 96.25 370 TYR A CA 1
ATOM 2666 C C . TYR A 1 370 ? 13.489 6.399 3.017 1.00 96.25 370 TYR A C 1
ATOM 2668 O O . TYR A 1 370 ? 14.553 5.864 2.717 1.00 96.25 370 TYR A O 1
ATOM 2676 N N . ALA A 1 371 ? 13.404 7.330 3.970 1.00 95.44 371 ALA A N 1
ATOM 2677 C CA . ALA A 1 371 ? 14.551 7.811 4.737 1.00 95.44 371 ALA A CA 1
ATOM 2678 C C . ALA A 1 371 ? 15.298 6.673 5.457 1.00 95.44 371 ALA A C 1
ATOM 2680 O O . ALA A 1 371 ? 16.519 6.592 5.386 1.00 95.44 371 ALA A O 1
ATOM 2681 N N . LEU A 1 372 ? 14.578 5.733 6.085 1.00 94.56 372 LEU A N 1
ATOM 2682 C CA . LEU A 1 372 ? 15.179 4.549 6.722 1.00 94.56 372 LEU A CA 1
ATOM 2683 C C . LEU A 1 372 ? 15.884 3.621 5.727 1.00 94.56 372 LEU A C 1
ATOM 2685 O O . LEU A 1 372 ? 16.882 2.987 6.072 1.00 94.56 372 LEU A O 1
ATOM 2689 N N . ALA A 1 373 ? 15.350 3.489 4.513 1.00 95.62 373 ALA A N 1
ATOM 2690 C CA . ALA A 1 373 ? 15.990 2.702 3.467 1.00 95.62 373 ALA A CA 1
ATOM 2691 C C . ALA A 1 373 ? 17.257 3.384 2.932 1.00 95.62 373 ALA A C 1
ATOM 2693 O O . ALA A 1 373 ? 18.276 2.716 2.769 1.00 95.62 373 ALA A O 1
ATOM 2694 N N . LEU A 1 374 ? 17.217 4.703 2.736 1.00 95.94 374 LEU A N 1
ATOM 2695 C CA . LEU A 1 374 ? 18.376 5.482 2.302 1.00 95.94 374 LEU A CA 1
ATOM 2696 C C . LEU A 1 374 ? 19.461 5.519 3.375 1.00 95.94 374 LEU A C 1
ATOM 2698 O O . LEU A 1 374 ? 20.613 5.274 3.055 1.00 95.94 374 LEU A O 1
ATOM 2702 N N . LEU A 1 375 ? 19.111 5.680 4.654 1.00 94.56 375 LEU A N 1
ATOM 2703 C CA . LEU A 1 375 ? 20.087 5.596 5.743 1.00 94.56 375 LEU A CA 1
ATOM 2704 C C . LEU A 1 375 ? 20.826 4.248 5.743 1.00 94.56 375 LEU A C 1
ATOM 2706 O O . LEU A 1 375 ? 22.042 4.213 5.901 1.00 94.56 375 LEU A O 1
ATOM 2710 N N . ARG A 1 376 ? 20.117 3.128 5.537 1.00 94.44 376 ARG A N 1
ATOM 2711 C CA . ARG A 1 376 ? 20.764 1.807 5.424 1.00 94.44 376 ARG A CA 1
ATOM 2712 C C . ARG A 1 376 ? 21.739 1.739 4.254 1.00 94.44 376 ARG A C 1
ATOM 2714 O O . ARG A 1 376 ? 22.809 1.163 4.404 1.00 94.44 376 ARG A O 1
ATOM 2721 N N . TRP A 1 377 ? 21.366 2.307 3.113 1.00 94.81 377 TRP A N 1
ATOM 2722 C CA . TRP A 1 377 ? 22.230 2.359 1.939 1.00 94.81 377 TRP A CA 1
ATOM 2723 C C . TRP A 1 377 ? 23.456 3.242 2.158 1.00 94.81 377 TRP A C 1
ATOM 2725 O O . TRP A 1 377 ? 24.557 2.818 1.841 1.00 94.81 377 TRP A O 1
ATOM 2735 N N . TRP A 1 378 ? 23.297 4.410 2.782 1.00 93.19 378 TRP A N 1
ATOM 2736 C CA . TRP A 1 378 ? 24.415 5.292 3.127 1.00 93.19 378 TRP A CA 1
ATOM 2737 C C . TRP A 1 378 ? 25.390 4.642 4.098 1.00 93.19 378 TRP A C 1
ATOM 2739 O O . TRP A 1 378 ? 26.596 4.732 3.904 1.00 93.19 378 TRP A O 1
ATOM 2749 N N . ARG A 1 379 ? 24.878 3.939 5.111 1.00 92.12 379 ARG A N 1
ATOM 2750 C CA . ARG A 1 379 ? 25.718 3.173 6.039 1.00 92.12 379 ARG A CA 1
ATOM 2751 C C . ARG A 1 379 ? 26.495 2.072 5.325 1.00 92.12 379 ARG A C 1
ATOM 2753 O O . ARG A 1 379 ? 27.677 1.897 5.589 1.00 92.12 379 ARG A O 1
ATOM 2760 N N . PHE A 1 380 ? 25.844 1.357 4.408 1.00 92.19 380 PHE A N 1
ATOM 2761 C CA . PHE A 1 380 ? 26.514 0.347 3.594 1.00 92.19 380 PHE A CA 1
ATOM 2762 C C . PHE A 1 380 ? 27.601 0.962 2.704 1.00 92.19 380 PHE A C 1
ATOM 2764 O O . PHE A 1 380 ? 28.717 0.464 2.688 1.00 92.19 380 PHE A O 1
ATOM 2771 N N . LEU A 1 381 ? 27.293 2.060 2.012 1.00 91.75 381 LEU A N 1
ATOM 2772 C CA . LEU A 1 381 ? 28.238 2.771 1.153 1.00 91.75 381 LEU A CA 1
ATOM 2773 C C . LEU A 1 381 ? 29.446 3.316 1.922 1.00 91.75 381 LEU A C 1
ATOM 2775 O O . LEU A 1 381 ? 30.565 3.214 1.435 1.00 91.75 381 LEU A O 1
ATOM 2779 N N . ALA A 1 382 ? 29.228 3.829 3.134 1.00 88.75 382 ALA A N 1
ATOM 2780 C CA . ALA A 1 382 ? 30.306 4.246 4.022 1.00 88.75 382 ALA A CA 1
ATOM 2781 C C . ALA A 1 382 ? 31.208 3.065 4.417 1.00 88.75 382 ALA A C 1
ATOM 2783 O O . ALA A 1 382 ? 32.421 3.215 4.434 1.00 88.75 382 ALA A O 1
ATOM 2784 N N . ALA A 1 383 ? 30.631 1.885 4.676 1.00 88.12 383 ALA A N 1
ATOM 2785 C CA . ALA A 1 383 ? 31.394 0.684 5.023 1.00 88.12 383 ALA A CA 1
ATOM 2786 C C . ALA A 1 383 ? 32.223 0.117 3.856 1.00 88.12 383 ALA A C 1
ATOM 2788 O O . ALA A 1 383 ? 33.195 -0.587 4.097 1.00 88.12 383 ALA A O 1
ATOM 2789 N N . VAL A 1 384 ? 31.845 0.405 2.606 1.00 89.31 384 VAL A N 1
ATOM 2790 C CA . VAL A 1 384 ? 32.627 0.046 1.406 1.00 89.31 384 VAL A CA 1
ATOM 2791 C C . VAL A 1 384 ? 33.410 1.235 0.836 1.00 89.31 384 VAL A C 1
ATOM 2793 O O . VAL A 1 384 ? 33.884 1.161 -0.295 1.00 89.31 384 VAL A O 1
ATOM 2796 N N . GLU A 1 385 ? 33.491 2.335 1.593 1.00 88.81 385 GLU A N 1
ATOM 2797 C CA . GLU A 1 385 ? 34.235 3.556 1.261 1.00 88.81 385 GLU A CA 1
ATOM 2798 C C . GLU A 1 385 ? 33.913 4.130 -0.133 1.00 88.81 385 GLU A C 1
ATOM 2800 O O . GLU A 1 385 ? 34.777 4.632 -0.855 1.00 88.81 385 GLU A O 1
ATOM 2805 N N . LEU A 1 386 ? 32.636 4.077 -0.531 1.00 89.69 386 LEU A N 1
ATOM 2806 C CA . LEU A 1 386 ? 32.193 4.526 -1.849 1.00 89.69 386 LEU A CA 1
ATOM 2807 C C . LEU A 1 386 ? 31.162 5.655 -1.764 1.00 89.69 386 LEU A C 1
ATOM 2809 O O . LEU A 1 386 ? 30.118 5.538 -1.126 1.00 89.69 386 LEU A O 1
ATOM 2813 N N . GLY A 1 387 ? 31.411 6.742 -2.495 1.00 89.44 387 GLY A N 1
ATOM 2814 C CA . GLY A 1 387 ? 30.427 7.807 -2.691 1.00 89.44 387 GLY A CA 1
ATOM 2815 C C . GLY A 1 387 ? 29.202 7.318 -3.471 1.00 89.44 387 GLY A C 1
ATOM 2816 O O . GLY A 1 387 ? 29.324 6.561 -4.438 1.00 89.44 387 GLY A O 1
ATOM 2817 N N . TRP A 1 388 ? 28.010 7.787 -3.094 1.00 91.38 388 TRP A N 1
ATOM 2818 C CA . TRP A 1 388 ? 26.751 7.335 -3.697 1.00 91.38 388 TRP A CA 1
ATOM 2819 C C . TRP A 1 388 ? 26.678 7.582 -5.209 1.00 91.38 388 TRP A C 1
ATOM 2821 O O . TRP A 1 388 ? 26.038 6.797 -5.908 1.00 91.38 388 TRP A O 1
ATOM 2831 N N . GLN A 1 389 ? 27.361 8.608 -5.724 1.00 91.62 389 GLN A N 1
ATOM 2832 C CA . GLN A 1 389 ? 27.410 8.940 -7.152 1.00 91.62 389 GLN A CA 1
ATOM 2833 C C . GLN A 1 389 ? 28.144 7.879 -7.983 1.00 91.62 389 GLN A C 1
ATOM 2835 O O . GLN A 1 389 ? 27.879 7.733 -9.172 1.00 91.62 389 GLN A O 1
ATOM 2840 N N . ARG A 1 390 ? 29.069 7.138 -7.358 1.00 90.25 390 ARG A N 1
ATOM 2841 C CA . ARG A 1 390 ? 29.901 6.114 -8.007 1.00 90.25 390 ARG A CA 1
ATOM 2842 C C . ARG A 1 390 ? 29.322 4.707 -7.879 1.00 90.25 390 ARG A C 1
ATOM 2844 O O . ARG A 1 390 ? 29.890 3.769 -8.431 1.00 90.25 390 ARG A O 1
ATOM 2851 N N . ALA A 1 391 ? 28.226 4.542 -7.140 1.00 91.25 391 ALA A N 1
ATOM 2852 C CA . ALA A 1 391 ? 27.654 3.231 -6.889 1.00 91.25 391 ALA A CA 1
ATOM 2853 C C . ALA A 1 391 ? 27.109 2.604 -8.176 1.00 91.25 391 ALA A C 1
ATOM 2855 O O . ALA A 1 391 ? 26.328 3.210 -8.910 1.00 91.25 391 ALA A O 1
ATOM 2856 N N . SER A 1 392 ? 27.494 1.355 -8.418 1.00 90.56 392 SER A N 1
ATOM 2857 C CA . SER A 1 392 ? 27.124 0.599 -9.605 1.00 90.56 392 SER A CA 1
ATOM 2858 C C . SER A 1 392 ? 26.217 -0.584 -9.253 1.00 90.56 392 SER A C 1
ATOM 2860 O O . SER A 1 392 ? 25.806 -0.805 -8.109 1.00 90.56 392 SER A O 1
ATOM 2862 N N . ARG A 1 393 ? 25.920 -1.410 -10.260 1.00 89.69 393 ARG A N 1
ATOM 2863 C CA . ARG A 1 393 ? 25.208 -2.677 -10.064 1.00 89.69 393 ARG A CA 1
ATOM 2864 C C . ARG A 1 393 ? 25.944 -3.633 -9.113 1.00 89.69 393 ARG A C 1
ATOM 2866 O O . ARG A 1 393 ? 25.283 -4.468 -8.493 1.00 89.69 393 ARG A O 1
ATOM 2873 N N . VAL A 1 394 ? 27.272 -3.540 -9.015 1.00 89.31 394 VAL A N 1
ATOM 2874 C CA . VAL A 1 394 ? 28.087 -4.373 -8.115 1.00 89.31 394 VAL A CA 1
ATOM 2875 C C . VAL A 1 394 ? 27.743 -4.053 -6.662 1.00 89.31 394 VAL A C 1
ATOM 2877 O O . VAL A 1 394 ? 27.344 -4.946 -5.922 1.00 89.31 394 VAL A O 1
ATOM 2880 N N . GLU A 1 395 ? 27.723 -2.777 -6.285 1.00 92.06 395 GLU A N 1
ATOM 2881 C CA . GLU A 1 395 ? 27.364 -2.355 -4.928 1.00 92.06 395 GLU A CA 1
ATOM 2882 C C . GLU A 1 395 ? 25.912 -2.694 -4.578 1.00 92.06 395 GLU A C 1
ATOM 2884 O O . GLU A 1 395 ? 25.626 -3.114 -3.459 1.00 92.06 395 GLU A O 1
ATOM 2889 N N . ALA A 1 396 ? 24.977 -2.578 -5.528 1.00 92.44 396 ALA A N 1
ATOM 2890 C CA . ALA A 1 396 ? 23.598 -3.009 -5.294 1.00 92.44 396 ALA A CA 1
ATOM 2891 C C . ALA A 1 396 ? 23.481 -4.529 -5.084 1.00 92.44 396 ALA A C 1
ATOM 2893 O O . ALA A 1 396 ? 22.652 -4.977 -4.285 1.00 92.44 396 ALA A O 1
ATOM 2894 N N . ARG A 1 397 ? 24.291 -5.337 -5.786 1.00 92.31 397 ARG A N 1
ATOM 2895 C CA . ARG A 1 397 ? 24.387 -6.788 -5.556 1.00 92.31 397 ARG A CA 1
ATOM 2896 C C . ARG A 1 397 ? 24.923 -7.058 -4.155 1.00 92.31 397 ARG A C 1
ATOM 2898 O O . ARG A 1 397 ? 24.296 -7.817 -3.417 1.00 92.31 397 ARG A O 1
ATOM 2905 N N . ASP A 1 398 ? 26.030 -6.424 -3.796 1.00 91.25 398 ASP A N 1
ATOM 2906 C CA . ASP A 1 398 ? 26.726 -6.652 -2.532 1.00 91.25 398 ASP A CA 1
ATOM 2907 C C . ASP A 1 398 ? 25.869 -6.205 -1.344 1.00 91.25 398 ASP A C 1
ATOM 2909 O O . ASP A 1 398 ? 25.744 -6.937 -0.371 1.00 91.25 398 ASP A O 1
ATOM 2913 N N . PHE A 1 399 ? 25.137 -5.096 -1.467 1.00 92.56 399 PHE A N 1
ATOM 2914 C CA . PHE A 1 399 ? 24.160 -4.663 -0.467 1.00 92.56 399 PHE A CA 1
ATOM 2915 C C . PHE A 1 399 ? 23.020 -5.656 -0.277 1.00 92.56 399 PHE A C 1
ATOM 2917 O O . PHE A 1 399 ? 22.583 -5.901 0.846 1.00 92.56 399 PHE A O 1
ATOM 2924 N N . VAL A 1 400 ? 22.527 -6.265 -1.356 1.00 92.25 400 VAL A N 1
ATOM 2925 C CA . VAL A 1 400 ? 21.500 -7.308 -1.259 1.00 92.25 400 VAL A CA 1
ATOM 2926 C C . VAL A 1 400 ? 22.051 -8.562 -0.589 1.00 92.25 400 VAL A C 1
ATOM 2928 O O . VAL A 1 400 ? 21.343 -9.159 0.222 1.00 92.25 400 VAL A O 1
ATOM 2931 N N . LEU A 1 401 ? 23.281 -8.968 -0.909 1.00 90.19 401 LEU A N 1
ATOM 2932 C CA . LEU A 1 401 ? 23.934 -10.104 -0.258 1.00 90.19 401 LEU A CA 1
ATOM 2933 C C . LEU A 1 401 ? 24.183 -9.816 1.226 1.00 90.19 401 LEU A C 1
ATOM 2935 O O . LEU A 1 401 ? 23.769 -10.615 2.063 1.00 90.19 401 LEU A O 1
ATOM 2939 N N . TRP A 1 402 ? 24.714 -8.639 1.555 1.00 90.06 402 TRP A N 1
ATOM 2940 C CA . TRP A 1 402 ? 24.860 -8.161 2.926 1.00 90.06 402 TRP A CA 1
ATOM 2941 C C . TRP A 1 402 ? 23.518 -8.168 3.660 1.00 90.06 402 TRP A C 1
ATOM 2943 O O . TRP A 1 402 ? 23.405 -8.770 4.716 1.00 90.06 402 TRP A O 1
ATOM 2953 N N . MET A 1 403 ? 22.439 -7.624 3.089 1.00 89.62 403 MET A N 1
ATOM 2954 C CA . MET A 1 403 ? 21.122 -7.664 3.734 1.00 89.62 403 MET A CA 1
ATOM 2955 C C . MET A 1 403 ? 20.587 -9.092 3.944 1.00 89.62 403 MET A C 1
ATOM 2957 O O . MET A 1 403 ? 19.760 -9.308 4.830 1.00 89.62 403 MET A O 1
ATOM 2961 N N . ARG A 1 404 ? 20.998 -10.071 3.133 1.00 88.25 404 ARG A N 1
ATOM 2962 C CA . ARG A 1 404 ? 20.610 -11.478 3.321 1.00 88.25 404 ARG A CA 1
ATOM 2963 C C . ARG A 1 404 ? 21.404 -12.169 4.425 1.00 88.25 404 ARG A C 1
ATOM 2965 O O . ARG A 1 404 ? 20.896 -13.143 4.959 1.00 88.25 404 ARG A O 1
ATOM 2972 N N . LEU A 1 405 ? 22.606 -11.688 4.726 1.00 83.56 405 LEU A N 1
ATOM 2973 C CA . LEU A 1 405 ? 23.548 -12.315 5.655 1.00 83.56 405 LEU A CA 1
ATOM 2974 C C . LEU A 1 405 ? 23.682 -11.553 6.977 1.00 83.56 405 LEU A C 1
ATOM 2976 O O . LEU A 1 405 ? 24.045 -12.139 7.987 1.00 83.56 405 LEU A O 1
ATOM 2980 N N . ALA A 1 406 ? 23.361 -10.261 6.997 1.00 75.06 406 ALA A N 1
ATOM 2981 C CA . ALA A 1 406 ? 23.470 -9.424 8.177 1.00 75.06 406 ALA A CA 1
ATOM 2982 C C . ALA A 1 406 ? 22.559 -9.971 9.280 1.00 75.06 406 ALA A C 1
ATOM 2984 O O . ALA A 1 406 ? 21.329 -9.952 9.154 1.00 75.06 406 ALA A O 1
ATOM 2985 N N . ALA A 1 407 ? 23.159 -10.434 10.378 1.00 58.06 407 ALA A N 1
ATOM 2986 C CA . ALA A 1 407 ? 22.426 -10.741 11.592 1.00 58.06 407 ALA A CA 1
ATOM 2987 C C . ALA A 1 407 ? 21.674 -9.470 12.005 1.00 58.06 407 ALA A C 1
ATOM 2989 O O . ALA A 1 407 ? 22.272 -8.422 12.252 1.00 58.06 407 ALA A O 1
ATOM 2990 N N . THR A 1 408 ? 20.343 -9.509 12.007 1.00 51.44 408 THR A N 1
ATOM 2991 C CA . THR A 1 408 ? 19.570 -8.344 12.424 1.00 51.44 408 THR A CA 1
ATOM 2992 C C . THR A 1 408 ? 19.748 -8.178 13.929 1.00 51.44 408 THR A C 1
ATOM 2994 O O . THR A 1 408 ? 19.035 -8.811 14.699 1.00 51.44 408 THR A O 1
ATOM 2997 N N . THR A 1 409 ? 20.637 -7.282 14.359 1.00 40.06 409 THR A N 1
ATOM 2998 C CA . THR A 1 409 ? 20.788 -6.813 15.753 1.00 40.06 409 THR A CA 1
ATOM 2999 C C . THR A 1 409 ? 19.619 -5.925 16.210 1.00 40.06 409 THR A C 1
ATOM 3001 O O . THR A 1 409 ? 19.747 -5.083 17.094 1.00 40.06 409 THR A O 1
ATOM 3004 N N . ALA A 1 410 ? 18.436 -6.101 15.619 1.00 36.16 410 ALA A N 1
ATOM 3005 C CA . ALA A 1 410 ? 17.223 -5.410 16.019 1.00 36.16 410 ALA A CA 1
ATOM 3006 C C . ALA A 1 410 ? 16.397 -6.339 16.912 1.00 36.16 410 ALA A C 1
ATOM 3008 O O . ALA A 1 410 ? 15.625 -7.163 16.422 1.00 36.16 410 ALA A O 1
ATOM 3009 N N . GLY A 1 411 ? 16.573 -6.171 18.224 1.00 33.84 411 GLY A N 1
ATOM 3010 C CA . GLY A 1 411 ? 15.780 -6.801 19.271 1.00 33.84 411 GLY A CA 1
ATOM 3011 C C . GLY A 1 411 ? 14.282 -6.783 18.966 1.00 33.84 411 GLY A C 1
ATOM 3012 O O . GLY A 1 411 ? 13.606 -5.754 18.982 1.00 33.84 411 GLY A O 1
ATOM 3013 N N . GLY A 1 412 ? 13.759 -7.968 18.705 1.00 31.12 412 GLY A N 1
ATOM 3014 C CA . GLY A 1 412 ? 12.348 -8.283 18.737 1.00 31.12 412 GLY A CA 1
ATOM 3015 C C . GLY A 1 412 ? 12.286 -9.740 19.124 1.00 31.12 412 GLY A C 1
ATOM 3016 O O . GLY A 1 412 ? 12.769 -10.565 18.352 1.00 31.12 412 GLY A O 1
ATOM 3017 N N . ALA A 1 413 ? 11.771 -10.004 20.327 1.00 29.62 413 ALA A N 1
ATOM 3018 C CA . ALA A 1 413 ? 11.588 -11.327 20.905 1.00 29.62 413 ALA A CA 1
ATOM 3019 C C . ALA A 1 413 ? 11.411 -12.387 19.816 1.00 29.62 413 ALA A C 1
ATOM 3021 O O . ALA A 1 413 ? 10.531 -12.267 18.949 1.00 29.62 413 ALA A O 1
ATOM 3022 N N . THR A 1 414 ? 12.281 -13.393 19.853 1.00 31.55 414 THR A N 1
ATOM 3023 C CA . THR A 1 414 ? 12.049 -14.675 19.205 1.00 31.55 414 THR A CA 1
ATOM 3024 C C . THR A 1 414 ? 10.586 -15.021 19.438 1.00 31.55 414 THR A C 1
ATOM 3026 O O . THR A 1 414 ? 10.131 -15.188 20.566 1.00 31.55 414 THR A O 1
ATOM 3029 N N . ARG A 1 415 ? 9.796 -15.001 18.358 1.00 38.19 415 ARG A N 1
ATOM 3030 C CA . ARG A 1 415 ? 8.429 -15.512 18.396 1.00 38.19 415 ARG A CA 1
ATOM 3031 C C . ARG A 1 415 ? 8.539 -16.918 18.961 1.00 38.19 415 ARG A C 1
ATOM 3033 O O . ARG A 1 415 ? 9.151 -17.763 18.303 1.00 38.19 415 ARG A O 1
ATOM 3040 N N . ALA A 1 416 ? 7.978 -17.136 20.146 1.00 32.81 416 ALA A N 1
ATOM 3041 C CA . ALA A 1 416 ? 7.814 -18.464 20.701 1.00 32.81 416 ALA A CA 1
ATOM 3042 C C . ALA A 1 416 ? 7.256 -19.377 19.592 1.00 32.81 416 ALA A C 1
ATOM 3044 O O . ALA A 1 416 ? 6.238 -19.059 18.969 1.00 32.81 416 ALA A O 1
ATOM 3045 N N . GLY A 1 417 ? 8.007 -20.430 19.254 1.00 32.47 417 GLY A N 1
ATOM 3046 C CA . GLY A 1 417 ? 7.548 -21.503 18.368 1.00 32.47 417 GLY A CA 1
ATOM 3047 C C . GLY A 1 417 ? 8.086 -21.573 16.931 1.00 32.47 417 GLY A C 1
ATOM 3048 O O . GLY A 1 417 ? 7.543 -22.347 16.149 1.00 32.47 417 GLY A O 1
ATOM 3049 N N . ARG A 1 418 ? 9.138 -20.846 16.519 1.00 35.72 418 ARG A N 1
ATOM 3050 C CA . ARG A 1 418 ? 9.875 -21.218 15.284 1.00 35.72 418 ARG A CA 1
ATOM 3051 C C . ARG A 1 418 ? 11.369 -21.367 15.526 1.00 35.72 418 ARG A C 1
ATOM 3053 O O . ARG A 1 418 ? 12.123 -20.409 15.387 1.00 35.72 418 ARG A O 1
ATOM 3060 N N . VAL A 1 419 ? 11.762 -22.604 15.818 1.00 29.69 419 VAL A N 1
ATOM 3061 C CA . VAL A 1 419 ? 13.119 -23.114 15.605 1.00 29.69 419 VAL A CA 1
ATOM 3062 C C . VAL A 1 419 ? 13.411 -22.987 14.106 1.00 29.69 419 VAL A C 1
ATOM 3064 O O . VAL A 1 419 ? 12.703 -23.550 13.273 1.00 29.69 419 VAL A O 1
ATOM 3067 N N . GLY A 1 420 ? 14.354 -22.119 13.757 1.00 36.97 420 GLY A N 1
ATOM 3068 C CA . GLY A 1 420 ? 14.640 -21.724 12.379 1.00 36.97 420 GLY A CA 1
ATOM 3069 C C . GLY A 1 420 ? 15.259 -20.333 12.343 1.00 36.97 420 GLY A C 1
ATOM 3070 O O . GLY A 1 420 ? 14.615 -19.362 11.938 1.00 36.97 420 GLY A O 1
ATOM 3071 N N . GLU A 1 421 ? 16.486 -20.267 12.842 1.00 43.50 421 GLU A N 1
ATOM 3072 C CA . GLU A 1 421 ? 17.398 -19.128 12.887 1.00 43.50 421 GLU A CA 1
ATOM 3073 C C . GLU A 1 421 ? 17.371 -18.334 11.568 1.00 43.50 421 GLU A C 1
ATOM 3075 O O . GLU A 1 421 ? 17.807 -18.796 10.514 1.00 43.50 421 GLU A O 1
ATOM 3080 N N . ARG A 1 422 ? 16.769 -17.138 11.585 1.00 50.41 422 ARG A N 1
ATOM 3081 C CA . ARG A 1 422 ? 16.820 -16.230 10.434 1.00 50.41 422 ARG A CA 1
ATOM 3082 C C . ARG A 1 422 ? 17.981 -15.274 10.606 1.00 50.41 422 ARG A C 1
ATOM 3084 O O . ARG A 1 422 ? 17.832 -14.217 11.210 1.00 50.41 422 ARG A O 1
ATOM 3091 N N . VAL A 1 423 ? 19.098 -15.647 10.004 1.00 62.00 423 VAL A N 1
ATOM 3092 C CA . VAL A 1 423 ? 20.213 -14.752 9.711 1.00 62.00 423 VAL A CA 1
ATOM 3093 C C . VAL A 1 423 ? 19.790 -13.915 8.488 1.00 62.00 423 VAL A C 1
ATOM 3095 O O . VAL A 1 423 ? 19.555 -14.481 7.423 1.00 62.00 423 VAL A O 1
ATOM 3098 N N . GLY A 1 424 ? 19.549 -12.604 8.643 1.00 75.88 424 GLY A N 1
ATOM 3099 C CA . GLY A 1 424 ? 19.220 -11.698 7.524 1.00 75.88 424 GLY A CA 1
ATOM 3100 C C . GLY A 1 424 ? 17.860 -10.977 7.545 1.00 75.88 424 GLY A C 1
ATOM 3101 O O . GLY A 1 424 ? 16.886 -11.369 8.193 1.00 75.88 424 GLY A O 1
ATOM 3102 N N . TYR A 1 425 ? 17.761 -9.911 6.744 1.00 87.38 425 TYR A N 1
ATOM 3103 C CA . TYR A 1 425 ? 16.533 -9.145 6.521 1.00 87.38 425 TYR A CA 1
ATOM 3104 C C . TYR A 1 425 ? 15.487 -9.929 5.709 1.00 87.38 425 TYR A C 1
ATOM 3106 O O . TYR A 1 425 ? 15.788 -10.695 4.794 1.00 87.38 425 TYR A O 1
ATOM 3114 N N . ALA A 1 426 ? 14.202 -9.663 5.972 1.00 86.94 426 ALA A N 1
ATOM 3115 C CA . ALA A 1 426 ? 13.111 -10.282 5.219 1.00 86.94 426 ALA A CA 1
ATOM 3116 C C . ALA A 1 426 ? 13.140 -9.903 3.714 1.00 86.94 426 ALA A C 1
ATOM 3118 O O . ALA A 1 426 ? 13.374 -8.734 3.387 1.00 86.94 426 ALA A O 1
ATOM 3119 N N . PRO A 1 427 ? 12.770 -10.820 2.789 1.00 89.50 427 PRO A N 1
ATOM 3120 C CA . PRO A 1 427 ? 12.710 -10.550 1.345 1.00 89.50 427 PRO A CA 1
ATOM 3121 C C . PRO A 1 427 ? 11.916 -9.294 0.959 1.00 89.50 427 PRO A C 1
ATOM 3123 O O . PRO A 1 427 ? 12.316 -8.546 0.069 1.00 89.50 427 PRO A O 1
ATOM 3126 N N . ALA A 1 428 ? 10.802 -9.031 1.651 1.00 87.62 428 ALA A N 1
ATOM 3127 C CA . ALA A 1 428 ? 9.986 -7.837 1.436 1.00 87.62 428 ALA A CA 1
ATOM 3128 C C . ALA A 1 428 ? 10.733 -6.544 1.811 1.00 87.62 428 ALA A C 1
ATOM 3130 O O . ALA A 1 428 ? 10.625 -5.550 1.097 1.00 87.62 428 ALA A O 1
ATOM 3131 N N . THR A 1 429 ? 11.535 -6.571 2.880 1.00 91.00 429 THR A N 1
ATOM 3132 C CA . THR A 1 429 ? 12.369 -5.439 3.301 1.00 91.00 429 THR A CA 1
ATOM 3133 C C . THR A 1 429 ? 13.455 -5.158 2.270 1.00 91.00 429 THR A C 1
ATOM 3135 O O . THR A 1 429 ? 13.620 -4.010 1.868 1.00 91.00 429 THR A O 1
ATOM 3138 N N . ILE A 1 430 ? 14.147 -6.189 1.777 1.00 92.38 430 ILE A N 1
ATOM 3139 C CA . ILE A 1 430 ? 15.159 -6.046 0.716 1.00 92.38 430 ILE A CA 1
ATOM 3140 C C . ILE A 1 430 ? 14.525 -5.437 -0.543 1.00 92.38 430 ILE A C 1
ATOM 3142 O O . ILE A 1 430 ? 15.006 -4.441 -1.078 1.00 92.38 430 ILE A O 1
ATOM 3146 N N . ASN A 1 431 ? 13.377 -5.971 -0.966 1.00 92.62 431 ASN A N 1
ATOM 3147 C CA . ASN A 1 431 ? 12.635 -5.466 -2.120 1.00 92.62 431 ASN A CA 1
ATOM 3148 C C . ASN A 1 431 ? 12.139 -4.019 -1.947 1.00 92.62 431 ASN A C 1
ATOM 3150 O O . ASN A 1 431 ? 12.044 -3.303 -2.946 1.00 92.62 431 ASN A O 1
ATOM 3154 N N . HIS A 1 432 ? 11.813 -3.592 -0.721 1.00 93.62 432 HIS A N 1
ATOM 3155 C CA . HIS A 1 432 ? 11.483 -2.199 -0.416 1.00 93.62 432 HIS A CA 1
ATOM 3156 C C . HIS A 1 432 ? 12.713 -1.295 -0.542 1.00 93.62 432 HIS A C 1
ATOM 3158 O O . HIS A 1 432 ? 12.625 -0.282 -1.227 1.00 93.62 432 HIS A O 1
ATOM 3164 N N . ASN A 1 433 ? 13.865 -1.681 0.023 1.00 95.38 433 ASN A N 1
ATOM 3165 C CA . ASN A 1 433 ? 15.100 -0.898 -0.112 1.00 95.38 433 ASN A CA 1
ATOM 3166 C C . ASN A 1 433 ? 15.488 -0.746 -1.592 1.00 95.38 433 ASN A C 1
ATOM 3168 O O . ASN A 1 433 ? 15.664 0.375 -2.051 1.00 95.38 433 ASN A O 1
ATOM 3172 N N . LEU A 1 434 ? 15.482 -1.830 -2.377 1.00 94.62 434 LEU A N 1
ATOM 3173 C CA . LEU A 1 434 ? 15.725 -1.763 -3.826 1.00 94.62 434 LEU A CA 1
ATOM 3174 C C . LEU A 1 434 ? 14.736 -0.842 -4.557 1.00 94.62 434 LEU A C 1
ATOM 3176 O O . LEU A 1 434 ? 15.104 -0.164 -5.513 1.00 94.62 434 LEU A O 1
ATOM 3180 N N . ALA A 1 435 ? 13.470 -0.805 -4.130 1.00 92.62 435 ALA A N 1
ATOM 3181 C CA . ALA A 1 435 ? 12.483 0.087 -4.727 1.00 92.62 435 ALA A CA 1
ATOM 3182 C C . ALA A 1 435 ? 12.769 1.564 -4.422 1.00 92.62 435 ALA A C 1
ATOM 3184 O O . ALA A 1 435 ? 12.627 2.385 -5.327 1.00 92.62 435 ALA A O 1
ATOM 3185 N N . VAL A 1 436 ? 13.180 1.872 -3.187 1.00 95.56 436 VAL A N 1
ATOM 3186 C CA . VAL A 1 436 ? 13.567 3.222 -2.758 1.00 95.56 436 VAL A CA 1
ATOM 3187 C C . VAL A 1 436 ? 14.826 3.676 -3.485 1.00 95.56 436 VAL A C 1
ATOM 3189 O O . VAL A 1 436 ? 14.815 4.766 -4.043 1.00 95.56 436 VAL A O 1
ATOM 3192 N N . LEU A 1 437 ? 15.860 2.830 -3.551 1.00 95.31 437 LEU A N 1
ATOM 3193 C CA . LEU A 1 437 ? 17.105 3.134 -4.263 1.00 95.31 437 LEU A CA 1
ATOM 3194 C C . LEU A 1 437 ? 16.854 3.404 -5.740 1.00 95.31 437 LEU A C 1
ATOM 3196 O O . LEU A 1 437 ? 17.301 4.419 -6.258 1.00 95.31 437 LEU A O 1
ATOM 3200 N N . ARG A 1 438 ? 16.053 2.562 -6.400 1.00 92.62 438 ARG A N 1
ATOM 3201 C CA . ARG A 1 438 ? 15.676 2.797 -7.798 1.00 92.62 438 ARG A CA 1
ATOM 3202 C C . ARG A 1 438 ? 15.055 4.183 -7.993 1.00 92.62 438 ARG A C 1
ATOM 3204 O O . ARG A 1 438 ? 15.418 4.861 -8.946 1.00 92.62 438 ARG A O 1
ATOM 3211 N N . GLY A 1 439 ? 14.116 4.567 -7.123 1.00 92.75 439 GLY A N 1
ATOM 3212 C CA . GLY A 1 439 ? 13.444 5.868 -7.184 1.00 92.75 439 GLY A CA 1
ATOM 3213 C C . GLY A 1 439 ? 14.395 7.030 -6.910 1.00 92.75 439 GLY A C 1
ATOM 3214 O O . GLY A 1 439 ? 14.408 7.983 -7.674 1.00 92.75 439 GLY A O 1
ATOM 3215 N N . PHE A 1 440 ? 15.243 6.900 -5.888 1.00 94.88 440 PHE A N 1
ATOM 3216 C CA . PHE A 1 440 ? 16.241 7.903 -5.527 1.00 94.88 440 PHE A CA 1
ATOM 3217 C C . PHE A 1 440 ? 17.211 8.177 -6.681 1.00 94.88 440 PHE A C 1
ATOM 3219 O O . PHE A 1 440 ? 17.352 9.318 -7.099 1.00 94.88 440 PHE A O 1
ATOM 3226 N N . TYR A 1 441 ? 17.834 7.138 -7.243 1.00 93.50 441 TYR A N 1
ATOM 3227 C CA . TYR A 1 441 ? 18.786 7.314 -8.340 1.00 93.50 441 TYR A CA 1
ATOM 3228 C C . TYR A 1 441 ? 18.112 7.829 -9.617 1.00 93.50 441 TYR A C 1
ATOM 3230 O O . TYR A 1 441 ? 18.705 8.633 -10.321 1.00 93.50 441 TYR A O 1
ATOM 3238 N N . ALA A 1 442 ? 16.870 7.421 -9.905 1.00 90.94 442 ALA A N 1
ATOM 3239 C CA . ALA A 1 442 ? 16.125 7.969 -11.041 1.00 90.94 442 ALA A CA 1
ATOM 3240 C C . ALA A 1 442 ? 15.834 9.472 -10.879 1.00 90.94 442 ALA A C 1
ATOM 3242 O O . ALA A 1 442 ? 15.941 10.217 -11.848 1.00 90.94 442 ALA A O 1
ATOM 3243 N N . ASP A 1 443 ? 15.504 9.907 -9.662 1.00 91.62 443 ASP A N 1
ATOM 3244 C CA . ASP A 1 443 ? 15.266 11.312 -9.326 1.00 91.62 443 ASP A CA 1
ATOM 3245 C C . ASP A 1 443 ? 16.551 12.150 -9.442 1.00 91.62 443 ASP A C 1
ATOM 3247 O O . ASP A 1 443 ? 16.558 13.169 -10.125 1.00 91.62 443 ASP A O 1
ATOM 3251 N N . ARG A 1 444 ? 17.673 11.669 -8.882 1.00 91.50 444 ARG A N 1
ATOM 3252 C CA . ARG A 1 444 ? 18.989 12.336 -8.994 1.00 91.50 444 ARG A CA 1
ATOM 3253 C C . ARG A 1 444 ? 19.473 12.440 -10.442 1.00 91.50 444 ARG A C 1
ATOM 3255 O O . ARG A 1 444 ? 19.959 13.484 -10.861 1.00 91.50 444 ARG A O 1
ATOM 3262 N N . MET A 1 445 ? 19.283 11.382 -11.236 1.00 88.56 445 MET A N 1
ATOM 3263 C CA . MET A 1 445 ? 19.597 11.408 -12.670 1.00 88.56 445 MET A CA 1
ATOM 3264 C C . MET A 1 445 ? 18.755 12.448 -13.421 1.00 88.56 445 MET A C 1
ATOM 3266 O O . MET A 1 445 ? 19.278 13.145 -14.286 1.00 88.56 445 MET A O 1
ATOM 3270 N N . ALA A 1 446 ? 17.464 12.570 -13.097 1.00 86.75 446 ALA A N 1
ATOM 3271 C CA . ALA A 1 446 ? 16.582 13.559 -13.717 1.00 86.75 446 ALA A CA 1
ATOM 3272 C C . ALA A 1 446 ? 16.914 15.001 -13.294 1.00 86.75 446 ALA A C 1
ATOM 3274 O O . ALA A 1 446 ? 16.732 15.920 -14.089 1.00 86.75 446 ALA A O 1
ATOM 3275 N N . ALA A 1 447 ? 17.425 15.191 -12.074 1.00 86.12 447 ALA A N 1
ATOM 3276 C CA . ALA A 1 447 ? 17.905 16.479 -11.575 1.00 86.12 447 ALA A CA 1
ATOM 3277 C C . ALA A 1 447 ? 19.221 16.941 -12.234 1.00 86.12 447 ALA A C 1
ATOM 3279 O O . ALA A 1 447 ? 19.580 18.110 -12.117 1.00 86.12 447 ALA A O 1
ATOM 3280 N N . GLY A 1 448 ? 19.916 16.056 -12.961 1.00 80.38 448 GLY A N 1
ATOM 3281 C CA . GLY A 1 448 ? 21.197 16.364 -13.599 1.00 80.38 448 GLY A CA 1
ATOM 3282 C C . GLY A 1 448 ? 22.400 16.248 -12.660 1.00 80.38 448 GLY A C 1
ATOM 3283 O O . GLY A 1 448 ? 23.457 16.804 -12.959 1.00 80.38 448 GLY A O 1
ATOM 3284 N N . ASP A 1 449 ? 22.262 15.522 -11.546 1.00 73.12 449 ASP A N 1
ATOM 3285 C CA . ASP A 1 449 ? 23.346 15.305 -10.587 1.00 73.12 449 ASP A CA 1
ATOM 3286 C C . ASP A 1 449 ? 24.419 14.376 -11.187 1.00 73.12 449 ASP A C 1
ATOM 3288 O O . ASP A 1 449 ? 24.397 13.168 -10.972 1.00 73.12 449 ASP A O 1
ATOM 3292 N N . GLY A 1 450 ? 25.370 14.934 -11.942 1.00 66.25 450 GLY A N 1
ATOM 3293 C CA . GLY A 1 450 ? 26.580 14.254 -12.424 1.00 66.25 450 GLY A CA 1
ATOM 3294 C C . GLY A 1 450 ? 26.360 13.028 -13.336 1.00 66.25 450 GLY A C 1
ATOM 3295 O O . GLY A 1 450 ? 25.242 12.726 -13.754 1.00 66.25 450 GLY A O 1
ATOM 3296 N N . PRO A 1 451 ? 27.435 12.283 -13.673 1.00 73.50 451 PRO A N 1
ATOM 3297 C CA . PRO A 1 451 ? 27.359 11.037 -14.439 1.00 73.50 451 PRO A CA 1
ATOM 3298 C C . PRO A 1 451 ? 26.899 9.873 -13.543 1.00 73.50 451 PRO A C 1
ATOM 3300 O O . PRO A 1 451 ? 27.618 8.897 -13.332 1.00 73.50 451 PRO A O 1
ATOM 3303 N N . VAL A 1 452 ? 25.707 9.996 -12.960 1.00 83.44 452 VAL A N 1
ATOM 3304 C CA . VAL A 1 452 ? 25.129 8.980 -12.077 1.00 83.44 452 VAL A CA 1
ATOM 3305 C C . VAL A 1 452 ? 24.427 7.907 -12.907 1.00 83.44 452 VAL A C 1
ATOM 3307 O O . VAL A 1 452 ? 23.622 8.194 -13.791 1.00 83.44 452 VAL A O 1
ATOM 3310 N N . VAL A 1 453 ? 24.706 6.642 -12.594 1.00 85.69 453 VAL A N 1
ATOM 3311 C CA . VAL A 1 453 ? 24.012 5.481 -13.165 1.00 85.69 453 VAL A CA 1
ATOM 3312 C C . VAL A 1 453 ? 23.106 4.885 -12.099 1.00 85.69 453 VAL A C 1
ATOM 3314 O O . VAL A 1 453 ? 23.488 4.788 -10.937 1.00 85.69 453 VAL A O 1
ATOM 3317 N N . ASN A 1 454 ? 21.903 4.448 -12.475 1.00 89.38 454 ASN A N 1
ATOM 3318 C CA . ASN A 1 454 ? 21.031 3.754 -11.533 1.00 89.38 454 ASN A CA 1
ATOM 3319 C C . ASN A 1 454 ? 21.587 2.350 -11.217 1.00 89.38 454 ASN A C 1
ATOM 3321 O O . ASN A 1 454 ? 21.619 1.497 -12.111 1.00 89.38 454 ASN A O 1
ATOM 3325 N N . PRO A 1 455 ? 21.978 2.060 -9.962 1.00 89.44 455 PRO A N 1
ATOM 3326 C CA . PRO A 1 455 ? 22.582 0.781 -9.602 1.00 89.44 455 PRO A CA 1
ATOM 3327 C C . PRO A 1 455 ? 21.549 -0.358 -9.533 1.00 89.44 455 PRO A C 1
ATOM 3329 O O . PRO A 1 455 ? 21.918 -1.535 -9.530 1.00 89.44 455 PRO A O 1
ATOM 3332 N N . VAL A 1 456 ? 20.246 -0.041 -9.497 1.00 87.75 456 VAL A N 1
ATOM 3333 C CA . VAL A 1 456 ? 19.156 -1.023 -9.427 1.00 87.75 456 VAL A CA 1
ATOM 3334 C C . VAL A 1 456 ? 18.484 -1.172 -10.802 1.00 87.75 456 VAL A C 1
ATOM 3336 O O . VAL A 1 456 ? 17.683 -0.319 -11.187 1.00 87.75 456 VAL A O 1
ATOM 3339 N N . PRO A 1 457 ? 18.741 -2.268 -11.542 1.00 71.62 457 PRO A N 1
ATOM 3340 C CA . PRO A 1 457 ? 18.235 -2.441 -12.905 1.00 71.62 457 PRO A CA 1
ATOM 3341 C C . PRO A 1 457 ? 16.713 -2.666 -12.964 1.00 71.62 457 PRO A C 1
ATOM 3343 O O . PRO A 1 457 ? 16.113 -3.269 -12.066 1.00 71.62 457 PRO A O 1
ATOM 3346 N N . GLU A 1 458 ? 16.083 -2.234 -14.061 1.00 68.25 458 GLU A N 1
ATOM 3347 C CA . GLU A 1 458 ? 14.665 -2.492 -14.341 1.00 68.25 458 GLU A CA 1
ATOM 3348 C C . GLU A 1 458 ? 14.406 -3.964 -14.730 1.00 68.25 458 GLU A C 1
ATOM 3350 O O . GLU A 1 458 ? 15.289 -4.690 -15.197 1.00 68.25 458 GLU A O 1
ATOM 3355 N N . ALA A 1 459 ? 13.159 -4.420 -14.552 1.00 61.41 459 ALA A N 1
ATOM 3356 C CA . ALA A 1 459 ? 12.692 -5.613 -15.250 1.00 61.41 459 ALA A CA 1
ATOM 3357 C C . ALA A 1 459 ? 12.474 -5.235 -16.715 1.00 61.41 459 ALA A C 1
ATOM 3359 O O . ALA A 1 459 ? 11.505 -4.554 -17.045 1.00 61.41 459 ALA A O 1
ATOM 3360 N N . VAL A 1 460 ? 13.385 -5.668 -17.577 1.00 56.59 460 VAL A N 1
ATOM 3361 C CA . VAL A 1 460 ? 13.241 -5.490 -19.019 1.00 56.59 460 VAL A CA 1
ATOM 3362 C C . VAL A 1 460 ? 12.255 -6.544 -19.531 1.00 56.59 460 VAL A C 1
ATOM 3364 O O . VAL A 1 460 ? 12.473 -7.745 -19.342 1.00 56.59 460 VAL A O 1
ATOM 3367 N N . GLY A 1 461 ? 11.148 -6.105 -20.134 1.00 52.84 461 GLY A N 1
ATOM 3368 C CA . GLY A 1 461 ? 10.196 -6.981 -20.817 1.00 52.84 461 GLY A CA 1
ATOM 3369 C C . GLY A 1 461 ? 10.797 -7.602 -22.084 1.00 52.84 461 GLY A C 1
ATOM 3370 O O . GLY A 1 461 ? 11.935 -7.312 -22.467 1.00 52.84 461 GLY A O 1
ATOM 3371 N N . ARG A 1 462 ? 10.040 -8.466 -22.778 1.00 45.12 462 ARG A N 1
ATOM 3372 C CA . ARG A 1 462 ? 10.435 -8.906 -24.129 1.00 45.12 462 ARG A CA 1
ATOM 3373 C C . ARG A 1 462 ? 10.586 -7.654 -25.005 1.00 45.12 462 ARG A C 1
ATOM 3375 O O . ARG A 1 462 ? 9.629 -6.913 -25.163 1.00 45.12 462 ARG A O 1
ATOM 3382 N N . GLY A 1 463 ? 11.782 -7.417 -25.546 1.00 47.53 463 GLY A N 1
ATOM 3383 C CA . GLY A 1 463 ? 12.027 -6.315 -26.485 1.00 47.53 463 GLY A CA 1
ATOM 3384 C C . GLY A 1 463 ? 12.467 -4.977 -25.882 1.00 47.53 463 GLY A C 1
ATOM 3385 O O . GLY A 1 463 ? 12.415 -3.976 -26.583 1.00 47.53 463 GLY A O 1
ATOM 3386 N N . GLY A 1 464 ? 12.920 -4.918 -24.624 1.00 50.19 464 GLY A N 1
ATOM 3387 C CA . GLY A 1 464 ? 13.482 -3.670 -24.073 1.00 50.19 464 GLY A CA 1
ATOM 3388 C C . GLY A 1 464 ? 12.458 -2.731 -23.429 1.00 50.19 464 GLY A C 1
ATOM 3389 O O . GLY A 1 464 ? 12.842 -1.771 -22.771 1.00 50.19 464 GLY A O 1
ATOM 3390 N N . GLN A 1 465 ? 11.162 -3.013 -23.581 1.00 50.69 465 GLN A N 1
ATOM 3391 C CA . GLN A 1 465 ? 10.093 -2.196 -23.013 1.00 50.69 465 GLN A CA 1
ATOM 3392 C C . GLN A 1 465 ? 9.906 -2.443 -21.511 1.00 50.69 465 GLN A C 1
ATOM 3394 O O . GLN A 1 465 ? 10.136 -3.544 -20.996 1.00 50.69 465 GLN A O 1
ATOM 3399 N N . ARG A 1 466 ? 9.439 -1.402 -20.812 1.00 50.66 466 ARG A N 1
ATOM 3400 C CA . ARG A 1 466 ? 9.021 -1.486 -19.411 1.00 50.66 466 ARG A CA 1
ATOM 3401 C C . ARG A 1 466 ? 7.870 -2.474 -19.268 1.00 50.66 466 ARG A C 1
ATOM 3403 O O . ARG A 1 466 ? 6.849 -2.362 -19.944 1.00 50.66 466 ARG A O 1
ATOM 3410 N N . VAL A 1 467 ? 8.033 -3.418 -18.346 1.00 52.34 467 VAL A N 1
ATOM 3411 C CA . VAL A 1 467 ? 6.989 -4.375 -17.970 1.00 52.34 467 VAL A CA 1
ATOM 3412 C C . VAL A 1 467 ? 5.709 -3.629 -17.572 1.00 52.34 467 VAL A C 1
ATOM 3414 O O . VAL A 1 467 ? 5.722 -2.840 -16.629 1.00 52.34 467 VAL A O 1
ATOM 3417 N N . GLY A 1 468 ? 4.611 -3.895 -18.285 1.00 53.19 468 GLY A N 1
ATOM 3418 C CA . GLY A 1 468 ? 3.284 -3.368 -17.965 1.00 53.19 468 GLY A CA 1
ATOM 3419 C C . GLY A 1 468 ? 2.997 -1.928 -18.405 1.00 53.19 468 GLY A C 1
ATOM 3420 O O . GLY A 1 468 ? 1.974 -1.393 -17.992 1.00 53.19 468 GLY A O 1
ATOM 3421 N N . ALA A 1 469 ? 3.833 -1.306 -19.248 1.00 47.78 469 ALA A N 1
ATOM 3422 C CA . ALA A 1 469 ? 3.592 0.057 -19.752 1.00 47.78 469 ALA A CA 1
ATOM 3423 C C . ALA A 1 469 ? 2.254 0.217 -20.513 1.00 47.78 469 ALA A C 1
ATOM 3425 O O . ALA A 1 469 ? 1.721 1.320 -20.577 1.00 47.78 469 ALA A O 1
ATOM 3426 N N . HIS A 1 470 ? 1.694 -0.887 -21.021 1.00 52.75 470 HIS A N 1
ATOM 3427 C CA . HIS A 1 470 ? 0.408 -0.947 -21.729 1.00 52.75 470 HIS A CA 1
ATOM 3428 C C . HIS A 1 470 ? -0.425 -2.177 -21.321 1.00 52.75 470 HIS A C 1
ATOM 3430 O O . HIS A 1 470 ? -1.138 -2.750 -22.141 1.00 52.75 470 HIS A O 1
ATOM 3436 N N . ALA A 1 471 ? -0.299 -2.642 -20.072 1.00 50.97 471 ALA A N 1
ATOM 3437 C CA . ALA A 1 471 ? -1.057 -3.810 -19.623 1.00 50.97 471 ALA A CA 1
ATOM 3438 C C . ALA A 1 471 ? -2.561 -3.494 -19.585 1.00 50.97 471 ALA A C 1
ATOM 3440 O O . ALA A 1 471 ? -3.001 -2.646 -18.809 1.00 50.97 471 ALA A O 1
ATOM 3441 N N . ASN A 1 472 ? -3.342 -4.201 -20.405 1.00 54.09 472 ASN A N 1
ATOM 3442 C CA . ASN A 1 472 ? -4.798 -4.162 -20.341 1.00 54.09 472 ASN A CA 1
ATOM 3443 C C . ASN A 1 472 ? -5.250 -4.698 -18.964 1.00 54.09 472 ASN A C 1
ATOM 3445 O O . ASN A 1 472 ? -4.931 -5.843 -18.641 1.00 54.09 472 ASN A O 1
ATOM 3449 N N . PRO A 1 473 ? -5.997 -3.920 -18.158 1.00 53.59 473 PRO A N 1
ATOM 3450 C CA . PRO A 1 473 ? -6.454 -4.346 -16.833 1.00 53.59 473 PRO A CA 1
ATOM 3451 C C . PRO A 1 473 ? -7.405 -5.553 -16.857 1.00 53.59 473 PRO A C 1
ATOM 3453 O O . PRO A 1 473 ? -7.581 -6.194 -15.823 1.00 53.59 473 PRO A O 1
ATOM 3456 N N . MET A 1 474 ? -7.991 -5.873 -18.015 1.00 51.75 474 MET A N 1
ATOM 3457 C CA . MET A 1 474 ? -8.845 -7.048 -18.222 1.00 51.75 474 MET A CA 1
ATOM 3458 C C . MET A 1 474 ? -8.077 -8.275 -18.728 1.00 51.75 474 MET A C 1
ATOM 3460 O O . MET A 1 474 ? -8.617 -9.379 -18.715 1.00 51.75 474 MET A O 1
ATOM 3464 N N . ALA A 1 475 ? -6.827 -8.112 -19.170 1.00 54.72 475 ALA A N 1
ATOM 3465 C CA . ALA A 1 475 ? -6.003 -9.237 -19.585 1.00 54.72 475 ALA A CA 1
ATOM 3466 C C . ALA A 1 475 ? -5.374 -9.918 -18.356 1.00 54.72 475 ALA A C 1
ATOM 3468 O O . ALA A 1 475 ? -4.982 -9.239 -17.399 1.00 54.72 475 ALA A O 1
ATOM 3469 N N . PRO A 1 476 ? -5.235 -11.257 -18.358 1.00 54.16 476 PRO A N 1
ATOM 3470 C CA . PRO A 1 476 ? -4.509 -11.942 -17.301 1.00 54.16 476 PRO A CA 1
ATOM 3471 C C . PRO A 1 476 ? -3.073 -11.396 -17.229 1.00 54.16 476 PRO A C 1
ATOM 3473 O O . PRO A 1 476 ? -2.436 -11.208 -18.269 1.00 54.16 476 PRO A O 1
ATOM 3476 N N . PRO A 1 477 ? -2.541 -11.132 -16.022 1.00 56.12 477 PRO A N 1
ATOM 3477 C CA . PRO A 1 477 ? -1.226 -10.529 -15.878 1.00 56.12 477 PRO A CA 1
ATOM 3478 C C . PRO A 1 477 ? -0.164 -11.433 -16.506 1.00 56.12 477 PRO A C 1
ATOM 3480 O O . PRO A 1 477 ? 0.017 -12.584 -16.093 1.00 56.12 477 PRO A O 1
ATOM 3483 N N . GLU A 1 478 ? 0.557 -10.903 -17.493 1.00 58.06 478 GLU A N 1
ATOM 3484 C CA . GLU A 1 478 ? 1.667 -11.610 -18.117 1.00 58.06 478 GLU A CA 1
ATOM 3485 C C . GLU A 1 478 ? 2.716 -11.984 -17.058 1.00 58.06 478 GLU A C 1
ATOM 3487 O O . GLU A 1 478 ? 3.139 -11.182 -16.216 1.00 58.06 478 GLU A O 1
ATOM 3492 N N . ARG A 1 479 ? 3.157 -13.247 -17.075 1.00 56.97 479 ARG A N 1
ATOM 3493 C CA . ARG A 1 479 ? 4.187 -13.732 -16.150 1.00 56.97 479 ARG A CA 1
ATOM 3494 C C . ARG A 1 479 ? 5.551 -13.210 -16.591 1.00 56.97 479 ARG A C 1
ATOM 3496 O O . ARG A 1 479 ? 6.273 -13.863 -17.341 1.00 56.97 479 ARG A O 1
ATOM 3503 N N . HIS A 1 480 ? 5.927 -12.034 -16.107 1.00 60.75 480 HIS A N 1
ATOM 3504 C CA . HIS A 1 480 ? 7.238 -11.461 -16.399 1.00 60.75 480 HIS A CA 1
ATOM 3505 C C . HIS A 1 480 ? 8.347 -12.082 -15.544 1.00 60.75 480 HIS A C 1
ATOM 3507 O O . HIS A 1 480 ? 8.150 -12.458 -14.382 1.00 60.75 480 HIS A O 1
ATOM 3513 N N . ARG A 1 481 ? 9.562 -12.140 -16.109 1.00 63.72 481 ARG A N 1
ATOM 3514 C CA . ARG A 1 481 ? 10.761 -12.454 -15.326 1.00 63.72 481 ARG A CA 1
ATOM 3515 C C . ARG A 1 481 ? 10.932 -11.384 -14.255 1.00 63.72 481 ARG A C 1
ATOM 3517 O O . ARG A 1 481 ? 10.794 -10.190 -14.509 1.00 63.72 481 ARG A O 1
ATOM 3524 N N . ARG A 1 482 ? 11.234 -11.825 -13.037 1.00 70.31 482 ARG A N 1
ATOM 3525 C CA . ARG A 1 482 ? 11.470 -10.916 -11.921 1.00 70.31 482 ARG A CA 1
ATOM 3526 C C . ARG A 1 482 ? 12.643 -9.987 -12.239 1.00 70.31 482 ARG A C 1
ATOM 3528 O O . ARG A 1 482 ? 13.659 -10.455 -12.748 1.00 70.31 482 ARG A O 1
ATOM 3535 N N . ALA A 1 483 ? 12.516 -8.707 -11.874 1.00 77.62 483 ALA A N 1
ATOM 3536 C CA . ALA A 1 483 ? 13.625 -7.758 -11.957 1.00 77.62 483 ALA A CA 1
ATOM 3537 C C . ALA A 1 483 ? 14.879 -8.325 -11.260 1.00 77.62 483 ALA A C 1
ATOM 3539 O O . ALA A 1 483 ? 14.738 -8.980 -10.216 1.00 77.62 483 ALA A O 1
ATOM 3540 N N . PRO A 1 484 ? 16.088 -8.070 -11.786 1.00 81.50 484 PRO A N 1
ATOM 3541 C CA . PRO A 1 484 ? 17.312 -8.538 -11.148 1.00 81.50 484 PRO A CA 1
ATOM 3542 C C . PRO A 1 484 ? 17.408 -8.061 -9.689 1.00 81.50 484 PRO A C 1
ATOM 3544 O O . PRO A 1 484 ? 16.832 -7.041 -9.316 1.00 81.50 484 PRO A O 1
ATOM 3547 N N . LEU A 1 485 ? 18.121 -8.822 -8.853 1.00 86.88 485 LEU A N 1
ATOM 3548 C CA . LEU A 1 485 ? 18.334 -8.565 -7.415 1.00 86.88 485 LEU A CA 1
ATOM 3549 C C . LEU A 1 485 ? 17.084 -8.652 -6.512 1.00 86.88 485 LEU A C 1
ATOM 3551 O O . LEU A 1 485 ? 17.222 -8.755 -5.291 1.00 86.88 485 LEU A O 1
ATOM 3555 N N . ARG A 1 486 ? 15.860 -8.677 -7.061 1.00 87.19 486 ARG A N 1
ATOM 3556 C CA . ARG A 1 486 ? 14.639 -8.809 -6.250 1.00 87.19 486 ARG A CA 1
ATOM 3557 C C . ARG A 1 486 ? 14.475 -10.211 -5.651 1.00 87.19 486 ARG A C 1
ATOM 3559 O O . ARG A 1 486 ? 14.519 -11.237 -6.335 1.00 87.19 486 ARG A O 1
ATOM 3566 N N . GLN A 1 487 ? 14.165 -10.248 -4.361 1.00 89.12 487 GLN A N 1
ATOM 3567 C CA . GLN A 1 487 ? 14.051 -11.468 -3.562 1.00 89.12 487 GLN A CA 1
ATOM 3568 C C . GLN A 1 487 ? 12.686 -12.147 -3.718 1.00 89.12 487 GLN A C 1
ATOM 3570 O O . GLN A 1 487 ? 11.673 -11.485 -3.965 1.00 89.12 487 GLN A O 1
ATOM 3575 N N . LYS A 1 488 ? 12.647 -13.483 -3.569 1.00 86.12 488 LYS A N 1
ATOM 3576 C CA . LYS A 1 488 ? 11.393 -14.256 -3.640 1.00 86.12 488 LYS A CA 1
ATOM 3577 C C . LYS A 1 488 ? 10.649 -14.055 -2.334 1.00 86.12 488 LYS A C 1
ATOM 3579 O O . LYS A 1 488 ? 11.077 -14.548 -1.297 1.00 86.12 488 LYS A O 1
ATOM 3584 N N . THR A 1 489 ? 9.531 -13.346 -2.392 1.00 81.81 489 THR A N 1
ATOM 3585 C CA . THR A 1 489 ? 8.613 -13.282 -1.260 1.00 81.81 489 THR A CA 1
ATOM 3586 C C . THR A 1 489 ? 7.707 -14.510 -1.318 1.00 81.81 489 THR A C 1
ATOM 3588 O O . THR A 1 489 ? 6.989 -14.665 -2.307 1.00 81.81 489 THR A O 1
ATOM 3591 N N . PRO A 1 490 ? 7.738 -15.405 -0.317 1.00 76.81 490 PRO A N 1
ATOM 3592 C CA . PRO A 1 490 ? 6.777 -16.496 -0.261 1.00 76.81 490 PRO A CA 1
ATOM 3593 C C . PRO A 1 490 ? 5.372 -15.913 -0.085 1.00 76.81 490 PRO A C 1
ATOM 3595 O O . PRO A 1 490 ? 5.171 -15.036 0.760 1.00 76.81 490 PRO A O 1
ATOM 3598 N N . ALA A 1 491 ? 4.410 -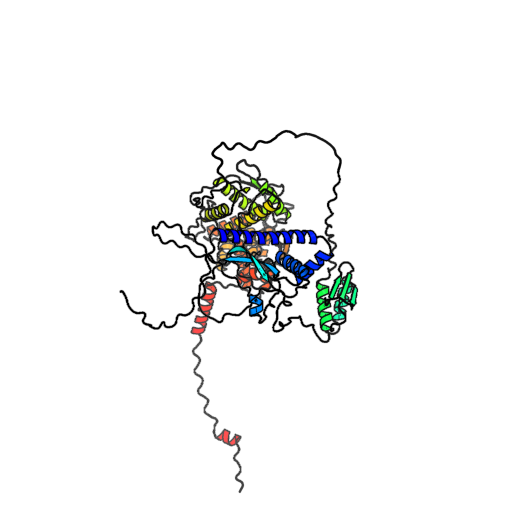16.395 -0.870 1.00 71.88 491 ALA A N 1
ATOM 3599 C CA . ALA A 1 491 ? 3.006 -16.093 -0.635 1.00 71.88 491 ALA A CA 1
ATOM 3600 C C . ALA A 1 491 ? 2.605 -16.773 0.677 1.00 71.88 491 ALA A C 1
ATOM 3602 O O . ALA A 1 491 ? 2.638 -17.996 0.779 1.00 71.88 491 ALA A O 1
ATOM 3603 N N . ARG A 1 492 ? 2.305 -15.983 1.707 1.00 73.69 492 ARG A N 1
ATOM 3604 C CA . ARG A 1 492 ? 1.809 -16.498 2.984 1.00 73.69 492 ARG A CA 1
ATOM 3605 C C . ARG A 1 492 ? 0.331 -16.196 3.067 1.00 73.69 492 ARG A C 1
ATOM 3607 O O . ARG A 1 492 ? -0.061 -15.055 2.823 1.00 73.69 492 ARG A O 1
ATOM 3614 N N . LEU A 1 493 ? -0.455 -17.205 3.425 1.00 77.06 493 LEU A N 1
ATOM 3615 C CA . LEU A 1 493 ? -1.848 -16.981 3.764 1.00 77.06 493 LEU A CA 1
ATOM 3616 C C . LEU A 1 493 ? -1.920 -16.034 4.970 1.00 77.06 493 LEU A C 1
ATOM 3618 O O . LEU A 1 493 ? -1.087 -16.139 5.884 1.00 77.06 493 LEU A O 1
ATOM 3622 N N . PRO A 1 494 ? -2.871 -15.089 4.969 1.00 82.50 494 PRO A N 1
ATOM 3623 C CA . PRO A 1 494 ? -3.137 -14.275 6.137 1.00 82.50 494 PRO A CA 1
ATOM 3624 C C . PRO A 1 494 ? -3.425 -15.157 7.354 1.00 82.50 494 PRO A C 1
ATOM 3626 O O . PRO A 1 494 ? -4.194 -16.115 7.270 1.00 82.50 494 PRO A O 1
ATOM 3629 N N . ARG A 1 495 ? -2.800 -14.856 8.496 1.00 84.12 495 ARG A N 1
ATOM 3630 C CA . ARG A 1 495 ? -3.130 -15.560 9.739 1.00 84.12 495 ARG A CA 1
ATOM 3631 C C . ARG A 1 495 ? -4.409 -14.959 10.314 1.00 84.12 495 ARG A C 1
ATOM 3633 O O . ARG A 1 495 ? -4.592 -13.747 10.227 1.00 84.12 495 ARG A O 1
ATOM 3640 N N . SER A 1 496 ? -5.251 -15.779 10.931 1.00 85.19 496 SER A N 1
ATOM 3641 C CA . SER A 1 496 ? -6.389 -15.295 11.714 1.00 85.19 496 SER A CA 1
ATOM 3642 C C . SER A 1 496 ? -6.427 -15.959 13.072 1.00 85.19 496 SER A C 1
ATOM 3644 O O . SER A 1 496 ? -5.947 -17.080 13.224 1.00 85.19 496 SER A O 1
ATOM 3646 N N . LEU A 1 497 ? -7.020 -15.253 14.020 1.00 86.62 497 LEU A N 1
ATOM 3647 C CA . LEU A 1 497 ? -7.302 -15.734 15.355 1.00 86.62 497 LEU A CA 1
ATOM 3648 C C . LEU A 1 497 ? -8.448 -16.761 15.284 1.00 86.62 497 LEU A C 1
ATOM 3650 O O . LEU A 1 497 ? -9.493 -16.432 14.722 1.00 86.62 497 LEU A O 1
ATOM 3654 N N . PRO A 1 498 ? -8.260 -17.990 15.788 1.00 83.56 498 PRO A N 1
ATOM 3655 C CA . PRO A 1 498 ? -9.350 -18.943 15.983 1.00 83.56 498 PRO A CA 1
ATOM 3656 C C . PRO A 1 498 ? -10.368 -18.429 17.004 1.00 83.56 498 PRO A C 1
ATOM 3658 O O . PRO A 1 498 ? -9.978 -17.788 17.980 1.00 83.56 498 PRO A O 1
ATOM 3661 N N . ASP A 1 499 ? -11.646 -18.760 16.822 1.00 80.94 499 ASP A N 1
ATOM 3662 C CA . ASP A 1 499 ? -12.731 -18.246 17.671 1.00 80.94 499 ASP A CA 1
ATOM 3663 C C . ASP A 1 499 ? -12.567 -18.640 19.144 1.00 80.94 499 ASP A C 1
ATOM 3665 O O . ASP A 1 499 ? -12.684 -17.787 20.014 1.00 80.94 499 ASP A O 1
ATOM 3669 N N . HIS A 1 500 ? -12.153 -19.877 19.433 1.00 79.94 500 HIS A N 1
ATOM 3670 C CA . HIS A 1 500 ? -11.905 -20.325 20.810 1.00 79.94 500 HIS A CA 1
ATOM 3671 C C . HIS A 1 500 ? -10.762 -19.570 21.517 1.00 79.94 500 HIS A C 1
ATOM 3673 O O . HIS A 1 500 ? -10.740 -19.497 22.740 1.00 79.94 500 HIS A O 1
ATOM 3679 N N . LEU A 1 501 ? -9.807 -18.994 20.770 1.00 86.06 501 LEU A N 1
ATOM 3680 C CA . LEU A 1 501 ? -8.740 -18.157 21.338 1.00 86.06 501 LEU A CA 1
ATOM 3681 C C . LEU A 1 501 ? -9.144 -16.685 21.438 1.00 86.06 501 LEU A C 1
ATOM 3683 O O . LEU A 1 501 ? -8.434 -15.903 22.077 1.00 86.06 501 LEU A O 1
ATOM 3687 N N . PHE A 1 502 ? -10.248 -16.284 20.799 1.00 88.56 502 PHE A N 1
ATOM 3688 C CA . PHE A 1 502 ? -10.752 -14.922 20.904 1.00 88.56 502 PHE A CA 1
ATOM 3689 C C . PHE A 1 502 ? -11.168 -14.613 22.335 1.00 88.56 502 PHE A C 1
ATOM 3691 O O . PHE A 1 502 ? -10.709 -13.607 22.866 1.00 88.56 502 PHE A O 1
ATOM 3698 N N . ASP A 1 503 ? -11.933 -15.493 22.975 1.00 89.56 503 ASP A N 1
ATOM 3699 C CA . ASP A 1 503 ? -12.413 -15.275 24.341 1.00 89.56 503 ASP A CA 1
ATOM 3700 C C . ASP A 1 503 ? -11.254 -15.200 25.338 1.00 89.56 503 ASP A C 1
ATOM 3702 O O . ASP A 1 503 ? -11.219 -14.319 26.198 1.00 89.56 503 ASP A O 1
ATOM 3706 N N . THR A 1 504 ? -10.234 -16.046 25.165 1.00 91.56 504 THR A N 1
ATOM 3707 C CA . THR A 1 504 ? -9.017 -16.000 25.985 1.00 91.56 504 THR A CA 1
ATOM 3708 C C . THR A 1 504 ? -8.247 -14.692 25.783 1.00 91.56 504 THR A C 1
ATOM 3710 O O . THR A 1 504 ? -7.842 -14.044 26.750 1.00 91.56 504 THR A O 1
ATOM 3713 N N . LEU A 1 505 ? -8.076 -14.253 24.529 1.00 92.62 505 LEU A N 1
ATOM 3714 C CA . LEU A 1 505 ? -7.435 -12.973 24.218 1.00 92.62 505 LEU A CA 1
ATOM 3715 C C . LEU A 1 505 ? -8.247 -11.786 24.751 1.00 92.62 505 LEU A C 1
ATOM 3717 O O . LEU A 1 505 ? -7.677 -10.802 25.222 1.00 92.62 505 LEU A O 1
ATOM 3721 N N . PHE A 1 506 ? -9.570 -11.880 24.683 1.00 93.00 506 PHE A N 1
ATOM 3722 C CA . PHE A 1 506 ? -10.501 -10.873 25.161 1.00 93.00 506 PHE A CA 1
ATOM 3723 C C . PHE A 1 506 ? -10.461 -10.745 26.687 1.00 93.00 506 PHE A C 1
ATOM 3725 O O . PHE A 1 506 ? -10.388 -9.629 27.210 1.00 93.00 506 PHE A O 1
ATOM 3732 N N . ALA A 1 507 ? -10.413 -11.869 27.402 1.00 91.69 507 ALA A N 1
ATOM 3733 C CA . ALA A 1 507 ? -10.251 -11.912 28.851 1.00 91.69 507 ALA A CA 1
ATOM 3734 C C . ALA A 1 507 ? -8.915 -11.293 29.305 1.00 91.69 507 ALA A C 1
ATOM 3736 O O . ALA A 1 507 ? -8.889 -10.554 30.292 1.00 91.69 507 ALA A O 1
ATOM 3737 N N . ALA A 1 508 ? -7.835 -11.494 28.540 1.00 94.31 508 ALA A N 1
ATOM 3738 C CA . ALA A 1 508 ? -6.518 -10.903 28.808 1.00 94.31 508 ALA A CA 1
ATOM 3739 C C . ALA A 1 508 ? -6.474 -9.364 28.641 1.00 94.31 508 ALA A C 1
ATOM 3741 O O . ALA A 1 508 ? -5.540 -8.691 29.096 1.00 94.31 508 ALA A O 1
ATOM 3742 N N . MET A 1 509 ? -7.477 -8.749 27.999 1.00 94.69 509 MET A N 1
ATOM 3743 C CA . MET A 1 509 ? -7.545 -7.291 27.876 1.00 94.69 509 MET A CA 1
ATOM 3744 C C . MET A 1 509 ? -7.863 -6.643 29.230 1.00 94.69 509 MET A C 1
ATOM 3746 O O . MET A 1 509 ? -8.952 -6.779 29.775 1.00 94.69 509 MET A O 1
ATOM 3750 N N . ARG A 1 510 ? -6.922 -5.853 29.760 1.00 92.31 510 ARG A N 1
ATOM 3751 C CA . ARG A 1 510 ? -6.998 -5.281 31.122 1.00 92.31 510 ARG A CA 1
ATOM 3752 C C . ARG A 1 510 ? -7.854 -4.013 31.262 1.00 92.31 510 ARG A C 1
ATOM 3754 O O . ARG A 1 510 ? -7.767 -3.337 32.288 1.00 92.31 510 ARG A O 1
ATOM 3761 N N . SER A 1 511 ? -8.562 -3.589 30.220 1.00 93.62 511 SER A N 1
ATOM 3762 C CA . SER A 1 511 ? -9.420 -2.400 30.273 1.00 93.62 511 SER A CA 1
ATOM 3763 C C . SER A 1 511 ? -10.531 -2.454 29.235 1.00 93.62 511 SER A C 1
ATOM 3765 O O . SER A 1 511 ? -10.359 -3.054 28.174 1.00 93.62 511 SER A O 1
ATOM 3767 N N . ASP A 1 512 ? -11.637 -1.763 29.509 1.00 94.81 512 ASP A N 1
ATOM 3768 C CA . ASP A 1 512 ? -12.793 -1.719 28.603 1.00 94.81 512 ASP A CA 1
ATOM 3769 C C . ASP A 1 512 ? -12.446 -1.039 27.277 1.00 94.81 512 ASP A C 1
ATOM 3771 O O . ASP A 1 512 ? -12.930 -1.449 26.230 1.00 94.81 512 ASP A O 1
ATOM 3775 N N . ARG A 1 513 ? -11.508 -0.080 27.294 1.00 95.38 513 ARG A N 1
ATOM 3776 C CA . ARG A 1 513 ? -10.918 0.511 26.084 1.00 95.38 513 ARG A CA 1
ATOM 3777 C C . ARG A 1 513 ? -10.287 -0.553 25.186 1.00 95.38 513 ARG A C 1
ATOM 3779 O O . ARG A 1 513 ? -10.503 -0.559 23.978 1.00 95.38 513 ARG A O 1
ATOM 3786 N N . ASP A 1 514 ? -9.460 -1.416 25.776 1.00 95.56 514 ASP A N 1
ATOM 3787 C CA . ASP A 1 514 ? -8.717 -2.441 25.040 1.00 95.56 514 ASP A CA 1
ATOM 3788 C C . ASP A 1 514 ? -9.672 -3.526 24.515 1.00 95.56 514 ASP A C 1
ATOM 3790 O O . ASP A 1 514 ? -9.529 -3.962 23.373 1.00 95.56 514 ASP A O 1
ATOM 3794 N N . ARG A 1 515 ? -10.692 -3.885 25.309 1.00 96.12 515 ARG A N 1
ATOM 3795 C CA . ARG A 1 515 ? -11.799 -4.774 24.914 1.00 96.12 515 ARG A CA 1
ATOM 3796 C C . ARG A 1 515 ? -12.618 -4.205 23.759 1.00 96.12 515 ARG A C 1
ATOM 3798 O O . ARG A 1 515 ? -12.816 -4.894 22.763 1.00 96.12 515 ARG A O 1
ATOM 3805 N N . ALA A 1 516 ? -13.018 -2.936 23.845 1.00 96.12 516 ALA A N 1
ATOM 3806 C CA . ALA A 1 516 ? -13.743 -2.238 22.787 1.00 96.12 516 ALA A CA 1
ATOM 3807 C C . ALA A 1 516 ? -12.934 -2.203 21.485 1.00 96.12 516 ALA A C 1
ATOM 3809 O O . ALA A 1 516 ? -13.452 -2.539 20.423 1.00 96.12 516 ALA A O 1
ATOM 3810 N N . LEU A 1 517 ? -11.643 -1.857 21.560 1.00 96.06 517 LEU A N 1
ATOM 3811 C CA . LEU A 1 517 ? -10.752 -1.867 20.398 1.00 96.06 517 LEU A CA 1
ATOM 3812 C C . LEU A 1 517 ? -10.623 -3.263 19.787 1.00 96.06 517 LEU A C 1
ATOM 3814 O O . LEU A 1 517 ? -10.720 -3.395 18.570 1.00 96.06 517 LEU A O 1
ATOM 3818 N N . LEU A 1 518 ? -10.409 -4.297 20.604 1.00 95.62 518 LEU A N 1
ATOM 3819 C CA . LEU A 1 518 ? -10.305 -5.677 20.130 1.00 95.62 518 LEU A CA 1
ATOM 3820 C C . LEU A 1 518 ? -11.593 -6.127 19.426 1.00 95.62 518 LEU A C 1
ATOM 3822 O O . LEU A 1 518 ? -11.517 -6.616 18.299 1.00 95.62 518 LEU A O 1
ATOM 3826 N N . ALA A 1 519 ? -12.755 -5.893 20.041 1.00 95.19 519 ALA A N 1
ATOM 3827 C CA . ALA A 1 519 ? -14.063 -6.214 19.471 1.00 95.19 519 ALA A CA 1
ATOM 3828 C C . ALA A 1 519 ? -14.330 -5.452 18.160 1.00 95.19 519 ALA A C 1
ATOM 3830 O O . ALA A 1 519 ? -14.773 -6.040 17.172 1.00 95.19 519 ALA A O 1
ATOM 3831 N N . LEU A 1 520 ? -13.988 -4.160 18.096 1.00 96.50 520 LEU A N 1
ATOM 3832 C CA . LEU A 1 520 ? -14.089 -3.372 16.865 1.00 96.50 520 LEU A CA 1
ATOM 3833 C C . LEU A 1 520 ? -13.135 -3.880 15.777 1.00 96.50 520 LEU A C 1
ATOM 3835 O O . LEU A 1 520 ? -13.515 -3.913 14.609 1.00 96.50 520 LEU A O 1
ATOM 3839 N N . TYR A 1 521 ? -11.914 -4.306 16.114 1.00 95.38 521 TYR A N 1
ATOM 3840 C CA . TYR A 1 521 ? -10.980 -4.838 15.116 1.00 95.38 521 TYR A CA 1
ATOM 3841 C C . TYR A 1 521 ? -11.499 -6.102 14.435 1.00 95.38 521 TYR A C 1
ATOM 3843 O O . TYR A 1 521 ? -11.352 -6.230 13.218 1.00 95.38 521 TYR A O 1
ATOM 3851 N N . VAL A 1 522 ? -12.093 -7.017 15.205 1.00 94.00 522 VAL A N 1
ATOM 3852 C CA . VAL A 1 522 ? -12.581 -8.301 14.680 1.00 94.00 522 VAL A CA 1
ATOM 3853 C C . VAL A 1 522 ? -13.968 -8.218 14.036 1.00 94.00 522 VAL A C 1
ATOM 3855 O O . VAL A 1 522 ? -14.348 -9.160 13.349 1.00 94.00 522 VAL A O 1
ATOM 3858 N N . SER A 1 523 ? -14.701 -7.112 14.215 1.00 94.00 523 SER A N 1
ATOM 3859 C CA . SER A 1 523 ? -16.020 -6.897 13.595 1.00 94.00 523 SER A CA 1
ATOM 3860 C C . SER A 1 523 ? -15.990 -5.930 12.406 1.00 94.00 523 SER A C 1
ATOM 3862 O O . SER A 1 523 ? -16.593 -6.211 11.379 1.00 94.00 523 SER A O 1
ATOM 3864 N N . THR A 1 524 ? -15.247 -4.821 12.489 1.00 95.25 524 THR A N 1
ATOM 3865 C CA . THR A 1 524 ? -15.254 -3.767 11.447 1.00 95.25 524 THR A CA 1
ATOM 3866 C C . THR A 1 524 ? -14.286 -4.028 10.288 1.00 95.25 524 THR A C 1
ATOM 3868 O O . THR A 1 524 ? -14.396 -3.422 9.222 1.00 95.25 524 THR A O 1
ATOM 3871 N N . GLY A 1 525 ? -13.243 -4.839 10.507 1.00 92.94 525 GLY A N 1
ATOM 3872 C CA . GLY A 1 525 ? -12.157 -5.039 9.541 1.00 92.94 525 GLY A CA 1
ATOM 3873 C C . GLY A 1 525 ? -11.306 -3.789 9.241 1.00 92.94 525 GLY A C 1
ATOM 3874 O O . GLY A 1 525 ? -10.500 -3.802 8.302 1.00 92.94 525 GLY A O 1
ATOM 3875 N N . ALA A 1 526 ? -11.431 -2.699 10.008 1.00 94.19 526 ALA A N 1
ATOM 3876 C CA . ALA A 1 526 ? -10.642 -1.476 9.829 1.00 94.19 526 ALA A CA 1
ATOM 3877 C C . ALA A 1 526 ? -9.129 -1.711 10.029 1.00 94.19 526 ALA A C 1
ATOM 3879 O O . ALA A 1 526 ? -8.704 -2.605 10.766 1.00 94.19 526 ALA A O 1
ATOM 3880 N N . ARG A 1 527 ? -8.263 -0.915 9.379 1.00 92.81 527 ARG A N 1
ATOM 3881 C CA . ARG A 1 527 ? -6.818 -0.968 9.691 1.00 92.81 527 ARG A CA 1
ATOM 3882 C C . ARG A 1 527 ? -6.558 -0.361 11.070 1.00 92.81 527 ARG A C 1
ATOM 3884 O O . ARG A 1 527 ? -7.235 0.575 11.476 1.00 92.81 527 ARG A O 1
ATOM 3891 N N . ALA A 1 528 ? -5.484 -0.802 11.724 1.00 92.81 528 ALA A N 1
ATOM 3892 C CA . ALA A 1 528 ? -5.065 -0.287 13.030 1.00 92.81 528 ALA A CA 1
ATOM 3893 C C . ALA A 1 528 ? -5.009 1.245 13.109 1.00 92.81 528 ALA A C 1
ATOM 3895 O O . ALA A 1 528 ? -5.590 1.851 13.999 1.00 92.81 528 ALA A O 1
ATOM 3896 N N . SER A 1 529 ? -4.355 1.882 12.139 1.00 90.38 529 SER A N 1
ATOM 3897 C CA . SER A 1 529 ? -4.265 3.343 12.087 1.00 90.38 529 SER A CA 1
ATOM 3898 C C . SER A 1 529 ? -5.601 4.031 11.799 1.00 90.38 529 SER A C 1
ATOM 3900 O O . SER A 1 529 ? -5.781 5.168 12.205 1.00 90.38 529 SER A O 1
ATOM 3902 N N . GLU A 1 530 ? -6.510 3.368 11.079 1.00 94.62 530 GLU A N 1
ATOM 3903 C CA . GLU A 1 530 ? -7.826 3.920 10.733 1.00 94.62 530 GLU A CA 1
ATOM 3904 C C . GLU A 1 530 ? -8.721 3.948 11.975 1.00 94.62 530 GLU A C 1
ATOM 3906 O O . GLU A 1 530 ? -9.327 4.972 12.262 1.00 94.62 530 GLU A O 1
ATOM 3911 N N . LEU A 1 531 ? -8.734 2.855 12.747 1.00 95.50 531 LEU A N 1
ATOM 3912 C CA . LEU A 1 531 ? -9.534 2.746 13.965 1.00 95.50 531 LEU A CA 1
ATOM 3913 C C . LEU A 1 531 ? -8.974 3.599 15.112 1.00 95.50 531 LEU A C 1
ATOM 3915 O O . LEU A 1 531 ? -9.733 4.258 15.815 1.00 95.50 531 LEU A O 1
ATOM 3919 N N . LEU A 1 532 ? -7.648 3.630 15.288 1.00 95.50 532 LEU A N 1
ATOM 3920 C CA . LEU A 1 532 ? -7.003 4.457 16.318 1.00 95.50 532 LEU A CA 1
ATOM 3921 C C . LEU A 1 532 ? -7.134 5.962 16.042 1.00 95.50 532 LEU A C 1
ATOM 3923 O O . LEU A 1 532 ? -7.083 6.750 16.981 1.00 95.50 532 LEU A O 1
ATOM 3927 N N . GLY A 1 533 ? -7.304 6.355 14.777 1.00 93.56 533 GLY A N 1
ATOM 3928 C CA . GLY A 1 533 ? -7.493 7.747 14.360 1.00 93.56 533 GLY A CA 1
ATOM 3929 C C . GLY A 1 533 ? -8.942 8.242 14.415 1.00 93.56 533 GLY A C 1
ATOM 3930 O O . GLY A 1 533 ? -9.216 9.332 13.916 1.00 93.56 533 GLY A O 1
ATOM 3931 N N . VAL A 1 534 ? -9.874 7.455 14.962 1.00 96.31 534 VAL A N 1
ATOM 3932 C CA . VAL A 1 534 ? -11.284 7.851 15.081 1.00 96.31 534 VAL A CA 1
ATOM 3933 C C . VAL A 1 534 ? -11.446 8.967 16.112 1.00 96.31 534 VAL A C 1
ATOM 3935 O O . VAL A 1 534 ? -10.834 8.945 17.184 1.00 96.31 534 VAL A O 1
ATOM 3938 N N . SER A 1 535 ? -12.302 9.929 15.781 1.00 95.19 535 SER A N 1
ATOM 3939 C CA . SER A 1 535 ? -12.727 11.007 16.664 1.00 95.19 535 SER A CA 1
ATOM 3940 C C . SER A 1 535 ? -14.109 10.735 17.264 1.00 95.19 535 SER A C 1
ATOM 3942 O O . SER A 1 535 ? -14.858 9.879 16.795 1.00 95.19 535 SER A O 1
ATOM 3944 N N . VAL A 1 536 ? -14.430 11.428 18.351 1.00 93.00 536 VAL A N 1
ATOM 3945 C CA . VAL A 1 536 ? -15.632 11.181 19.167 1.00 93.00 536 VAL A CA 1
ATOM 3946 C C . VAL A 1 536 ? -16.944 11.426 18.425 1.00 93.00 536 VAL A C 1
ATOM 3948 O O . VAL A 1 536 ? -17.908 10.706 18.655 1.00 93.00 536 VAL A O 1
ATOM 3951 N N . ASP A 1 537 ? -16.950 12.379 17.495 1.00 93.31 537 ASP A N 1
ATOM 3952 C CA . ASP A 1 537 ? -18.057 12.720 16.596 1.00 93.31 537 ASP A CA 1
ATOM 3953 C C . ASP A 1 537 ? -18.337 11.634 15.543 1.00 93.31 537 ASP A C 1
ATOM 3955 O O . ASP A 1 537 ? -19.368 11.650 14.877 1.00 93.31 537 ASP A O 1
ATOM 3959 N N . ARG A 1 538 ? -17.431 10.661 15.389 1.00 95.88 538 ARG A N 1
ATOM 3960 C CA . ARG A 1 538 ? -17.500 9.616 14.355 1.00 95.88 538 ARG A CA 1
ATOM 3961 C C . ARG A 1 538 ? -17.920 8.268 14.911 1.00 95.88 538 ARG A C 1
ATOM 3963 O O . ARG A 1 538 ? -17.516 7.220 14.405 1.00 95.88 538 ARG A O 1
ATOM 3970 N N . VAL A 1 539 ? -18.729 8.293 15.956 1.00 95.56 539 VAL A N 1
ATOM 3971 C CA . VAL A 1 539 ? -19.322 7.109 16.564 1.00 95.56 539 VAL A CA 1
ATOM 3972 C C . VAL A 1 539 ? -20.824 7.303 16.582 1.00 95.56 539 VAL A C 1
ATOM 3974 O O . VAL A 1 539 ? -21.330 8.199 17.247 1.00 95.56 539 VAL A O 1
ATOM 3977 N N . ASP A 1 540 ? -21.532 6.423 15.892 1.00 93.56 540 ASP A N 1
ATOM 3978 C CA . ASP A 1 540 ? -22.983 6.354 15.937 1.00 93.56 540 ASP A CA 1
ATOM 3979 C C . ASP A 1 540 ? -23.359 5.015 16.570 1.00 93.56 540 ASP A C 1
ATOM 3981 O O . ASP A 1 540 ? -23.340 3.961 15.931 1.00 93.56 540 ASP A O 1
ATOM 3985 N N . VAL A 1 541 ? -23.605 5.067 17.880 1.00 90.12 541 VAL A N 1
ATOM 3986 C CA . VAL A 1 541 ? -23.920 3.890 18.698 1.00 90.12 541 VAL A CA 1
ATOM 3987 C C . VAL A 1 541 ? -25.292 3.325 18.326 1.00 90.12 541 VAL A C 1
ATOM 3989 O O . VAL A 1 541 ? -25.453 2.107 18.311 1.00 90.12 541 VAL A O 1
ATOM 3992 N N . GLY A 1 542 ? -26.256 4.190 17.986 1.00 87.31 542 GLY A N 1
ATOM 3993 C CA . GLY A 1 542 ? -27.618 3.786 17.628 1.00 87.31 542 GLY A CA 1
ATOM 3994 C C . GLY A 1 542 ? -27.657 2.986 16.328 1.00 87.31 542 GLY A C 1
ATOM 3995 O O . GLY A 1 542 ? -28.311 1.952 16.262 1.00 87.31 542 GLY A O 1
ATOM 3996 N N . ALA A 1 543 ? -26.880 3.408 15.329 1.00 91.38 543 ALA A N 1
ATOM 3997 C CA . ALA A 1 543 ? -26.726 2.678 14.071 1.00 91.38 543 ALA A CA 1
ATOM 3998 C C . ALA A 1 543 ? -25.548 1.680 14.068 1.00 91.38 543 ALA A C 1
ATOM 4000 O O . ALA A 1 543 ? -25.197 1.165 13.007 1.00 91.38 543 ALA A O 1
ATOM 4001 N N . GLN A 1 544 ? -24.908 1.437 15.221 1.00 94.50 544 GLN A N 1
ATOM 4002 C CA . GLN A 1 544 ? -23.772 0.518 15.395 1.00 94.50 544 GLN A CA 1
ATOM 4003 C C . GLN A 1 544 ? -22.668 0.696 14.338 1.00 94.50 544 GLN A C 1
ATOM 4005 O O . GLN A 1 544 ? -22.138 -0.269 13.774 1.00 94.50 544 GLN A O 1
ATOM 4010 N N . ARG A 1 545 ? -22.296 1.951 14.064 1.00 96.56 545 ARG A N 1
ATOM 4011 C CA . ARG A 1 545 ? -21.304 2.289 13.036 1.00 96.56 545 ARG A CA 1
ATOM 4012 C C . ARG A 1 545 ? -20.241 3.268 13.521 1.00 96.56 545 ARG A C 1
ATOM 4014 O O . ARG A 1 545 ? -20.487 4.150 14.343 1.00 96.56 545 ARG A O 1
ATOM 4021 N N . ILE A 1 546 ? -19.039 3.117 12.973 1.00 97.25 546 ILE A N 1
ATOM 4022 C CA . ILE A 1 546 ? -17.872 3.949 13.280 1.00 97.25 546 ILE A CA 1
ATOM 4023 C C . ILE A 1 546 ? -17.273 4.536 11.998 1.00 97.25 546 ILE A C 1
ATOM 4025 O O . ILE A 1 546 ? -17.043 3.829 11.017 1.00 97.25 546 ILE A O 1
ATOM 4029 N N . GLY A 1 547 ? -17.047 5.847 11.984 1.00 97.19 547 GLY A N 1
ATOM 4030 C CA . GLY A 1 547 ? -16.520 6.582 10.839 1.00 97.19 547 GLY A CA 1
ATOM 4031 C C . GLY A 1 547 ? -14.995 6.579 10.826 1.00 97.19 547 GLY A C 1
ATOM 4032 O O . GLY A 1 547 ? -14.359 7.197 11.679 1.00 97.19 547 GLY A O 1
ATOM 4033 N N . VAL A 1 548 ? -14.391 5.920 9.834 1.00 96.44 548 VAL A N 1
ATOM 4034 C CA . VAL A 1 548 ? -12.931 5.850 9.672 1.00 96.44 548 VAL A CA 1
ATOM 4035 C C . VAL A 1 548 ? -12.467 6.553 8.399 1.00 96.44 548 VAL A C 1
ATOM 4037 O O . VAL A 1 548 ? -13.089 6.431 7.344 1.00 96.44 548 VAL A O 1
ATOM 4040 N N . HIS A 1 549 ? -11.325 7.241 8.455 1.00 93.81 549 HIS A N 1
ATOM 4041 C CA . HIS A 1 549 ? -10.654 7.715 7.243 1.00 93.81 549 HIS A CA 1
ATOM 4042 C C . HIS A 1 549 ? -9.811 6.601 6.642 1.00 93.81 549 HIS A C 1
ATOM 4044 O O . HIS A 1 549 ? -8.910 6.066 7.288 1.00 93.81 549 HIS A O 1
ATOM 4050 N N . ARG A 1 550 ? -10.080 6.254 5.385 1.00 91.12 550 ARG A N 1
ATOM 4051 C CA . ARG A 1 550 ? -9.372 5.184 4.687 1.00 91.12 550 ARG A CA 1
ATOM 4052 C C . ARG A 1 550 ? -7.938 5.576 4.377 1.00 91.12 550 ARG A C 1
ATOM 4054 O O . ARG A 1 550 ? -7.680 6.601 3.745 1.00 91.12 550 ARG A O 1
ATOM 4061 N N . LYS A 1 551 ? -6.993 4.705 4.744 1.00 83.19 551 LYS A N 1
ATOM 4062 C CA . LYS A 1 551 ? -5.576 4.893 4.417 1.00 83.19 551 LYS A CA 1
ATOM 4063 C C . LYS A 1 551 ? -5.396 5.028 2.900 1.00 83.19 551 LYS A C 1
ATOM 4065 O O . LYS A 1 551 ? -5.914 4.217 2.136 1.00 83.19 551 LYS A O 1
ATOM 4070 N N . GLY A 1 552 ? -4.615 6.018 2.475 1.00 77.44 552 GLY A N 1
ATOM 4071 C CA . GLY A 1 552 ? -4.355 6.299 1.062 1.00 77.44 552 GLY A CA 1
ATOM 4072 C C . GLY A 1 552 ? -5.368 7.287 0.493 1.00 77.44 552 GLY A C 1
ATOM 4073 O O . GLY A 1 552 ? -5.013 8.437 0.290 1.00 77.44 552 GLY A O 1
ATOM 4074 N N . SER A 1 553 ? -6.620 6.859 0.291 1.00 79.38 553 SER A N 1
ATOM 4075 C CA . SER A 1 553 ? -7.654 7.727 -0.310 1.00 79.38 553 SER A CA 1
ATOM 4076 C C . SER A 1 553 ? -8.084 8.906 0.569 1.00 79.38 553 SER A C 1
ATOM 4078 O O . SER A 1 553 ? -8.648 9.864 0.059 1.00 79.38 553 SER A O 1
ATOM 4080 N N . GLY A 1 554 ? -7.903 8.818 1.891 1.00 83.50 554 GLY A N 1
ATOM 4081 C CA . GLY A 1 554 ? -8.390 9.822 2.841 1.00 83.50 554 GLY A CA 1
ATOM 4082 C C . GLY A 1 554 ? -9.916 9.862 2.992 1.00 83.50 554 GLY A C 1
ATOM 4083 O O . GLY A 1 554 ? -10.414 10.574 3.859 1.00 83.50 554 GLY A O 1
ATOM 4084 N N . ARG A 1 555 ? -10.669 9.078 2.207 1.00 91.19 555 ARG A N 1
ATOM 4085 C CA . ARG A 1 555 ? -12.136 9.065 2.212 1.00 91.19 555 ARG A CA 1
ATOM 4086 C C . ARG A 1 555 ? -12.678 8.606 3.564 1.00 91.19 555 ARG A C 1
ATOM 4088 O O . ARG A 1 555 ? -12.245 7.576 4.083 1.00 91.19 555 ARG A O 1
ATOM 4095 N N . LEU A 1 556 ? -13.660 9.333 4.093 1.00 95.19 556 LEU A N 1
ATOM 4096 C CA . LEU A 1 556 ? -14.442 8.894 5.244 1.00 95.19 556 LEU A CA 1
ATOM 4097 C C . LEU A 1 556 ? -15.357 7.729 4.839 1.00 95.19 556 LEU A C 1
ATOM 4099 O O . LEU A 1 556 ? -16.060 7.792 3.828 1.00 95.19 556 LEU A O 1
ATOM 4103 N N . GLN A 1 557 ? -15.351 6.659 5.625 1.00 96.12 557 GLN A N 1
ATOM 4104 C CA . GLN A 1 557 ? -16.269 5.541 5.469 1.00 96.12 557 GLN A CA 1
ATOM 4105 C C . GLN A 1 557 ? -16.814 5.114 6.826 1.00 96.12 557 GLN A C 1
ATOM 4107 O O . GLN A 1 557 ? -16.049 4.849 7.750 1.00 96.12 557 GLN A O 1
ATOM 4112 N N . TRP A 1 558 ? -18.134 5.001 6.907 1.00 96.94 558 TRP A N 1
ATOM 4113 C CA . TRP A 1 558 ? -18.824 4.420 8.048 1.00 96.94 558 TRP A CA 1
ATOM 4114 C C . TRP A 1 558 ? -18.783 2.899 7.955 1.00 96.94 558 TRP A C 1
ATOM 4116 O O . TRP A 1 558 ? -19.150 2.327 6.929 1.00 96.94 558 TRP A O 1
ATOM 4126 N N . LEU A 1 559 ? -18.286 2.263 9.010 1.00 96.75 559 LEU A N 1
ATOM 4127 C CA . LEU A 1 559 ? -18.151 0.819 9.119 1.00 96.75 559 LEU A CA 1
ATOM 4128 C C . LEU A 1 559 ? -19.108 0.273 10.169 1.00 96.75 559 LEU A C 1
ATOM 4130 O O . LEU A 1 559 ? -19.091 0.797 11.285 1.00 96.75 559 LEU A O 1
ATOM 4134 N N . PRO A 1 560 ? -19.878 -0.781 9.859 1.00 95.69 560 PRO A N 1
ATOM 4135 C CA . PRO A 1 560 ? -20.643 -1.483 10.874 1.00 95.69 560 PRO A CA 1
ATOM 4136 C C . PRO A 1 560 ? -19.694 -2.225 11.822 1.00 95.69 560 PRO A C 1
ATOM 4138 O O . PRO A 1 560 ? -18.634 -2.710 11.413 1.00 95.69 560 PRO A O 1
ATOM 4141 N N . GLY A 1 561 ? -20.071 -2.302 13.093 1.00 94.69 561 GLY A N 1
ATOM 4142 C CA . GLY A 1 561 ? -19.417 -3.133 14.100 1.00 94.69 561 GLY A CA 1
ATOM 4143 C C . GLY A 1 561 ? -20.444 -3.979 14.845 1.00 94.69 561 GLY A C 1
ATOM 4144 O O . GLY A 1 561 ? -21.641 -3.730 14.766 1.00 94.69 561 GLY A O 1
ATOM 4145 N N . SER A 1 562 ? -19.982 -4.985 15.582 1.00 93.19 562 SER A N 1
ATOM 4146 C CA . SER A 1 562 ? -20.865 -5.821 16.404 1.00 93.19 562 SER A CA 1
ATOM 4147 C C . SER A 1 562 ? -21.441 -5.033 17.583 1.00 93.19 562 SER A C 1
ATOM 4149 O O . SER A 1 562 ? -20.714 -4.238 18.185 1.00 93.19 562 SER A O 1
ATOM 4151 N N . ALA A 1 563 ? -22.680 -5.327 17.987 1.00 91.69 563 ALA A N 1
ATOM 4152 C CA . ALA A 1 563 ? -23.330 -4.724 19.156 1.00 91.69 563 ALA A CA 1
ATOM 4153 C C . ALA A 1 563 ? -22.437 -4.748 20.414 1.00 91.69 563 ALA A C 1
ATOM 4155 O O . ALA A 1 563 ? -22.228 -3.709 21.040 1.00 91.69 563 ALA A O 1
ATOM 4156 N N . ASP A 1 564 ? -21.800 -5.887 20.704 1.00 90.19 564 ASP A N 1
ATOM 4157 C CA . ASP A 1 564 ? -20.881 -6.046 21.841 1.00 90.19 564 ASP A CA 1
ATOM 4158 C C . ASP A 1 564 ? -19.742 -5.023 21.828 1.00 90.19 564 ASP A C 1
ATOM 4160 O O . ASP A 1 564 ? -19.369 -4.466 22.860 1.00 90.19 564 ASP A O 1
ATOM 4164 N N . ALA A 1 565 ? -19.205 -4.710 20.647 1.00 94.50 565 ALA A N 1
ATOM 4165 C CA . ALA A 1 565 ? -18.121 -3.746 20.513 1.00 94.50 565 ALA A CA 1
ATOM 4166 C C . ALA A 1 565 ? -18.559 -2.345 20.967 1.00 94.50 565 ALA A C 1
ATOM 4168 O O . ALA A 1 565 ? -17.782 -1.627 21.600 1.00 94.50 565 ALA A O 1
ATOM 4169 N N . PHE A 1 566 ? -19.816 -1.981 20.696 1.00 95.12 566 PHE A N 1
ATOM 4170 C CA . PHE A 1 566 ? -20.408 -0.719 21.130 1.00 95.12 566 PHE A CA 1
ATOM 4171 C C . PHE A 1 566 ? -20.790 -0.714 22.615 1.00 95.12 566 PHE A C 1
ATOM 4173 O O . PHE A 1 566 ? -20.672 0.332 23.255 1.00 95.12 566 PHE A O 1
ATOM 4180 N N . VAL A 1 567 ? -21.140 -1.867 23.195 1.00 94.06 567 VAL A N 1
ATOM 4181 C CA . VAL A 1 567 ? -21.313 -2.010 24.652 1.00 94.06 567 VAL A CA 1
ATOM 4182 C C . VAL A 1 567 ? -20.000 -1.695 25.371 1.00 94.06 567 VAL A C 1
ATOM 4184 O O . VAL A 1 567 ? -19.952 -0.807 26.225 1.00 94.06 567 VAL A O 1
ATOM 4187 N N . TRP A 1 568 ? -18.901 -2.341 24.971 1.00 95.12 568 TRP A N 1
ATOM 4188 C CA . TRP A 1 568 ? -17.580 -2.084 25.557 1.00 95.12 568 TRP A CA 1
ATOM 4189 C C . TRP A 1 568 ? -17.094 -0.658 25.304 1.00 95.12 568 TRP A C 1
ATOM 4191 O O . TRP A 1 568 ? -16.484 -0.045 26.183 1.00 95.12 568 TRP A O 1
ATOM 4201 N N . LEU A 1 569 ? -17.395 -0.100 24.129 1.00 95.00 569 LEU A N 1
ATOM 4202 C CA . LEU A 1 569 ? -17.111 1.299 23.828 1.00 95.00 569 LEU A CA 1
ATOM 4203 C C . LEU A 1 569 ? -17.838 2.236 24.796 1.00 95.00 569 LEU A C 1
ATOM 4205 O O . LEU A 1 569 ? -17.243 3.209 25.263 1.00 95.00 569 LEU A O 1
ATOM 4209 N N . ARG A 1 570 ? -19.101 1.948 25.127 1.00 93.69 570 ARG A N 1
ATOM 4210 C CA . ARG A 1 570 ? -19.875 2.773 26.054 1.00 93.69 570 ARG A CA 1
ATOM 4211 C C . ARG A 1 570 ? -19.346 2.678 27.482 1.00 93.69 570 ARG A C 1
ATOM 4213 O O . ARG A 1 570 ? -19.183 3.716 28.118 1.00 93.69 570 ARG A O 1
ATOM 4220 N N . LEU A 1 571 ? -18.999 1.476 27.944 1.00 94.00 571 LEU A N 1
ATOM 4221 C CA . LEU A 1 571 ? -18.354 1.268 29.247 1.00 94.00 571 LEU A CA 1
ATOM 4222 C C . LEU A 1 571 ? -17.029 2.035 29.349 1.00 94.00 571 LEU A C 1
ATOM 4224 O O . LEU A 1 571 ? -16.757 2.691 30.355 1.00 94.00 571 LEU A O 1
ATOM 4228 N N . TYR A 1 572 ? -16.230 2.017 28.279 1.00 94.56 572 TYR A N 1
ATOM 4229 C CA . TYR A 1 572 ? -15.019 2.825 28.192 1.00 94.56 572 TYR A CA 1
ATOM 4230 C C . TYR A 1 572 ? -15.317 4.326 28.311 1.00 94.56 572 TYR A C 1
ATOM 4232 O O . TYR A 1 572 ? -14.685 5.005 29.117 1.00 94.56 572 TYR A O 1
ATOM 4240 N N . GLN A 1 573 ? -16.275 4.844 27.539 1.00 90.94 573 GLN A N 1
ATOM 4241 C CA . GLN A 1 573 ? -16.626 6.268 27.556 1.00 90.94 573 GLN A CA 1
ATOM 4242 C C . GLN A 1 573 ? -17.138 6.739 28.921 1.00 90.94 573 GLN A C 1
ATOM 4244 O O . GLN A 1 573 ? -16.836 7.858 29.311 1.00 90.94 573 GLN A O 1
ATOM 4249 N N . GLN A 1 574 ? -17.881 5.899 29.647 1.00 90.62 574 GLN A N 1
ATOM 4250 C CA . GLN A 1 574 ? -18.390 6.234 30.981 1.00 90.62 574 GLN A CA 1
ATOM 4251 C C . GLN A 1 574 ? -17.286 6.335 32.039 1.00 90.62 574 GLN A C 1
ATOM 4253 O O . GLN A 1 574 ? -17.404 7.121 32.971 1.00 90.62 574 GLN A O 1
ATOM 4258 N N . ARG A 1 575 ? -16.221 5.534 31.915 1.00 88.44 575 ARG A N 1
ATOM 4259 C CA . ARG A 1 575 ? -15.112 5.492 32.886 1.00 88.44 575 ARG A CA 1
ATOM 4260 C C . ARG A 1 575 ? -13.960 6.434 32.542 1.00 88.44 575 ARG A C 1
ATOM 4262 O O . ARG A 1 575 ? -13.075 6.639 33.368 1.00 88.44 575 ARG A O 1
ATOM 4269 N N . GLN A 1 576 ? -13.908 6.931 31.310 1.00 84.38 576 GLN A N 1
ATOM 4270 C CA . GLN A 1 576 ? -12.804 7.752 30.837 1.00 84.38 576 GLN A CA 1
ATOM 4271 C C . GLN A 1 576 ? -13.030 9.218 31.200 1.00 84.38 576 GLN A C 1
ATOM 4273 O O . GLN A 1 576 ? -13.894 9.872 30.625 1.00 84.38 576 GLN A O 1
ATOM 4278 N N . ASP A 1 577 ? -12.157 9.754 32.049 1.00 82.81 577 ASP A N 1
ATOM 4279 C CA . ASP A 1 577 ? -12.027 11.198 32.204 1.00 82.81 577 ASP A CA 1
ATOM 4280 C C . ASP A 1 577 ? -11.375 11.790 30.941 1.00 82.81 577 ASP A C 1
ATOM 4282 O O . ASP A 1 577 ? -10.282 11.378 30.520 1.00 82.81 577 ASP A O 1
ATOM 4286 N N . ARG A 1 578 ? -12.094 12.678 30.249 1.00 85.62 578 ARG A N 1
ATOM 4287 C CA . ARG A 1 578 ? -11.674 13.245 28.963 1.00 85.62 578 ARG A CA 1
ATOM 4288 C C . ARG A 1 578 ? -11.332 14.722 29.153 1.00 85.62 578 ARG A C 1
ATOM 4290 O O . ARG A 1 578 ? -12.225 15.501 29.472 1.00 85.62 578 ARG A O 1
ATOM 4297 N N . PRO A 1 579 ? -10.088 15.134 28.847 1.00 86.38 579 PRO A N 1
ATOM 4298 C CA . PRO A 1 579 ? -9.726 16.545 28.850 1.00 86.38 579 PRO A CA 1
ATOM 4299 C C . PRO A 1 579 ? -10.616 17.364 27.909 1.00 86.38 579 PRO A C 1
ATOM 4301 O O . PRO A 1 579 ? -10.949 16.907 26.809 1.00 86.38 579 PRO A O 1
ATOM 4304 N N . ALA A 1 580 ? -10.955 18.587 28.317 1.00 85.19 580 ALA A N 1
ATOM 4305 C CA . ALA A 1 580 ? -11.726 19.512 27.493 1.00 85.19 580 ALA A CA 1
ATOM 4306 C C . ALA A 1 580 ? -11.065 19.714 26.114 1.00 85.19 580 ALA A C 1
ATOM 4308 O O . ALA A 1 580 ? -9.845 19.830 26.001 1.00 85.19 580 ALA A O 1
ATOM 4309 N N . GLY A 1 581 ? -11.874 19.712 25.051 1.00 85.31 581 GLY A N 1
ATOM 4310 C CA . GLY A 1 581 ? -11.414 19.887 23.667 1.00 85.31 581 GLY A CA 1
ATOM 4311 C C . GLY A 1 581 ? -10.765 18.657 23.019 1.00 85.31 581 GLY A C 1
ATOM 4312 O O . GLY A 1 581 ? -10.482 18.684 21.821 1.00 85.31 581 GLY A O 1
ATOM 4313 N N . GLN A 1 582 ? -10.556 17.557 23.749 1.00 90.75 582 GLN A N 1
ATOM 4314 C CA . GLN A 1 582 ? -9.930 16.369 23.177 1.00 90.75 582 GLN A CA 1
ATOM 4315 C C . GLN A 1 582 ? -10.887 15.592 22.259 1.00 90.75 582 GLN A C 1
ATOM 4317 O O . GLN A 1 582 ? -11.821 14.939 22.721 1.00 90.75 582 GLN A O 1
ATOM 4322 N N . GLN A 1 583 ? -10.594 15.586 20.955 1.00 92.69 583 GLN A N 1
ATOM 4323 C CA . GLN A 1 583 ? -11.437 14.939 19.938 1.00 92.69 583 GLN A CA 1
ATOM 4324 C C . GLN A 1 583 ? -11.091 13.471 19.678 1.00 92.69 583 GLN A C 1
ATOM 4326 O O . GLN A 1 583 ? -11.897 12.745 19.101 1.00 92.69 583 GLN A O 1
ATOM 4331 N N . ALA A 1 584 ? -9.905 13.004 20.081 1.00 94.62 584 ALA A N 1
ATOM 4332 C CA . ALA A 1 584 ? -9.513 11.611 19.883 1.00 94.62 584 ALA A CA 1
ATOM 4333 C C . ALA A 1 584 ? -10.405 10.666 20.704 1.00 94.62 584 ALA A C 1
ATOM 4335 O O . ALA A 1 584 ? -10.533 10.817 21.923 1.00 94.62 584 ALA A O 1
ATOM 4336 N N . LEU A 1 585 ? -10.976 9.654 20.044 1.00 95.31 585 LEU A N 1
ATOM 4337 C CA . LEU A 1 585 ? -11.832 8.675 20.710 1.00 95.31 585 LEU A CA 1
ATOM 4338 C C . LEU A 1 585 ? -11.040 7.869 21.742 1.00 95.31 585 LEU A C 1
ATOM 4340 O O . LEU A 1 585 ? -11.497 7.696 22.868 1.00 95.31 585 LEU A O 1
ATOM 4344 N N . TRP A 1 586 ? -9.845 7.415 21.358 1.00 95.88 586 TRP A N 1
ATOM 4345 C CA . TRP A 1 586 ? -9.006 6.521 22.151 1.00 95.88 586 TRP A CA 1
ATOM 4346 C C . TRP A 1 586 ? -7.890 7.282 22.857 1.00 95.88 586 TRP A C 1
ATOM 4348 O O . TRP A 1 586 ? -7.023 7.869 22.208 1.00 95.88 586 TRP A O 1
ATOM 4358 N N . LEU A 1 587 ? -7.862 7.210 24.187 1.00 94.88 587 LEU A N 1
ATOM 4359 C CA . LEU A 1 587 ? -6.881 7.909 25.020 1.00 94.88 587 LEU A CA 1
ATOM 4360 C C . LEU A 1 587 ? -5.984 6.950 25.802 1.00 94.88 587 LEU A C 1
ATOM 4362 O O . LEU A 1 587 ? -6.350 5.803 26.071 1.00 94.88 587 LEU A O 1
ATOM 4366 N N . THR A 1 588 ? -4.788 7.405 26.177 1.00 93.31 588 THR A N 1
ATOM 4367 C CA . THR A 1 588 ? -3.909 6.710 27.126 1.00 93.31 588 THR A CA 1
ATOM 4368 C C . THR A 1 588 ? -4.550 6.648 28.511 1.00 93.31 588 THR A C 1
ATOM 4370 O O . THR A 1 588 ? -5.210 7.584 28.944 1.00 93.31 588 THR A O 1
ATOM 4373 N N . ARG A 1 589 ? -4.332 5.541 29.234 1.00 88.38 589 ARG A N 1
ATOM 4374 C CA . ARG A 1 589 ? -4.936 5.320 30.561 1.00 88.38 589 ARG A CA 1
ATOM 4375 C C . ARG A 1 589 ? -4.342 6.189 31.669 1.00 88.38 589 ARG A C 1
ATOM 4377 O O . ARG A 1 589 ? -5.029 6.475 32.635 1.00 88.38 589 ARG A O 1
ATOM 4384 N N . ARG A 1 590 ? -3.056 6.531 31.567 1.00 86.50 590 ARG A N 1
ATOM 4385 C CA . ARG A 1 590 ? -2.348 7.337 32.568 1.00 86.50 590 ARG A CA 1
ATOM 4386 C C . ARG A 1 590 ? -2.356 8.798 32.140 1.00 86.50 590 ARG A C 1
ATOM 4388 O O . ARG A 1 590 ? -2.186 9.067 30.947 1.00 86.50 590 ARG A O 1
ATOM 4395 N N . ALA A 1 591 ? -2.522 9.688 33.114 1.00 83.69 591 ALA A N 1
ATOM 4396 C CA . ALA A 1 591 ? -2.348 11.116 32.925 1.00 83.69 591 ALA A CA 1
ATOM 4397 C C . ALA A 1 591 ? -0.870 11.443 32.596 1.00 83.69 591 ALA A C 1
ATOM 4399 O O . ALA A 1 591 ? 0.025 10.748 33.085 1.00 83.69 591 ALA A O 1
ATOM 4400 N N . PRO A 1 592 ? -0.597 12.469 31.768 1.00 86.12 592 PRO A N 1
ATOM 4401 C CA . PRO A 1 592 ? -1.571 13.229 30.984 1.00 86.12 592 PRO A CA 1
ATOM 4402 C C . PRO A 1 592 ? -2.189 12.371 29.864 1.00 86.12 592 PRO A C 1
ATOM 4404 O O . PRO A 1 592 ? -1.486 11.632 29.170 1.00 86.12 592 PRO A O 1
ATOM 4407 N N . HIS A 1 593 ? -3.510 12.466 29.686 1.00 89.88 593 HIS A N 1
ATOM 4408 C CA . HIS A 1 593 ? -4.234 11.698 28.672 1.00 89.88 593 HIS A CA 1
ATOM 4409 C C . HIS A 1 593 ? -3.884 12.194 27.264 1.00 89.88 593 HIS A C 1
ATOM 4411 O O . HIS A 1 593 ? -4.098 13.353 26.923 1.00 89.88 593 HIS A O 1
ATOM 4417 N N . ARG A 1 594 ? -3.349 11.302 26.427 1.00 91.56 594 ARG A N 1
ATOM 4418 C CA . ARG A 1 594 ? -2.937 11.577 25.042 1.00 91.56 594 ARG A CA 1
ATOM 4419 C C . ARG A 1 594 ? -3.654 10.631 24.075 1.00 91.56 594 ARG A C 1
ATOM 4421 O O . ARG A 1 594 ? -4.061 9.550 24.508 1.00 91.56 594 ARG A O 1
ATOM 4428 N N . PRO A 1 595 ? -3.787 10.974 22.780 1.00 94.19 595 PRO A N 1
ATOM 4429 C CA . PRO A 1 595 ? -4.295 10.041 21.778 1.00 94.19 595 PRO A CA 1
ATOM 4430 C C . PRO A 1 595 ? -3.518 8.720 21.786 1.00 94.19 595 PRO A C 1
ATOM 4432 O O . PRO A 1 595 ? -2.285 8.702 21.856 1.00 94.19 595 PRO A O 1
ATOM 4435 N N . LEU A 1 596 ? -4.236 7.601 21.718 1.00 94.56 596 LEU A N 1
ATOM 4436 C CA . LEU A 1 596 ? -3.626 6.279 21.728 1.00 94.56 596 LEU A CA 1
ATOM 4437 C C . LEU A 1 596 ? -2.888 6.015 20.411 1.00 94.56 596 LEU A C 1
ATOM 4439 O O . LEU A 1 596 ? -3.479 5.969 19.335 1.00 94.56 596 LEU A O 1
ATOM 4443 N N . THR A 1 597 ? -1.583 5.778 20.498 1.00 93.81 597 THR A N 1
ATOM 4444 C CA . THR A 1 597 ? -0.751 5.510 19.323 1.00 93.81 597 THR A CA 1
ATOM 4445 C C . THR A 1 597 ? -0.754 4.031 18.934 1.00 93.81 597 THR A C 1
ATOM 4447 O O . THR A 1 597 ? -1.014 3.137 19.746 1.00 93.81 597 THR A O 1
ATOM 4450 N N .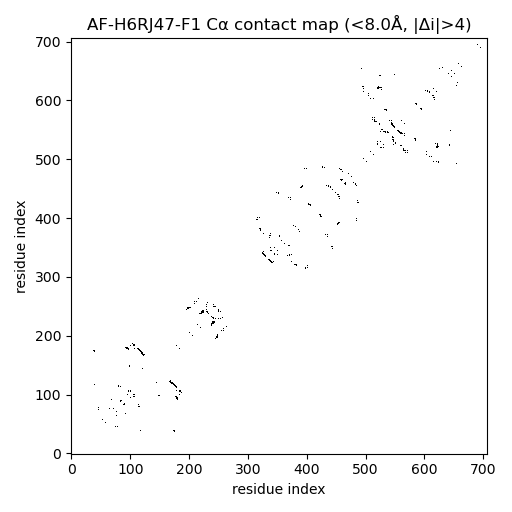 TYR A 1 598 ? -0.370 3.744 17.686 1.00 92.56 598 TYR A N 1
ATOM 4451 C CA . TYR A 1 598 ? -0.176 2.369 17.210 1.00 92.56 598 TYR A CA 1
ATOM 4452 C C . TYR A 1 598 ? 0.826 1.586 18.068 1.00 92.56 598 TYR A C 1
ATOM 4454 O O . TYR A 1 598 ? 0.602 0.413 18.358 1.00 92.56 598 TYR A O 1
ATOM 4462 N N . SER A 1 599 ? 1.926 2.216 18.496 1.00 91.62 599 SER A N 1
ATOM 4463 C CA . SER A 1 599 ? 2.932 1.568 19.345 1.00 91.62 599 SER A CA 1
ATOM 4464 C C . SER A 1 599 ? 2.373 1.214 20.722 1.00 91.62 599 SER A C 1
ATOM 4466 O O . SER A 1 599 ? 2.649 0.122 21.217 1.00 91.62 599 SER A O 1
ATOM 4468 N N . ALA A 1 600 ? 1.542 2.081 21.308 1.00 93.12 600 ALA A N 1
ATOM 4469 C CA . ALA A 1 600 ? 0.871 1.805 22.572 1.00 93.12 600 ALA A CA 1
ATOM 4470 C C . ALA A 1 600 ? -0.105 0.626 22.446 1.00 93.12 600 ALA A C 1
ATOM 4472 O O . ALA A 1 600 ? -0.025 -0.313 23.237 1.00 93.12 600 ALA A O 1
ATOM 4473 N N . MET A 1 601 ? -0.959 0.612 21.416 1.00 95.12 601 MET A N 1
ATOM 4474 C CA . MET A 1 601 ? -1.882 -0.508 21.185 1.00 95.12 601 MET A CA 1
ATOM 4475 C C . MET A 1 601 ? -1.142 -1.812 20.845 1.00 95.12 601 MET A C 1
ATOM 4477 O O . MET A 1 601 ? -1.504 -2.887 21.319 1.00 95.12 601 MET A O 1
ATOM 4481 N N . ARG A 1 602 ? -0.046 -1.735 20.079 1.00 94.06 602 ARG A N 1
ATOM 4482 C CA . ARG A 1 602 ? 0.830 -2.887 19.825 1.00 94.06 602 ARG A CA 1
ATOM 4483 C C . ARG A 1 602 ? 1.395 -3.454 21.128 1.00 94.06 602 ARG A C 1
ATOM 4485 O O . ARG A 1 602 ? 1.459 -4.669 21.262 1.00 94.06 602 ARG A O 1
ATOM 4492 N N . ARG A 1 603 ? 1.789 -2.597 22.074 1.00 94.69 603 ARG A N 1
ATOM 4493 C CA . ARG A 1 603 ? 2.323 -3.011 23.379 1.00 94.69 603 ARG A CA 1
ATOM 4494 C C . ARG A 1 603 ? 1.248 -3.647 24.266 1.00 94.69 603 ARG A C 1
ATOM 4496 O O . ARG A 1 603 ? 1.543 -4.612 24.959 1.00 94.69 603 ARG A O 1
ATOM 4503 N N . VAL A 1 604 ? 0.001 -3.167 24.190 1.00 94.50 604 VAL A N 1
ATOM 4504 C CA . VAL A 1 604 ? -1.163 -3.814 24.829 1.00 94.50 604 VAL A CA 1
ATOM 4505 C C . VAL A 1 604 ? -1.338 -5.242 24.313 1.00 94.50 604 VAL A C 1
ATOM 4507 O O . VAL A 1 604 ? -1.398 -6.164 25.121 1.00 94.50 604 VAL A O 1
ATOM 4510 N N . LEU A 1 605 ? -1.362 -5.423 22.988 1.00 94.69 605 LEU A N 1
ATOM 4511 C CA . LEU A 1 605 ? -1.515 -6.743 22.373 1.00 94.69 605 LEU A CA 1
ATOM 4512 C C . LEU A 1 605 ? -0.313 -7.655 22.652 1.00 94.69 605 LEU A C 1
ATOM 4514 O O . LEU A 1 605 ? -0.488 -8.841 22.891 1.00 94.69 605 LEU A O 1
ATOM 4518 N N . GLN A 1 606 ? 0.905 -7.111 22.642 1.00 94.06 606 GLN A N 1
ATOM 4519 C CA . GLN A 1 606 ? 2.116 -7.877 22.930 1.00 94.06 606 GLN A CA 1
ATOM 4520 C C . GLN A 1 606 ? 2.109 -8.464 24.344 1.00 94.06 606 GLN A C 1
ATOM 4522 O O . GLN A 1 606 ? 2.417 -9.635 24.501 1.00 94.06 606 GLN A O 1
ATOM 4527 N N . ARG A 1 607 ? 1.690 -7.695 25.346 1.00 94.50 607 ARG A N 1
ATOM 4528 C CA . ARG A 1 607 ? 1.544 -8.200 26.714 1.00 94.50 607 ARG A CA 1
ATOM 4529 C C . ARG A 1 607 ? 0.526 -9.344 26.806 1.00 94.50 607 ARG A C 1
ATOM 4531 O O . ARG A 1 607 ? 0.794 -10.339 27.458 1.00 94.50 607 ARG A O 1
ATOM 4538 N N . ALA A 1 608 ? -0.615 -9.227 26.123 1.00 93.75 608 ALA A N 1
ATOM 4539 C CA . ALA A 1 608 ? -1.593 -10.318 26.072 1.00 93.75 608 ALA A CA 1
ATOM 4540 C C . ALA A 1 608 ? -1.035 -11.553 25.342 1.00 93.75 608 ALA A C 1
ATOM 4542 O O . ALA A 1 608 ? -1.276 -12.682 25.745 1.00 93.75 608 ALA A O 1
ATOM 4543 N N . ASN A 1 609 ? -0.237 -11.353 24.291 1.00 93.44 609 ASN A N 1
ATOM 4544 C CA . ASN A 1 609 ? 0.463 -12.453 23.633 1.00 93.44 609 ASN A CA 1
ATOM 4545 C C . ASN A 1 609 ? 1.474 -13.138 24.562 1.00 93.44 609 ASN A C 1
ATOM 4547 O O . ASN A 1 609 ? 1.579 -14.357 24.516 1.00 93.44 609 ASN A O 1
ATOM 4551 N N . GLU A 1 610 ? 2.212 -12.371 25.369 1.00 92.38 610 GLU A N 1
ATOM 4552 C CA . GLU A 1 610 ? 3.185 -12.890 26.340 1.00 92.38 610 GLU A CA 1
ATOM 4553 C C . GLU A 1 610 ? 2.490 -13.749 27.406 1.00 92.38 610 GLU A C 1
ATOM 4555 O O . GLU A 1 610 ? 2.967 -14.839 27.699 1.00 92.38 610 GLU A O 1
ATOM 4560 N N . GLU A 1 611 ? 1.326 -13.318 27.904 1.00 91.62 611 GLU A N 1
ATOM 4561 C CA . GLU A 1 611 ? 0.507 -14.090 28.855 1.00 91.62 611 GLU A CA 1
ATOM 4562 C C . GLU A 1 611 ? -0.035 -15.396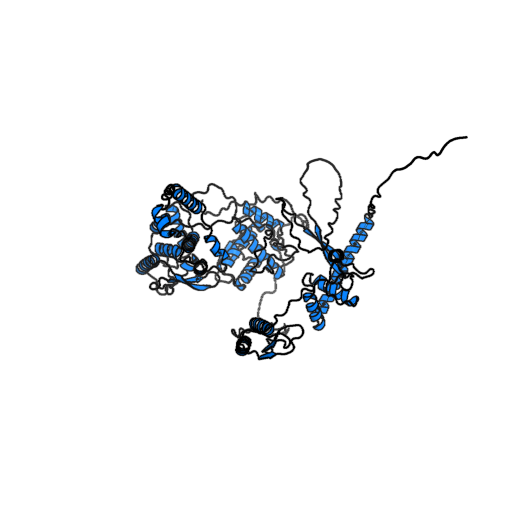 28.248 1.00 91.62 611 GLU A C 1
ATOM 4564 O O . GLU A 1 611 ? -0.131 -16.407 28.936 1.00 91.62 611 GLU A O 1
ATOM 4569 N N . LEU A 1 612 ? -0.369 -15.391 26.954 1.00 89.31 612 LEU A N 1
ATOM 4570 C CA . LEU A 1 612 ? -0.997 -16.527 26.269 1.00 89.31 612 LEU A CA 1
ATOM 4571 C C . LEU A 1 612 ? -0.014 -17.412 25.490 1.00 89.31 612 LEU A C 1
ATOM 4573 O O . LEU A 1 612 ? -0.435 -18.370 24.845 1.00 89.31 612 LEU A O 1
ATOM 4577 N N . GLY A 1 613 ? 1.275 -17.067 25.459 1.00 88.44 613 GLY A N 1
ATOM 4578 C CA . GLY A 1 613 ? 2.265 -17.750 24.620 1.00 88.44 613 GLY A CA 1
ATOM 4579 C C . GLY A 1 613 ? 1.989 -17.638 23.112 1.00 88.44 613 GLY A C 1
ATOM 4580 O O . GLY A 1 613 ? 2.371 -18.516 22.340 1.00 88.44 613 GLY A O 1
ATOM 4581 N N . THR A 1 614 ? 1.312 -16.575 22.665 1.00 88.69 614 THR A N 1
ATOM 4582 C CA . THR A 1 614 ? 0.929 -16.382 21.254 1.00 88.69 614 THR A CA 1
ATOM 4583 C C . THR A 1 614 ? 1.762 -15.294 20.559 1.00 88.69 614 THR A C 1
ATOM 4585 O O . THR A 1 614 ? 2.722 -14.750 21.098 1.00 88.69 614 THR A O 1
ATOM 4588 N N . GLY A 1 615 ? 1.451 -14.986 19.295 1.00 87.62 615 GLY A N 1
ATOM 4589 C CA . GLY A 1 615 ? 2.211 -14.027 18.483 1.00 87.62 615 GLY A CA 1
ATOM 4590 C C . GLY A 1 615 ? 1.341 -13.251 17.499 1.00 87.62 615 GLY A C 1
ATOM 4591 O O . GLY A 1 615 ? 1.743 -13.044 16.340 1.00 87.62 615 GLY A O 1
ATOM 4592 N N . TRP A 1 616 ? 0.130 -12.891 17.924 1.00 90.88 616 TRP A N 1
ATOM 4593 C CA . TRP A 1 616 ? -0.857 -12.184 17.113 1.00 90.88 616 TRP A CA 1
ATOM 4594 C C . TRP A 1 616 ? -0.532 -10.694 16.986 1.00 90.88 616 TRP A C 1
ATOM 4596 O O . TRP A 1 616 ? 0.063 -10.065 17.857 1.00 90.88 616 TRP A O 1
ATOM 4606 N N . THR A 1 617 ? -0.891 -10.109 15.854 1.00 92.25 617 THR A N 1
ATOM 4607 C CA . THR A 1 617 ? -0.685 -8.696 15.537 1.00 92.25 617 THR A CA 1
ATOM 4608 C C . THR A 1 617 ? -2.021 -8.045 15.214 1.00 92.25 617 THR A C 1
ATOM 4610 O O . THR A 1 617 ? -2.974 -8.716 14.828 1.00 92.25 617 THR A O 1
ATOM 4613 N N . LEU A 1 618 ? -2.079 -6.715 15.287 1.00 92.12 618 LEU A N 1
ATOM 4614 C CA . LEU A 1 618 ? -3.289 -5.962 14.938 1.00 92.12 618 LEU A CA 1
ATOM 4615 C C . LEU A 1 618 ? -3.753 -6.226 13.495 1.00 92.12 618 LEU A C 1
ATOM 4617 O O . LEU A 1 618 ? -4.935 -6.103 13.191 1.00 92.12 618 LEU A O 1
ATOM 4621 N N . HIS A 1 619 ? -2.837 -6.608 12.596 1.00 92.19 619 HIS A N 1
ATOM 4622 C CA . HIS A 1 619 ? -3.208 -6.974 11.232 1.00 92.19 619 HIS A CA 1
ATOM 4623 C C . HIS A 1 619 ? -3.868 -8.356 11.150 1.00 92.19 619 HIS A C 1
ATOM 4625 O O . HIS A 1 619 ? -4.770 -8.537 10.337 1.00 92.19 619 HIS A O 1
ATOM 4631 N N . ASP A 1 620 ? -3.486 -9.298 12.019 1.00 92.69 620 ASP A N 1
ATOM 4632 C CA . ASP A 1 620 ? -4.137 -10.611 12.086 1.00 92.69 620 ASP A CA 1
ATOM 4633 C C . ASP A 1 620 ? -5.592 -10.485 12.580 1.00 92.69 620 ASP A C 1
ATOM 4635 O O . ASP A 1 620 ? -6.459 -11.222 12.120 1.00 92.69 620 ASP A O 1
ATOM 4639 N N . LEU A 1 621 ? -5.903 -9.499 13.434 1.00 93.75 621 LEU A N 1
ATOM 4640 C CA . LEU A 1 621 ? -7.288 -9.206 13.841 1.00 93.75 621 LEU A CA 1
ATOM 4641 C C . LEU A 1 621 ? -8.148 -8.752 12.653 1.00 93.75 621 LEU A C 1
ATOM 4643 O O . LEU A 1 621 ? -9.246 -9.262 12.451 1.00 93.75 621 LEU A O 1
ATOM 4647 N N . ARG A 1 622 ? -7.614 -7.866 11.802 1.00 93.50 622 ARG A N 1
ATOM 4648 C CA . ARG A 1 622 ? -8.280 -7.477 10.548 1.00 93.50 622 ARG A CA 1
ATOM 4649 C C . ARG A 1 622 ? -8.478 -8.671 9.616 1.00 93.50 622 ARG A C 1
ATOM 4651 O O . ARG A 1 622 ? -9.527 -8.784 8.992 1.00 93.50 622 ARG A O 1
ATOM 4658 N N . HIS A 1 623 ? -7.476 -9.539 9.489 1.00 92.38 623 HIS A N 1
ATOM 4659 C CA . HIS A 1 623 ? -7.619 -10.757 8.695 1.00 92.38 623 HIS A CA 1
ATOM 4660 C C . HIS A 1 623 ? -8.693 -11.681 9.270 1.00 92.38 623 HIS A C 1
ATOM 4662 O O . HIS A 1 623 ? -9.434 -12.277 8.504 1.00 92.38 623 HIS A O 1
ATOM 4668 N N . THR A 1 624 ? -8.829 -11.746 10.594 1.00 92.56 624 THR A N 1
ATOM 4669 C CA . THR A 1 624 ? -9.897 -12.500 11.270 1.00 92.56 624 THR A CA 1
ATOM 4670 C C . THR A 1 624 ? -11.277 -11.982 10.894 1.00 92.56 624 THR A C 1
ATOM 4672 O O . THR A 1 624 ? -12.102 -12.773 10.453 1.00 92.56 624 THR A O 1
ATOM 4675 N N . ALA A 1 625 ? -11.495 -10.666 10.951 1.00 94.25 625 ALA A N 1
ATOM 4676 C CA . ALA A 1 625 ? -12.738 -10.060 10.472 1.00 94.25 625 ALA A CA 1
ATOM 4677 C C . ALA A 1 625 ? -13.004 -10.399 8.994 1.00 94.25 625 ALA A C 1
ATOM 4679 O O . ALA A 1 625 ? -14.114 -10.755 8.618 1.00 94.25 625 ALA A O 1
ATOM 4680 N N . ALA A 1 626 ? -11.966 -10.320 8.155 1.00 94.25 626 ALA A N 1
ATOM 4681 C CA . ALA A 1 626 ? -12.078 -10.603 6.729 1.00 94.25 626 ALA A CA 1
ATOM 4682 C C . ALA A 1 626 ? -12.443 -12.064 6.425 1.00 94.25 626 ALA A C 1
ATOM 4684 O O . ALA A 1 626 ? -13.286 -12.290 5.566 1.00 94.25 626 ALA A O 1
ATOM 4685 N N . PHE A 1 627 ? -11.835 -13.033 7.119 1.00 91.12 627 PHE A N 1
ATOM 4686 C CA . PHE A 1 627 ? -12.197 -14.446 6.973 1.00 91.12 627 PHE A CA 1
ATOM 4687 C C . PHE A 1 627 ? -13.627 -14.700 7.444 1.00 91.12 627 PHE A C 1
ATOM 4689 O O . PHE A 1 627 ? -14.398 -15.245 6.669 1.00 91.12 627 PHE A O 1
ATOM 4696 N N . ARG A 1 628 ? -14.013 -14.217 8.635 1.00 90.75 628 ARG A N 1
ATOM 4697 C CA . ARG A 1 628 ? -15.385 -14.379 9.149 1.00 90.75 628 ARG A CA 1
ATOM 4698 C C . ARG A 1 628 ? -16.433 -13.827 8.181 1.00 90.75 628 ARG A C 1
ATOM 4700 O O . ARG A 1 628 ? -17.417 -14.495 7.903 1.00 90.75 628 ARG A O 1
ATOM 4707 N N . MET A 1 629 ? -16.200 -12.634 7.626 1.00 93.62 629 MET A N 1
ATOM 4708 C CA . MET A 1 629 ? -17.113 -12.054 6.636 1.00 93.62 629 MET A CA 1
ATOM 4709 C C . MET A 1 629 ? -17.119 -12.818 5.307 1.00 93.62 629 MET A C 1
ATOM 4711 O O . MET A 1 629 ? -18.161 -12.910 4.678 1.00 93.62 629 MET A O 1
ATOM 4715 N N . ALA A 1 630 ? -15.972 -13.333 4.856 1.00 92.56 630 ALA A N 1
ATOM 4716 C CA . ALA A 1 630 ? -15.883 -14.088 3.606 1.00 92.56 630 ALA A CA 1
ATOM 4717 C C . ALA A 1 630 ? -16.454 -15.513 3.719 1.00 92.56 630 ALA A C 1
ATOM 4719 O O . ALA A 1 630 ? -16.800 -16.106 2.700 1.00 92.56 630 ALA A O 1
ATOM 4720 N N . GLU A 1 631 ? -16.513 -16.064 4.932 1.00 88.94 631 GLU A N 1
ATOM 4721 C CA . GLU A 1 631 ? -17.099 -17.371 5.236 1.00 88.94 631 GLU A CA 1
ATOM 4722 C C . GLU A 1 631 ? -18.611 -17.293 5.519 1.00 88.94 631 GLU A C 1
ATOM 4724 O O . GLU A 1 631 ? -19.278 -18.320 5.404 1.00 88.94 631 GLU A O 1
ATOM 4729 N N . ASP A 1 632 ? -19.170 -16.115 5.847 1.00 90.06 632 ASP A N 1
ATOM 4730 C CA . ASP A 1 632 ? -20.620 -15.943 6.040 1.00 90.06 632 ASP A CA 1
ATOM 4731 C C . ASP A 1 632 ? -21.354 -16.005 4.683 1.00 90.06 632 ASP A C 1
ATOM 4733 O O . ASP A 1 632 ? -21.155 -15.124 3.841 1.00 90.06 632 ASP A O 1
ATOM 4737 N N . PRO A 1 633 ? -22.250 -16.988 4.462 1.00 89.81 633 PRO A N 1
ATOM 4738 C CA . PRO A 1 633 ? -22.984 -17.131 3.203 1.00 89.81 633 PRO A CA 1
ATOM 4739 C C . PRO A 1 633 ? -23.879 -15.937 2.847 1.00 89.81 633 PRO A C 1
ATOM 4741 O O . PRO A 1 633 ? -24.301 -15.811 1.700 1.00 89.81 633 PRO A O 1
ATOM 4744 N N . ARG A 1 634 ? -24.209 -15.077 3.820 1.00 93.81 634 ARG A N 1
ATOM 4745 C CA . ARG A 1 634 ? -25.069 -13.901 3.625 1.00 93.81 634 ARG A CA 1
ATOM 4746 C C . ARG A 1 634 ? -24.313 -12.687 3.094 1.00 93.81 634 ARG A C 1
ATOM 4748 O O . ARG A 1 634 ? -24.955 -11.709 2.720 1.00 93.81 634 ARG A O 1
ATOM 4755 N N . LEU A 1 635 ? -22.981 -12.718 3.084 1.00 94.00 635 LEU A N 1
ATOM 4756 C CA . LEU A 1 635 ? -22.153 -11.606 2.631 1.00 94.00 635 LEU A CA 1
ATOM 4757 C C . LEU A 1 635 ? -21.516 -11.922 1.283 1.00 94.00 635 LEU A C 1
ATOM 4759 O O . LEU A 1 635 ? -20.900 -12.968 1.081 1.00 94.00 635 LEU A O 1
ATOM 4763 N N . THR A 1 636 ? -21.616 -10.979 0.350 1.00 94.19 636 THR A N 1
ATOM 4764 C CA . THR A 1 636 ? -20.933 -11.113 -0.935 1.00 94.19 636 THR A CA 1
ATOM 4765 C C . THR A 1 636 ? -19.466 -10.709 -0.803 1.00 94.19 636 THR A C 1
ATOM 4767 O O . THR A 1 636 ? -19.096 -9.854 0.006 1.00 94.19 636 THR A O 1
ATOM 4770 N N . LEU A 1 637 ? -18.594 -11.253 -1.657 1.00 93.12 637 LEU A N 1
ATOM 4771 C CA . LEU A 1 637 ? -17.181 -10.850 -1.681 1.00 93.12 637 LEU A CA 1
ATOM 4772 C C . LEU A 1 637 ? -17.010 -9.342 -1.955 1.00 93.12 637 LEU A C 1
ATOM 4774 O O . LEU A 1 637 ? -16.044 -8.732 -1.492 1.00 93.12 637 LEU A O 1
ATOM 4778 N N . THR A 1 638 ? -17.944 -8.741 -2.696 1.00 94.12 638 THR A N 1
ATOM 4779 C CA . THR A 1 638 ? -18.013 -7.298 -2.954 1.00 94.12 638 THR A CA 1
ATOM 4780 C C . THR A 1 638 ? -18.336 -6.497 -1.695 1.00 94.12 638 THR A C 1
ATOM 4782 O O . THR A 1 638 ? -17.697 -5.466 -1.472 1.00 94.12 638 THR A O 1
ATOM 4785 N N . ASP A 1 639 ? -19.208 -6.997 -0.815 1.00 95.00 639 ASP A N 1
ATOM 4786 C CA . ASP A 1 639 ? -19.465 -6.376 0.492 1.00 95.00 639 ASP A CA 1
ATOM 4787 C C . ASP A 1 639 ? -18.200 -6.409 1.348 1.00 95.00 639 ASP A C 1
ATOM 4789 O O . ASP A 1 639 ? -17.766 -5.384 1.880 1.00 95.00 639 ASP A O 1
ATOM 4793 N N . VAL A 1 640 ? -17.518 -7.560 1.392 1.00 94.88 640 VAL A N 1
ATOM 4794 C CA . VAL A 1 640 ? -16.239 -7.697 2.105 1.00 94.88 640 VAL A CA 1
ATOM 4795 C C . VAL A 1 640 ? -15.182 -6.754 1.521 1.00 94.88 640 VAL A C 1
ATOM 4797 O O . VAL A 1 640 ? -14.454 -6.089 2.263 1.00 94.88 640 VAL A O 1
ATOM 4800 N N . GLN A 1 641 ? -15.094 -6.635 0.193 1.00 94.44 641 GLN A N 1
ATOM 4801 C CA . GLN A 1 641 ? -14.189 -5.692 -0.471 1.00 94.44 641 GLN A CA 1
ATOM 4802 C C . GLN A 1 641 ? -14.485 -4.244 -0.054 1.00 94.44 641 GLN A C 1
ATOM 4804 O O . GLN A 1 641 ? -13.546 -3.491 0.240 1.00 94.44 641 GLN A O 1
ATOM 4809 N N . TRP A 1 642 ? -15.763 -3.863 -0.010 1.00 94.56 642 TRP A N 1
ATOM 4810 C CA . TRP A 1 642 ? -16.209 -2.532 0.383 1.00 94.56 642 TRP A CA 1
ATOM 4811 C C . TRP A 1 642 ? -15.898 -2.242 1.858 1.00 94.56 642 TRP A C 1
ATOM 4813 O O . TRP A 1 642 ? -15.306 -1.199 2.162 1.00 94.56 642 TRP A O 1
ATOM 4823 N N . VAL A 1 643 ? -16.187 -3.180 2.768 1.00 94.62 643 VAL A N 1
ATOM 4824 C CA . VAL A 1 643 ? -15.876 -3.073 4.207 1.00 94.62 643 VAL A CA 1
ATOM 4825 C C . VAL A 1 643 ? -14.368 -2.984 4.443 1.00 94.62 643 VAL A C 1
ATOM 4827 O O . VAL A 1 643 ? -13.898 -2.170 5.240 1.00 94.62 643 VAL A O 1
ATOM 4830 N N . LEU A 1 644 ? -13.557 -3.751 3.716 1.00 93.31 644 LEU A N 1
ATOM 4831 C CA . LEU A 1 644 ? -12.100 -3.686 3.848 1.00 93.31 644 LEU A CA 1
ATOM 4832 C C . LEU A 1 644 ? -11.486 -2.465 3.143 1.00 93.31 644 LEU A C 1
ATOM 4834 O O . LEU A 1 644 ? -10.336 -2.106 3.434 1.00 93.31 644 LEU A O 1
ATOM 4838 N N . GLY A 1 645 ? -12.217 -1.814 2.236 1.00 91.25 645 GLY A N 1
ATOM 4839 C CA . GLY A 1 645 ? -11.719 -0.707 1.421 1.00 91.25 645 GLY A CA 1
ATOM 4840 C C . GLY A 1 645 ? -10.589 -1.148 0.486 1.00 91.25 645 GLY A C 1
ATOM 4841 O O . GLY A 1 645 ? -9.539 -0.501 0.427 1.00 91.25 645 GLY A O 1
ATOM 4842 N N . HIS A 1 646 ? -10.748 -2.300 -0.170 1.00 90.44 646 HIS A N 1
ATOM 4843 C CA . HIS A 1 646 ? -9.796 -2.815 -1.156 1.00 90.44 646 HIS A CA 1
ATOM 4844 C C . HIS A 1 646 ? -10.127 -2.287 -2.557 1.00 90.44 646 HIS A C 1
ATOM 4846 O O . HIS A 1 646 ? -11.239 -2.463 -3.044 1.00 90.44 646 HIS A O 1
ATOM 4852 N N . ALA A 1 647 ? -9.149 -1.674 -3.230 1.00 86.69 647 ALA A N 1
ATOM 4853 C CA . ALA A 1 647 ? -9.344 -1.136 -4.580 1.00 86.69 647 ALA A CA 1
ATOM 4854 C C . ALA A 1 647 ? -9.529 -2.237 -5.640 1.00 86.69 647 ALA A C 1
ATOM 4856 O O . ALA A 1 647 ? -10.276 -2.058 -6.591 1.00 86.69 647 ALA A O 1
ATOM 4857 N N . GLN A 1 648 ? -8.862 -3.380 -5.465 1.00 85.75 648 GLN A N 1
ATOM 4858 C CA . GLN A 1 648 ? -8.923 -4.516 -6.384 1.00 85.75 648 GLN A CA 1
ATOM 4859 C C . GLN A 1 648 ? -9.506 -5.738 -5.681 1.00 85.75 648 GLN A C 1
ATOM 4861 O O . GLN A 1 648 ? -9.018 -6.115 -4.608 1.00 85.75 648 GLN A O 1
ATOM 4866 N N . LEU A 1 649 ? -10.463 -6.405 -6.334 1.00 88.00 649 LEU A N 1
ATOM 4867 C CA . LEU A 1 649 ? -11.115 -7.615 -5.823 1.00 88.00 649 LEU A CA 1
ATOM 4868 C C . LEU A 1 649 ? -10.110 -8.748 -5.561 1.00 88.00 649 LEU A C 1
ATOM 4870 O O . LEU A 1 649 ? -10.239 -9.463 -4.570 1.00 88.00 649 LEU A O 1
ATOM 4874 N N . ALA A 1 650 ? -9.046 -8.846 -6.367 1.00 85.38 650 ALA A N 1
ATOM 4875 C CA . ALA A 1 650 ? -7.955 -9.809 -6.175 1.00 85.38 650 ALA A CA 1
ATOM 4876 C C . ALA A 1 650 ? -7.326 -9.740 -4.768 1.00 85.38 650 ALA A C 1
ATOM 4878 O O . ALA A 1 650 ? -6.919 -10.756 -4.207 1.00 85.38 650 ALA A O 1
ATOM 4879 N N . THR A 1 651 ? -7.297 -8.551 -4.155 1.00 86.25 651 THR A N 1
ATOM 4880 C CA . THR A 1 651 ? -6.799 -8.360 -2.780 1.00 86.25 651 THR A CA 1
ATOM 4881 C C . THR A 1 651 ? -7.731 -8.963 -1.728 1.00 86.25 651 THR A C 1
ATOM 4883 O O . THR A 1 651 ? -7.283 -9.295 -0.635 1.00 86.25 651 THR A O 1
ATOM 4886 N N . THR A 1 652 ? -9.026 -9.078 -2.026 1.00 91.44 652 THR A N 1
ATOM 4887 C CA . THR A 1 652 ? -10.042 -9.680 -1.147 1.00 91.44 652 THR A CA 1
ATOM 4888 C C . THR A 1 652 ? -10.166 -11.184 -1.391 1.00 91.44 652 THR A C 1
ATOM 4890 O O . THR A 1 652 ? -10.339 -11.940 -0.442 1.00 91.44 652 THR A O 1
ATOM 4893 N N . GLN A 1 653 ? -9.967 -11.646 -2.629 1.00 90.38 653 GLN A N 1
ATOM 4894 C CA . GLN A 1 653 ? -9.992 -13.072 -2.990 1.00 90.38 653 GLN A CA 1
ATOM 4895 C C . GLN A 1 653 ? -9.000 -13.931 -2.190 1.00 90.38 653 GLN A C 1
ATOM 4897 O O . GLN A 1 653 ? -9.192 -15.137 -2.069 1.00 90.38 653 GLN A O 1
ATOM 4902 N N . ILE A 1 654 ? -7.956 -13.334 -1.603 1.00 88.62 654 ILE A N 1
ATOM 4903 C CA . ILE A 1 654 ? -7.017 -14.058 -0.735 1.00 88.62 654 ILE A CA 1
ATOM 4904 C C . ILE A 1 654 ? -7.704 -14.726 0.467 1.00 88.62 654 ILE A C 1
ATOM 4906 O O . ILE A 1 654 ? -7.169 -15.709 0.973 1.00 88.62 654 ILE A O 1
ATOM 4910 N N . TYR A 1 655 ? -8.857 -14.208 0.911 1.00 89.38 655 TYR A N 1
ATOM 4911 C CA . TYR A 1 655 ? -9.620 -14.749 2.042 1.00 89.38 655 TYR A CA 1
ATOM 4912 C C . TYR A 1 655 ? -10.545 -15.902 1.655 1.00 89.38 655 TYR A C 1
ATOM 4914 O O . TYR A 1 655 ? -10.997 -16.622 2.531 1.00 89.38 655 TYR A O 1
ATOM 4922 N N . LEU A 1 656 ? -10.776 -16.122 0.357 1.00 86.69 656 LEU A N 1
ATOM 4923 C CA . LEU A 1 656 ? -11.549 -17.266 -0.130 1.00 86.69 656 LEU A CA 1
ATOM 4924 C C . LEU A 1 656 ? -10.734 -18.557 -0.185 1.00 86.69 656 LEU A C 1
ATOM 4926 O O . LEU A 1 656 ? -11.289 -19.622 -0.438 1.00 86.69 656 LEU A O 1
ATOM 4930 N N . ARG A 1 657 ? -9.410 -18.485 0.005 1.00 82.56 657 ARG A N 1
ATOM 4931 C CA . ARG A 1 657 ? -8.585 -19.692 0.049 1.00 82.56 657 ARG A CA 1
ATOM 4932 C C . ARG A 1 657 ? -8.911 -20.452 1.329 1.00 82.56 657 ARG A C 1
ATOM 4934 O O . ARG A 1 657 ? -8.593 -19.946 2.409 1.00 82.56 657 ARG A O 1
ATOM 4941 N N . PRO A 1 658 ? -9.500 -21.651 1.226 1.00 71.12 658 PRO A N 1
ATOM 4942 C CA . PRO A 1 658 ? -9.842 -22.404 2.409 1.00 71.12 658 PRO A CA 1
ATOM 4943 C C . PRO A 1 658 ? -8.554 -22.872 3.092 1.00 71.12 658 PRO A C 1
ATOM 4945 O O . PRO A 1 658 ? -7.546 -23.156 2.439 1.00 71.12 658 PRO A O 1
ATOM 4948 N N . ARG A 1 659 ? -8.576 -22.926 4.424 1.00 71.31 659 ARG A N 1
ATOM 4949 C CA . ARG A 1 659 ? -7.462 -23.475 5.204 1.00 71.31 659 ARG A CA 1
ATOM 4950 C C . ARG A 1 659 ? -7.341 -24.963 4.942 1.00 71.31 659 ARG A C 1
ATOM 4952 O O . ARG A 1 659 ? -8.360 -25.644 4.970 1.00 71.31 659 ARG A O 1
ATOM 4959 N N . GLU A 1 660 ? -6.118 -25.447 4.753 1.00 74.88 660 GLU A N 1
ATOM 4960 C CA . GLU A 1 660 ? -5.844 -26.872 4.535 1.00 74.88 660 GLU A CA 1
ATOM 4961 C C . GLU A 1 660 ? -6.526 -27.727 5.611 1.00 74.88 660 GLU A C 1
ATOM 4963 O O . GLU A 1 660 ? -7.349 -28.569 5.267 1.00 74.88 660 GLU A O 1
ATOM 4968 N N . ASP A 1 661 ? -6.337 -27.399 6.892 1.00 72.75 661 ASP A N 1
ATOM 4969 C CA . ASP A 1 661 ? -6.962 -28.118 8.014 1.00 72.75 661 ASP A CA 1
ATOM 4970 C C . ASP A 1 661 ? -8.497 -28.132 7.943 1.00 72.75 661 ASP A C 1
ATOM 4972 O O . ASP A 1 661 ? -9.130 -29.155 8.192 1.00 72.75 661 ASP A O 1
ATOM 4976 N N . ALA A 1 662 ? -9.116 -27.011 7.559 1.00 73.31 662 ALA A N 1
ATOM 4977 C CA . ALA A 1 662 ? -10.570 -26.909 7.443 1.00 73.31 662 ALA A CA 1
ATOM 4978 C C . ALA A 1 662 ? -11.108 -27.685 6.231 1.00 73.31 662 ALA A C 1
ATOM 4980 O O . ALA A 1 662 ? -12.192 -28.261 6.299 1.00 73.31 662 ALA A O 1
ATOM 4981 N N . VAL A 1 663 ? -10.364 -27.718 5.118 1.00 81.75 663 VAL A N 1
ATOM 4982 C CA . VAL A 1 663 ? -10.697 -28.568 3.965 1.00 81.75 663 VAL A CA 1
ATOM 4983 C C . VAL A 1 663 ? -10.602 -30.029 4.367 1.00 81.75 663 VAL A C 1
ATOM 4985 O O . VAL A 1 663 ? -11.550 -30.767 4.129 1.00 81.75 663 VAL A O 1
ATOM 4988 N N . VAL A 1 664 ? -9.502 -30.425 5.009 1.00 85.94 664 VAL A N 1
ATOM 4989 C CA . VAL A 1 664 ? -9.293 -31.794 5.482 1.00 85.94 664 VAL A CA 1
ATOM 4990 C C . VAL A 1 664 ? -10.418 -32.197 6.430 1.00 85.94 664 VAL A C 1
ATOM 4992 O O . VAL A 1 664 ? -11.055 -33.216 6.191 1.00 85.94 664 VAL A O 1
ATOM 4995 N N . ALA A 1 665 ? -10.746 -31.376 7.431 1.00 80.69 665 ALA A N 1
ATOM 4996 C CA . ALA A 1 665 ? -11.844 -31.647 8.358 1.00 80.69 665 ALA A CA 1
ATOM 4997 C C . ALA A 1 665 ? -13.192 -31.816 7.637 1.00 80.69 665 ALA A C 1
ATOM 4999 O O . ALA A 1 665 ? -13.889 -32.797 7.881 1.00 80.69 665 ALA A O 1
ATOM 5000 N N . ARG A 1 666 ? -13.542 -30.921 6.701 1.00 82.12 666 ARG A N 1
ATOM 5001 C CA . ARG A 1 666 ? -14.786 -31.037 5.916 1.00 82.12 666 ARG A CA 1
ATOM 5002 C C . ARG A 1 666 ? -14.814 -32.273 5.021 1.00 82.12 666 ARG A C 1
ATOM 5004 O O . ARG A 1 666 ? -15.865 -32.884 4.871 1.00 82.12 666 ARG A O 1
ATOM 5011 N N . VAL A 1 667 ? -13.685 -32.637 4.415 1.00 89.44 667 VAL A N 1
ATOM 5012 C CA . VAL A 1 667 ? -13.576 -33.829 3.562 1.00 89.44 667 VAL A CA 1
ATOM 5013 C C . VAL A 1 667 ? -13.674 -35.102 4.405 1.00 89.44 667 VAL A C 1
ATOM 5015 O O . VAL A 1 667 ? -14.388 -36.025 4.026 1.00 89.44 667 VAL A O 1
ATOM 5018 N N . LEU A 1 668 ? -13.034 -35.141 5.576 1.00 91.25 668 LEU A N 1
ATOM 5019 C CA . LEU A 1 668 ? -13.168 -36.249 6.524 1.00 91.25 668 LEU A CA 1
ATOM 5020 C C . LEU A 1 668 ? -14.610 -36.394 7.018 1.00 91.25 668 LEU A C 1
ATOM 5022 O O . LEU A 1 668 ? -15.137 -37.502 7.018 1.00 91.25 668 LEU A O 1
ATOM 5026 N N . GLU A 1 669 ? -15.266 -35.289 7.372 1.00 87.31 669 GLU A N 1
ATOM 5027 C CA . GLU A 1 669 ? -16.673 -35.287 7.782 1.00 87.31 669 GLU A CA 1
ATOM 5028 C C . GLU A 1 669 ? -17.588 -35.786 6.659 1.00 87.31 669 GLU A C 1
ATOM 5030 O O . GLU A 1 669 ? -18.466 -36.619 6.863 1.00 87.31 669 GLU A O 1
ATOM 5035 N N . HIS A 1 670 ? -17.313 -35.358 5.430 1.00 86.56 670 HIS A N 1
ATOM 5036 C CA . HIS A 1 670 ? -18.001 -35.845 4.248 1.00 86.56 670 HIS A CA 1
ATOM 5037 C C . HIS A 1 670 ? -17.817 -37.359 4.023 1.00 86.56 670 HIS A C 1
ATOM 5039 O O . HIS A 1 670 ? -18.767 -38.041 3.632 1.00 86.56 670 HIS A O 1
ATOM 5045 N N . HIS A 1 671 ? -16.621 -37.902 4.273 1.00 89.00 671 HIS A N 1
ATOM 5046 C CA . HIS A 1 671 ? -16.377 -39.344 4.205 1.00 89.00 671 HIS A CA 1
ATOM 5047 C C . HIS A 1 671 ? -17.109 -40.110 5.312 1.00 89.00 671 HIS A C 1
ATOM 5049 O O . HIS A 1 671 ? -17.702 -41.142 5.007 1.00 89.00 671 HIS A O 1
ATOM 5055 N N . ARG A 1 672 ? -17.132 -39.594 6.550 1.00 86.12 672 ARG A N 1
ATOM 5056 C CA . ARG A 1 672 ? -17.907 -40.178 7.662 1.00 86.12 672 ARG A CA 1
ATOM 5057 C C . ARG A 1 672 ? -19.394 -40.229 7.330 1.00 86.12 672 ARG A C 1
ATOM 5059 O O . ARG A 1 672 ? -19.969 -41.307 7.313 1.00 86.12 672 ARG A O 1
ATOM 5066 N N . ALA A 1 673 ? -19.971 -39.108 6.897 1.00 84.19 673 ALA A N 1
ATOM 5067 C CA . ALA A 1 673 ? -21.377 -39.032 6.499 1.00 84.19 673 ALA A CA 1
ATOM 5068 C C . ALA A 1 673 ? -21.738 -39.966 5.325 1.00 84.19 673 ALA A C 1
ATOM 5070 O O . ALA A 1 673 ? -22.884 -40.394 5.193 1.00 84.19 673 ALA A O 1
ATOM 5071 N N . ARG A 1 674 ? -20.778 -40.293 4.444 1.00 77.19 674 ARG A N 1
ATOM 5072 C CA . ARG A 1 674 ? -20.965 -41.305 3.391 1.00 77.19 674 ARG A CA 1
ATOM 5073 C C . ARG A 1 674 ? -20.821 -42.739 3.899 1.00 77.19 674 ARG A C 1
ATOM 5075 O O . ARG A 1 674 ? -21.511 -43.603 3.365 1.00 77.19 674 ARG A O 1
ATOM 5082 N N . GLY A 1 675 ? -19.951 -42.978 4.878 1.00 73.19 675 GLY A N 1
ATOM 5083 C CA . GLY A 1 675 ? -19.807 -44.267 5.560 1.00 73.19 675 GLY A CA 1
ATOM 5084 C C . GLY A 1 675 ? -21.027 -44.620 6.412 1.00 73.19 675 GLY A C 1
ATOM 5085 O O . GLY A 1 675 ? -21.458 -45.766 6.399 1.00 73.19 675 GLY A O 1
ATOM 5086 N N . ASP A 1 676 ? -21.644 -43.618 7.039 1.00 67.50 676 ASP A N 1
ATOM 5087 C CA . ASP A 1 676 ? -22.848 -43.761 7.869 1.00 67.50 676 ASP A CA 1
ATOM 5088 C C . ASP A 1 676 ? -24.151 -43.785 7.052 1.00 67.50 676 ASP A C 1
ATOM 5090 O O . ASP A 1 676 ? -25.250 -43.840 7.609 1.00 67.50 676 ASP A O 1
ATOM 5094 N N . ARG A 1 677 ? -24.068 -43.738 5.714 1.00 58.81 677 ARG A N 1
ATOM 5095 C CA . ARG A 1 677 ? -25.254 -43.830 4.861 1.00 58.81 677 ARG A CA 1
ATOM 5096 C C . ARG A 1 677 ? -25.814 -45.254 4.990 1.00 58.81 677 ARG A C 1
ATOM 5098 O O . ARG A 1 677 ? -25.117 -46.190 4.595 1.00 58.81 677 ARG A O 1
ATOM 5105 N N . PRO A 1 678 ? -27.043 -45.446 5.510 1.00 57.34 678 PRO A N 1
ATOM 5106 C CA . PRO A 1 678 ? -27.588 -46.782 5.711 1.00 57.34 678 PRO A CA 1
ATOM 5107 C C . PRO A 1 678 ? -27.585 -47.536 4.382 1.00 57.34 678 PRO A C 1
ATOM 5109 O O . PRO A 1 678 ? -27.913 -46.959 3.336 1.00 57.34 678 PRO A O 1
ATOM 5112 N N . ALA A 1 679 ? -27.175 -48.808 4.425 1.00 58.28 679 ALA A N 1
ATOM 5113 C CA . ALA A 1 679 ? -27.188 -49.686 3.265 1.00 58.28 679 ALA A CA 1
ATOM 5114 C C . ALA A 1 679 ? -28.546 -49.556 2.567 1.00 58.28 679 ALA A C 1
ATOM 5116 O O . ALA A 1 679 ? -29.594 -49.641 3.211 1.00 58.28 679 ALA A O 1
ATOM 5117 N N . ARG A 1 680 ? -28.519 -49.275 1.259 1.00 52.78 680 ARG A N 1
ATOM 5118 C CA . ARG A 1 680 ? -29.720 -49.132 0.431 1.00 52.78 680 ARG A CA 1
ATOM 5119 C C . ARG A 1 680 ? -30.604 -50.350 0.706 1.00 52.78 680 ARG A C 1
ATOM 5121 O O . ARG A 1 680 ? -30.160 -51.464 0.440 1.00 52.78 680 ARG A O 1
ATOM 5128 N N . GLN A 1 681 ? -31.797 -50.144 1.276 1.00 56.72 681 GLN A N 1
ATOM 5129 C CA . GLN A 1 681 ? -32.743 -51.241 1.486 1.00 56.72 681 GLN A CA 1
ATOM 5130 C C . GLN A 1 681 ? -32.884 -51.995 0.156 1.00 56.72 681 GLN A C 1
ATOM 5132 O O . GLN A 1 681 ? -33.046 -51.334 -0.880 1.00 56.72 681 GLN A O 1
ATOM 5137 N N . PRO A 1 682 ? -32.749 -53.335 0.145 1.00 60.50 682 PRO A N 1
ATOM 5138 C CA . PRO A 1 682 ? -32.951 -54.100 -1.073 1.00 60.50 682 PRO A CA 1
ATOM 5139 C C . PRO A 1 682 ? -34.332 -53.746 -1.624 1.00 60.50 682 PRO A C 1
ATOM 5141 O O . PRO A 1 682 ? -35.300 -53.650 -0.867 1.00 60.50 682 PRO A O 1
ATOM 5144 N N . ALA A 1 683 ? -34.394 -53.463 -2.928 1.00 61.34 683 ALA A N 1
ATOM 5145 C CA . ALA A 1 683 ? -35.647 -53.126 -3.585 1.00 61.34 683 ALA A CA 1
ATOM 5146 C C . ALA A 1 683 ? -36.678 -54.216 -3.268 1.00 61.34 683 ALA A C 1
ATOM 5148 O O . ALA A 1 683 ? -36.355 -55.404 -3.347 1.00 61.34 683 ALA A O 1
ATOM 5149 N N . ALA A 1 684 ? -37.891 -53.808 -2.883 1.00 64.69 684 ALA A N 1
ATOM 5150 C CA . ALA A 1 684 ? -38.983 -54.746 -2.675 1.00 64.69 684 ALA A CA 1
ATOM 5151 C C . ALA A 1 684 ? -39.115 -55.639 -3.923 1.00 64.69 684 ALA A C 1
ATOM 5153 O O . ALA A 1 684 ? -38.990 -55.120 -5.041 1.00 64.69 684 ALA A O 1
ATOM 5154 N N . PRO A 1 685 ? -39.324 -56.960 -3.763 1.00 66.88 685 PRO A N 1
ATOM 5155 C CA . PRO A 1 685 ? -39.545 -57.828 -4.909 1.00 66.88 685 PRO A CA 1
ATOM 5156 C C . PRO A 1 685 ? -40.704 -57.256 -5.739 1.00 66.88 685 PRO A C 1
ATOM 5158 O O . PRO A 1 685 ? -41.665 -56.747 -5.150 1.00 66.88 685 PRO A O 1
ATOM 5161 N N . PRO A 1 686 ? -40.618 -57.277 -7.084 1.00 63.47 686 PRO A N 1
ATOM 5162 C CA . PRO A 1 686 ? -41.685 -56.757 -7.927 1.00 63.47 686 PRO A CA 1
ATOM 5163 C C . PRO A 1 686 ? -42.995 -57.432 -7.517 1.00 63.47 686 PRO A C 1
ATOM 5165 O O . PRO A 1 686 ? -43.052 -58.657 -7.392 1.00 63.47 686 PRO A O 1
ATOM 5168 N N . SER A 1 687 ? -44.026 -56.629 -7.248 1.00 61.16 687 SER A N 1
ATOM 5169 C CA . SER A 1 687 ? -45.346 -57.136 -6.884 1.00 61.16 687 SER A CA 1
ATOM 5170 C C . SER A 1 687 ? -45.796 -58.142 -7.940 1.00 61.16 687 SER A C 1
ATOM 5172 O O . SER A 1 687 ? -45.733 -57.833 -9.133 1.00 61.16 687 SER A O 1
ATOM 5174 N N . GLY A 1 688 ? -46.216 -59.334 -7.501 1.00 62.12 688 GLY A N 1
ATOM 5175 C CA . GLY A 1 688 ? -46.710 -60.395 -8.378 1.00 62.12 688 GLY A CA 1
ATOM 5176 C C . GLY A 1 688 ? -47.697 -59.837 -9.402 1.00 62.12 688 GLY A C 1
ATOM 5177 O O . GLY A 1 688 ? -48.542 -59.012 -9.054 1.00 62.12 688 GLY A O 1
ATOM 5178 N N . GLY A 1 689 ? -47.519 -60.236 -10.664 1.00 68.06 689 GLY A N 1
ATOM 5179 C CA . GLY A 1 689 ? -48.264 -59.709 -11.805 1.00 68.06 689 GLY A CA 1
ATOM 5180 C C . GLY A 1 689 ? -49.780 -59.693 -11.592 1.00 68.06 689 GLY A C 1
ATOM 5181 O O . GLY A 1 689 ? -50.325 -60.460 -10.797 1.00 68.06 689 GLY A O 1
ATOM 5182 N N . TYR A 1 690 ? -50.448 -58.789 -12.313 1.00 66.81 690 TYR A N 1
ATOM 5183 C CA . TYR A 1 690 ? -51.894 -58.582 -12.249 1.00 66.81 690 TYR A CA 1
ATOM 5184 C C . TYR A 1 690 ? -52.668 -59.903 -12.286 1.00 66.81 690 TYR A C 1
ATOM 5186 O O . TYR A 1 690 ? -52.364 -60.796 -13.080 1.00 66.81 690 TYR A O 1
ATOM 5194 N N . ARG A 1 691 ? -53.694 -60.013 -11.430 1.00 68.06 691 ARG A N 1
ATOM 5195 C CA . ARG A 1 691 ? -54.578 -61.179 -11.409 1.00 68.06 691 ARG A CA 1
ATOM 5196 C C . ARG A 1 691 ? -55.184 -61.379 -12.808 1.00 68.06 691 ARG A C 1
ATOM 5198 O O . ARG A 1 691 ? -55.708 -60.419 -13.375 1.00 68.06 691 ARG A O 1
ATOM 5205 N N . PRO A 1 692 ? -55.137 -62.601 -13.362 1.00 66.19 692 PRO A N 1
ATOM 5206 C CA . PRO A 1 692 ? -55.585 -62.872 -14.727 1.00 66.19 692 PRO A CA 1
ATOM 5207 C C . PRO A 1 692 ? -57.067 -62.544 -14.943 1.00 66.19 692 PRO A C 1
ATOM 5209 O O . PRO A 1 692 ? -57.448 -62.176 -16.049 1.00 66.19 692 PRO A O 1
ATOM 5212 N N . ASP A 1 693 ? -57.889 -62.597 -13.894 1.00 67.56 693 ASP A N 1
ATOM 5213 C CA . ASP A 1 693 ? -59.306 -62.225 -13.968 1.00 67.56 693 ASP A CA 1
ATOM 5214 C C . ASP A 1 693 ? -59.492 -60.722 -14.232 1.00 67.56 693 ASP A C 1
ATOM 5216 O O . ASP A 1 693 ? -60.307 -60.343 -15.069 1.00 67.56 693 ASP A O 1
ATOM 5220 N N . SER A 1 694 ? -58.649 -59.872 -13.631 1.00 66.94 694 SER A N 1
ATOM 5221 C CA . SER A 1 694 ? -58.640 -58.426 -13.892 1.00 66.94 694 SER A CA 1
ATOM 5222 C C . SER A 1 694 ? -58.190 -58.102 -15.317 1.00 66.94 694 SER A C 1
ATOM 5224 O O . SER A 1 694 ? -58.671 -57.146 -15.916 1.00 66.94 694 SER A O 1
ATOM 5226 N N . LEU A 1 695 ? -57.291 -58.909 -15.891 1.00 65.69 695 LEU A N 1
ATOM 5227 C CA . LEU A 1 695 ? -56.895 -58.770 -17.295 1.00 65.69 695 LEU A CA 1
ATOM 5228 C C . LEU A 1 695 ? -58.007 -59.219 -18.253 1.00 65.69 695 LEU A C 1
ATOM 5230 O O . LEU A 1 695 ? -58.154 -58.621 -19.315 1.00 65.69 695 LEU A O 1
ATOM 5234 N N . ARG A 1 696 ? -58.813 -60.226 -17.889 1.00 68.75 696 ARG A N 1
ATOM 5235 C CA . ARG A 1 696 ? -59.960 -60.665 -18.706 1.00 68.75 696 ARG A CA 1
ATOM 5236 C C . ARG A 1 696 ? -61.091 -59.639 -18.732 1.00 68.75 696 ARG A C 1
ATOM 5238 O O . ARG A 1 696 ? -61.677 -59.442 -19.792 1.00 68.75 696 ARG A O 1
ATOM 5245 N N . GLU A 1 697 ? -61.370 -58.975 -17.612 1.00 66.88 697 GLU A N 1
ATOM 5246 C CA . GLU A 1 697 ? -62.327 -57.859 -17.572 1.00 66.88 697 GLU A CA 1
ATOM 5247 C C . GLU A 1 697 ? -61.845 -56.664 -18.395 1.00 66.88 697 GLU A C 1
ATOM 5249 O O . GLU A 1 697 ? -62.624 -56.079 -19.143 1.00 66.88 697 GLU A O 1
ATOM 5254 N N . LEU A 1 698 ? -60.557 -56.321 -18.295 1.00 62.56 698 LEU A N 1
ATOM 5255 C CA . LEU A 1 698 ? -60.006 -55.150 -18.974 1.00 62.56 698 LEU A CA 1
ATOM 5256 C C . LEU A 1 698 ? -59.874 -55.343 -20.492 1.00 62.56 698 LEU A C 1
ATOM 5258 O O . LEU A 1 698 ? -59.965 -54.375 -21.242 1.00 62.56 698 LEU A O 1
ATOM 5262 N N . LEU A 1 699 ? -59.628 -56.578 -20.943 1.00 68.81 699 LEU A N 1
ATOM 5263 C CA . LEU A 1 699 ? -59.354 -56.873 -22.351 1.00 68.81 699 LEU A CA 1
ATOM 5264 C C . LEU A 1 699 ? -60.563 -57.381 -23.139 1.00 68.81 699 LEU A C 1
ATOM 5266 O O . LEU A 1 699 ? -60.441 -57.458 -24.353 1.00 68.81 699 LEU A O 1
ATOM 5270 N N . GLY A 1 700 ? -61.697 -57.671 -22.484 1.00 53.84 700 GLY A N 1
ATOM 5271 C CA . GLY A 1 700 ? -62.987 -57.976 -23.113 1.00 53.84 700 GLY A CA 1
ATOM 5272 C C . GLY A 1 700 ? -62.956 -59.175 -24.071 1.00 53.84 700 GLY A C 1
ATOM 5273 O O . GLY A 1 700 ? -62.397 -59.110 -25.160 1.00 53.84 700 GLY A O 1
ATOM 5274 N N . GLN A 1 701 ? -63.602 -60.288 -23.712 1.00 56.75 701 GLN A N 1
ATOM 5275 C CA . GLN A 1 701 ? -63.700 -61.435 -24.622 1.00 56.75 701 GLN A CA 1
ATOM 5276 C C . GLN A 1 701 ? -64.333 -61.021 -25.961 1.00 56.75 701 GLN A C 1
ATOM 5278 O O . GLN A 1 701 ? -65.478 -60.565 -26.009 1.00 56.75 701 GLN A O 1
ATOM 5283 N N . ALA A 1 702 ? -63.571 -61.192 -27.045 1.00 49.47 702 ALA A N 1
ATOM 5284 C CA . ALA A 1 702 ? -64.072 -61.096 -28.403 1.00 49.47 702 ALA A CA 1
ATOM 5285 C C . ALA A 1 702 ? -65.231 -62.088 -28.560 1.00 49.47 702 ALA A C 1
ATOM 5287 O O . ALA A 1 702 ? -65.068 -63.288 -28.351 1.00 49.47 702 ALA A O 1
ATOM 5288 N N . ARG A 1 703 ? -66.418 -61.566 -28.879 1.00 48.28 703 ARG A N 1
ATOM 5289 C CA . ARG A 1 703 ? -67.565 -62.379 -29.279 1.00 48.28 703 ARG A CA 1
ATOM 5290 C C . ARG A 1 703 ? -67.201 -63.139 -30.551 1.00 48.28 703 ARG A C 1
ATOM 5292 O O . ARG A 1 703 ? -66.875 -62.510 -31.555 1.00 48.28 703 ARG A O 1
ATOM 5299 N N . ASP A 1 704 ? -67.322 -64.461 -30.499 1.00 48.66 704 ASP A N 1
ATOM 5300 C CA . ASP A 1 704 ? -67.354 -65.319 -31.678 1.00 48.66 704 ASP A CA 1
ATOM 5301 C C . ASP A 1 704 ? -68.469 -64.845 -32.625 1.00 48.66 704 ASP A C 1
ATOM 5303 O O . ASP A 1 704 ? -69.652 -64.853 -32.271 1.00 48.66 704 ASP A O 1
ATOM 5307 N N . ALA A 1 705 ? -68.089 -64.428 -33.831 1.00 42.78 705 ALA A N 1
ATOM 5308 C CA . ALA A 1 705 ? -68.997 -64.252 -34.955 1.00 42.78 705 ALA A CA 1
ATOM 5309 C C . ALA A 1 705 ? -68.678 -65.335 -35.992 1.00 42.78 705 ALA A C 1
ATOM 5311 O O . ALA A 1 705 ? -67.530 -65.476 -36.414 1.00 42.78 705 ALA A O 1
ATOM 5312 N N . ARG A 1 706 ? -69.712 -66.119 -36.311 1.00 40.12 706 ARG A N 1
ATOM 5313 C CA . ARG A 1 706 ? -69.757 -67.105 -37.396 1.00 40.12 706 ARG A CA 1
ATOM 5314 C C . ARG A 1 706 ? -69.536 -66.475 -38.763 1.00 40.12 706 ARG A C 1
ATOM 5316 O O . ARG A 1 706 ? -69.944 -65.302 -38.924 1.00 40.12 706 ARG A O 1
#